Protein AF-0000000076750573 (afdb_homodimer)

Organism: NCBI:txid927661

Nearest PDB structures (foldseek):
  4koa-assembly1_A-2  TM=8.501E-01  e=8.319E-24  Sinorhizobium meliloti 1021
  4hkt-assembly1_D  TM=8.044E-01  e=2.531E-23  Sinorhizobium meliloti 1021
  3ezy-assembly1_B  TM=7.634E-01  e=3.501E-24  Thermotoga maritima
  6o15-assembly1_B  TM=7.723E-01  e=2.071E-22  Escherichia coli K-12
  3ezy-assembly1_C  TM=7.628E-01  e=2.653E-22  Thermotoga maritima

pLDDT: mean 95.55, std 9.17, range [42.84, 98.94]

Foldseek 3Di:
DPAAFEEEEEDCDCCNVLPVVLLQVQFPRHDDAEYADPPQVVCCVVPVNHHYHPDCVVCLVVVVNGQEYEYPDFQQCLLVSLQSCLVSLHAYEYEPPNHLFLVSLVVSLVSSVVSVRHYFYQLLCCQQLQLVVVLVCVVVCLQPAWAEKEAEDEAADQADDPVPPVQAVVSSHAPCRVVVLNLLLSVCVRQNAWFKKAKAWDCDHVPRNYTAWMWIWTQGPNRHIYIYIGHNHCPDDDWNMWIHHPFKIKTFHDGFCQSVCSVVVHHPPPPCRQADDQVRAIWIGDDPPIDGDGGGGRDSSVQVVQVSCCSVPVDHHPHDSVSSSSSSVRSVNRVVCNVVVHMGTD/DPAAFEEEEEDCDCCNVLPVVLLQVQFPRHDDAEYADPPQVVCCVVPVNHHYHPDCVVCLVVVVVGQEYEYPDFQQCLLVSLQSCLVSLHAYEYEPPNHLFLVSLVVSLVSSVVSVRHYFYQLLCCQQLQLVVVLVCVVVCLQPAWAEKEAEDEAADQADDPPPPVQAVVSSHEPCRVVVLNLLLSVCVRQNAWFKKAKAWDCDHVPRNYTAWMWIWTQGPNRHIYIYIGHNHCPDDDWNMWIHHPFKIKTFHDGFCQSVCSVVVHHPPPPCRQADDQVRAIWIGDDPPIDGDGGGGRDSSVQVVQVSCCSVPVDHHPHDSVSSSSSSVRSVNRVVCNVVVHMGTD

InterPro domains:
  IPR000683 Gfo/Idh/MocA-like oxidoreductase, N-terminal [PF01408] (5-121)
  IPR004104 Gfo/Idh/MocA-like oxidoreductase, C-terminal [PF02894] (135-345)
  IPR036291 NAD(P)-binding domain superfamily [SSF51735] (3-158)
  IPR051317 Gfo/Idh/MocA family oxidoreductases [PTHR43708] (3-345)

Secondary structure (DSSP, 8-state):
-PPPEEEEEE--SHIIIIIIHHHHHHSTTEEEEEEESS-HHHHHHH-TTSEEES-HHHHHHTGGG-SEEEE-S-HHHHHHHHHHHHHTT--EEEESPS-SSHHHHHHHHHHHHHHT--EEEE-GGGG-HHHHHHHHHHHHTTT-SEEEEEEEEE-B--SPPTT-GGG-GGGT-SHHHHHHHHHHHHHHHHH--EEEEEEEEE--STT-SS--EEEEEEEETTS-EEEEEEESB-SS---SEEEEESS-EEEE-S--HHHHHHHTTPPTTSTTTTPPPGGG-EEEESGGG-EEEPPPPP-THHHHHHHHHHHHH-PPPSS-HHHHHHHHHHHHHHHHHHHHTS-EE-/-PPPEEEEEE--SHIIIIIIHHHHHHSTTEEEEEEESS-HHHHHHH-TTSEEES-HHHHHHTGGG-SEEEE-S-GGGHHHHHHHHHHTT--EEEESPS-SSHHHHHHHHHHHHHHT--EEEE-GGGG-HHHHHHHHHHHHTTT-SEEEEEEEEE-B--SPPTT-GGG-GGGT-SHHHHHHHHHHHHHHHHH--EEEEEEEEE--STT-SS--EEEEEEEETTS-EEEEEEESB-SS---SEEEEESS-EEEE-S--HHHHHHHTTPPTTSTTTTPPPGGG-EEEESGGG-EEEPPPPP-THHHHHHHHHHHHH-PPPSS-HHHHHHHHHHHHHHHHHHHHTS-EE-

Sequence (692 aa):
MAEPLRVALLGYGTAGASFHAPLIAAVDGLTLSAVVTSRRDQVLRDHPGARVLADAEEVWAARTSYDLVVVATPNHTHLPLARAAIDARLPVVVDKPLAGRAADARELVKRAEKAQVPLTVFQNRRWDGDFRTMRRLLTSGAVGHPLRLESRFDRWRPAVATDAWKESAANAGGILLDLGTHLVDQAITLFGPVRSVYAEIDARRPGAAVEDDVFLALTHASGVHSHLWASALAGQLGPRFRLLGDAGAYVTWGMDPQESALRAGRKPGSPNFGERPADEWGKVGAGDAVRPYRTLTGEWTRFYEGVVTAVTTGAPMPVDPHDAVRVLTVLDAARRSASARTVVDIMAEPLRVALLGYGTAGASFHAPLIAAVDGLTLSAVVTSRRDQVLRDHPGARVLADAEEVWAARTSYDLVVVATPNHTHLPLARAAIDARLPVVVDKPLAGRAADARELVKRAEKAQVPLTVFQNRRWDGDFRTMRRLLTSGAVGHPLRLESRFDRWRPAVATDAWKESAANAGGILLDLGTHLVDQAITLFGPVRSVYAEIDARRPGAAVEDDVFLALTHASGVHSHLWASALAGQLGPRFRLLGDAGAYVTWGMDPQESALRAGRKPGSPNFGERPADEWGKVGAGDAVRPYRTLTGEWTRFYEGVVTAVTTGAPMPVDPHDAVRVLTVLDAARRSASARTVVDI

Solvent-accessible surface area (backbone atoms only — not comparable to full-atom values): 35098 Å² total; per-residue (Å²): 127,84,79,50,39,28,28,35,35,35,29,62,50,66,56,14,56,40,46,48,50,48,41,42,67,55,30,86,52,43,36,63,43,30,35,26,38,90,57,49,69,60,45,43,70,78,39,68,81,32,44,73,34,83,42,69,64,60,51,57,75,43,39,89,73,42,56,33,37,35,42,32,54,61,58,83,50,36,51,64,53,51,50,51,33,40,75,58,63,32,29,36,37,29,41,65,54,62,44,95,45,25,71,60,30,44,52,52,52,50,50,24,57,76,68,68,26,60,56,30,44,55,61,54,68,70,29,26,10,64,51,44,34,50,53,50,36,54,74,72,42,61,21,38,61,70,46,36,36,38,38,45,54,61,32,72,49,64,66,68,66,86,88,42,69,73,50,30,56,89,56,76,39,29,42,58,62,66,52,39,47,56,54,46,41,53,49,34,73,73,56,41,60,58,38,33,26,35,30,47,75,36,57,75,44,74,86,52,70,29,42,39,36,37,38,36,43,35,36,24,72,76,66,31,35,38,40,37,38,35,27,34,52,27,18,59,69,70,55,24,33,39,38,25,11,72,60,4,13,40,40,30,55,70,75,63,52,46,60,62,38,25,69,71,65,49,54,68,84,44,88,70,52,24,47,65,57,79,94,55,34,23,35,37,28,28,68,91,59,51,40,79,37,85,46,38,60,25,43,56,52,52,51,57,46,29,40,46,46,14,75,74,70,68,47,73,47,69,36,58,47,64,54,55,26,52,34,32,43,52,52,53,36,25,54,51,6,36,75,67,59,32,49,31,77,100,128,84,78,51,39,28,27,35,34,34,28,62,50,66,56,14,56,42,46,48,49,48,44,42,66,55,32,86,51,43,37,63,44,30,36,27,38,89,56,49,71,60,44,44,69,77,38,68,82,31,43,71,34,84,43,69,65,61,50,58,76,43,40,88,73,43,58,32,35,36,42,32,56,62,57,82,50,37,50,64,51,51,50,52,33,39,74,59,64,32,28,34,38,30,40,66,54,61,45,94,44,26,69,61,31,45,52,50,52,49,50,23,56,76,67,69,26,60,53,30,45,55,62,53,66,69,29,25,9,62,49,45,35,51,54,50,36,54,74,71,44,63,20,37,61,69,46,37,36,39,38,42,54,60,32,71,50,64,66,69,66,87,87,41,68,72,49,28,55,88,55,76,34,30,42,57,62,65,52,39,46,56,53,45,41,52,49,36,73,74,55,42,62,59,38,33,27,36,29,49,74,36,57,77,43,75,85,54,69,28,43,38,36,38,39,37,42,36,36,25,72,75,66,31,35,38,40,38,40,37,26,34,51,28,17,59,69,69,54,25,35,39,36,27,10,73,60,5,14,39,40,32,56,71,74,61,51,46,60,62,38,25,67,71,66,49,54,66,82,42,88,70,52,24,48,65,57,79,93,57,36,24,34,36,27,30,70,90,59,48,38,79,37,86,46,39,61,26,42,56,54,53,51,58,48,28,40,48,46,14,76,76,70,68,48,74,50,71,36,58,47,65,55,55,25,54,34,33,43,51,52,53,36,25,55,51,6,38,75,67,59,32,47,30,76,101

Radius of gyration: 29.88 Å; Cα contacts (8 Å, |Δi|>4): 1614; chains: 2; bounding box: 47×97×68 Å

Structure (mmCIF, N/CA/C/O backbone):
data_AF-0000000076750573-model_v1
#
loop_
_entity.id
_entity.type
_entity.pdbx_description
1 polymer 'Putative dehydrogenase'
#
loop_
_atom_site.group_PDB
_atom_site.id
_atom_site.type_symbol
_atom_site.label_atom_id
_atom_site.label_alt_id
_atom_site.label_comp_id
_atom_site.label_asym_id
_atom_site.label_entity_id
_atom_site.label_seq_id
_atom_site.pdbx_PDB_ins_code
_atom_site.Cartn_x
_atom_site.Cartn_y
_atom_site.Cartn_z
_atom_site.occupancy
_atom_site.B_iso_or_equiv
_atom_site.auth_seq_id
_atom_site.auth_comp_id
_atom_site.auth_asym_id
_atom_site.auth_atom_id
_atom_site.pdbx_PDB_model_num
ATOM 1 N N . MET A 1 1 ? 5.543 37.781 35.281 1 53.03 1 MET A N 1
ATOM 2 C CA . MET A 1 1 ? 5.387 36.875 34.156 1 53.03 1 MET A CA 1
ATOM 3 C C . MET A 1 1 ? 5.332 37.625 32.844 1 53.03 1 MET A C 1
ATOM 5 O O . MET A 1 1 ? 4.883 38.781 32.812 1 53.03 1 MET A O 1
ATOM 9 N N . ALA A 1 2 ? 6.137 37.219 31.891 1 75.75 2 ALA A N 1
ATOM 10 C CA . ALA A 1 2 ? 6.137 38 30.656 1 75.75 2 ALA A CA 1
ATOM 11 C C . ALA A 1 2 ? 4.727 38.125 30.094 1 75.75 2 ALA A C 1
ATOM 13 O O . ALA A 1 2 ? 3.879 37.25 30.297 1 75.75 2 ALA A O 1
ATOM 14 N N . GLU A 1 3 ? 4.211 39.281 29.641 1 91.56 3 GLU A N 1
ATOM 15 C CA . GLU A 1 3 ? 2.904 39.531 29.047 1 91.56 3 GLU A CA 1
ATOM 16 C C . GLU A 1 3 ? 2.646 38.594 27.875 1 91.56 3 GLU A C 1
ATOM 18 O O . GLU A 1 3 ? 3.551 38.312 27.078 1 91.56 3 GLU A O 1
ATOM 23 N N . PRO A 1 4 ? 1.516 38.031 27.859 1 97 4 PRO A N 1
ATOM 24 C CA . PRO A 1 4 ? 1.194 37.125 26.766 1 97 4 PRO A CA 1
ATOM 25 C C . PRO A 1 4 ? 1.285 37.812 25.391 1 97 4 PRO A C 1
ATOM 27 O O . PRO A 1 4 ? 1.009 39 25.281 1 97 4 PRO A O 1
ATOM 30 N N . LEU A 1 5 ? 1.695 37.062 24.453 1 98.62 5 LEU A N 1
ATOM 31 C CA . LEU A 1 5 ? 1.733 37.562 23.078 1 98.62 5 LEU A CA 1
ATOM 32 C C . LEU A 1 5 ? 0.325 37.812 22.562 1 98.62 5 LEU A C 1
ATOM 34 O O . LEU A 1 5 ? -0.555 36.969 22.688 1 98.62 5 LEU A O 1
ATOM 38 N N . ARG A 1 6 ? 0.054 39 22.016 1 98.69 6 ARG A N 1
ATOM 39 C CA . ARG A 1 6 ? -1.226 39.375 21.422 1 98.69 6 ARG A CA 1
ATOM 40 C C . ARG A 1 6 ? -1.346 38.812 20 1 98.69 6 ARG A C 1
ATOM 42 O O . ARG A 1 6 ? -0.621 39.25 19.094 1 98.69 6 ARG A O 1
ATOM 49 N N . VAL A 1 7 ? -2.309 37.906 19.828 1 98.88 7 VAL A N 1
ATOM 50 C CA . VAL A 1 7 ? -2.434 37.188 18.547 1 98.88 7 VAL A CA 1
ATOM 51 C C . VAL A 1 7 ? -3.574 37.781 17.734 1 98.88 7 VAL A C 1
ATOM 53 O O . VAL A 1 7 ? -4.684 37.969 18.25 1 98.88 7 VAL A O 1
ATOM 56 N N . ALA A 1 8 ? -3.293 38.156 16.531 1 98.94 8 ALA A N 1
ATOM 57 C CA . ALA A 1 8 ? -4.332 38.438 15.539 1 98.94 8 ALA A CA 1
ATOM 58 C C . ALA A 1 8 ? -4.582 37.219 14.648 1 98.94 8 ALA A C 1
ATOM 60 O O . ALA A 1 8 ? -3.688 36.781 13.914 1 98.94 8 ALA A O 1
ATOM 61 N N . LEU A 1 9 ? -5.75 36.625 14.68 1 98.88 9 LEU A N 1
ATOM 62 C CA . LEU A 1 9 ? -6.145 35.469 13.883 1 98.88 9 LEU A CA 1
ATOM 63 C C . LEU A 1 9 ? -6.922 35.906 12.641 1 98.88 9 LEU A C 1
ATOM 65 O O . LEU A 1 9 ? -7.973 36.531 12.75 1 98.88 9 LEU A O 1
ATOM 69 N N . LEU A 1 10 ? -6.344 35.594 11.477 1 98.81 10 LEU A N 1
ATOM 70 C CA . LEU A 1 10 ? -7.027 35.906 10.219 1 98.81 10 LEU A CA 1
ATOM 71 C C . LEU A 1 10 ? -7.852 34.719 9.75 1 98.81 10 LEU A C 1
ATOM 73 O O . LEU A 1 10 ? -7.293 33.656 9.383 1 98.81 10 LEU A O 1
ATOM 77 N N . GLY A 1 11 ? -9.133 34.875 9.711 1 97.81 11 GLY A N 1
ATOM 78 C CA . GLY A 1 11 ? -10.023 33.812 9.312 1 97.81 11 GLY A CA 1
ATOM 79 C C . GLY A 1 11 ? -10.641 33.094 10.492 1 97.81 11 GLY A C 1
ATOM 80 O O . GLY A 1 11 ? -9.938 32.719 11.438 1 97.81 11 GLY A O 1
ATOM 81 N N . TYR A 1 12 ? -11.938 32.812 10.438 1 97.5 12 TYR A N 1
ATOM 82 C CA . TYR A 1 12 ? -12.672 32.125 11.484 1 97.5 12 TYR A CA 1
ATOM 83 C C . TYR A 1 12 ? -13.633 31.094 10.898 1 97.5 12 TYR A C 1
ATOM 85 O O . TYR A 1 12 ? -14.758 30.938 11.383 1 97.5 12 TYR A O 1
ATOM 93 N N . GLY A 1 13 ? -13.148 30.516 9.758 1 93.75 13 GLY A N 1
ATOM 94 C CA . GLY A 1 13 ? -13.781 29.281 9.297 1 93.75 13 GLY A CA 1
ATOM 95 C C . GLY A 1 13 ? -13.43 28.078 10.148 1 93.75 13 GLY A C 1
ATOM 96 O O . GLY A 1 13 ? -13.164 28.219 11.344 1 93.75 13 GLY A O 1
ATOM 97 N N . THR A 1 14 ? -13.453 26.891 9.547 1 91.25 14 THR A N 1
ATOM 98 C CA . THR A 1 14 ? -13.164 25.672 10.289 1 91.25 14 THR A CA 1
ATOM 99 C C . THR A 1 14 ? -11.773 25.75 10.922 1 91.25 14 THR A C 1
ATOM 101 O O . THR A 1 14 ? -11.625 25.547 12.133 1 91.25 14 THR A O 1
ATOM 104 N N . ALA A 1 15 ? -10.781 26.047 10.133 1 94 15 ALA A N 1
ATOM 105 C CA . ALA A 1 15 ? -9.414 26.078 10.648 1 94 15 ALA A CA 1
ATOM 106 C C . ALA A 1 15 ? -9.289 27.078 11.789 1 94 15 ALA A C 1
ATOM 108 O O . ALA A 1 15 ? -8.695 26.781 12.828 1 94 15 ALA A O 1
ATOM 109 N N . GLY A 1 16 ? -9.812 28.297 11.602 1 96.44 16 GLY A N 1
ATOM 110 C CA . GLY A 1 16 ? -9.711 29.328 12.617 1 96.44 16 GLY A CA 1
ATOM 111 C C . GLY A 1 16 ? -10.484 29.016 13.883 1 96.44 16 GLY A C 1
ATOM 112 O O . GLY A 1 16 ? -9.922 29 14.977 1 96.44 16 GLY A O 1
ATOM 113 N N . ALA A 1 17 ? -11.734 28.641 13.688 1 96.06 17 ALA A N 1
ATOM 114 C CA . ALA A 1 17 ? -12.664 28.5 14.812 1 96.06 17 ALA A CA 1
ATOM 115 C C . ALA A 1 17 ? -12.445 27.172 15.539 1 96.06 17 ALA A C 1
ATOM 117 O O . ALA A 1 17 ? -12.539 27.125 16.766 1 96.06 17 ALA A O 1
ATOM 118 N N . SER A 1 18 ? -12.102 26.109 14.797 1 94.88 18 SER A N 1
ATOM 119 C CA . SER A 1 18 ? -12.102 24.781 15.406 1 94.88 18 SER A CA 1
ATOM 120 C C . SER A 1 18 ? -10.703 24.375 15.844 1 94.88 18 SER A C 1
ATOM 122 O O . SER A 1 18 ? -10.539 23.547 16.734 1 94.88 18 SER A O 1
ATOM 124 N N . PHE A 1 19 ? -9.664 24.953 15.219 1 96.19 19 PHE A N 1
ATOM 125 C CA . PHE A 1 19 ? -8.312 24.484 15.508 1 96.19 19 PHE A CA 1
ATOM 126 C C . PHE A 1 19 ? -7.469 25.594 16.125 1 96.19 19 PHE A C 1
ATOM 128 O O . PHE A 1 19 ? -7.145 25.547 17.312 1 96.19 19 PHE A O 1
ATOM 135 N N . HIS A 1 20 ? -7.316 26.688 15.43 1 98.31 20 HIS A N 1
ATOM 136 C CA . HIS A 1 20 ? -6.348 27.688 15.852 1 98.31 20 HIS A CA 1
ATOM 137 C C . HIS A 1 20 ? -6.816 28.422 17.109 1 98.31 20 HIS A C 1
ATOM 139 O O . HIS A 1 20 ? -6.082 28.516 18.094 1 98.31 20 HIS A O 1
ATOM 145 N N . ALA A 1 21 ? -8.062 28.906 17.094 1 98 21 ALA A N 1
ATOM 146 C CA . ALA A 1 21 ? -8.531 29.734 18.203 1 98 21 ALA A CA 1
ATOM 147 C C . ALA A 1 21 ? -8.508 28.938 19.516 1 98 21 ALA A C 1
ATOM 149 O O . ALA A 1 21 ? -7.938 29.391 20.5 1 98 21 ALA A O 1
ATOM 150 N N . PRO A 1 22 ? -9.023 27.703 19.516 1 96.81 22 PRO A N 1
ATOM 151 C CA . PRO A 1 22 ? -8.984 26.938 20.766 1 96.81 22 PRO A CA 1
ATOM 152 C C . PRO A 1 22 ? -7.562 26.609 21.219 1 96.81 22 PRO A C 1
ATOM 154 O O . PRO A 1 22 ? -7.277 26.625 22.422 1 96.81 22 PRO A O 1
ATOM 157 N N . LEU A 1 23 ? -6.672 26.312 20.344 1 98.06 23 LEU A N 1
ATOM 158 C CA . LEU A 1 23 ? -5.293 26.016 20.703 1 98.06 23 LEU A CA 1
ATOM 159 C C . LEU A 1 23 ? -4.59 27.25 21.25 1 98.06 23 LEU A C 1
ATOM 161 O O . LEU A 1 23 ? -3.865 27.156 22.25 1 98.06 23 LEU A O 1
ATOM 165 N N . ILE A 1 24 ? -4.805 28.406 20.594 1 98.19 24 ILE A N 1
ATOM 166 C CA . ILE A 1 24 ? -4.234 29.672 21.062 1 98.19 24 ILE A CA 1
ATOM 167 C C . ILE A 1 24 ? -4.73 29.969 22.484 1 98.19 24 ILE A C 1
ATOM 169 O O . ILE A 1 24 ? -3.943 30.344 23.359 1 98.19 24 ILE A O 1
ATOM 173 N N . ALA A 1 25 ? -6 29.75 22.688 1 96 25 ALA A N 1
ATOM 174 C CA . ALA A 1 25 ? -6.617 30.047 23.984 1 96 25 ALA A CA 1
ATOM 175 C C . ALA A 1 25 ? -6.062 29.125 25.078 1 96 25 ALA A C 1
ATOM 177 O O . ALA A 1 25 ? -6.031 29.5 26.25 1 96 25 ALA A O 1
ATOM 178 N N . ALA A 1 26 ? -5.555 27.984 24.703 1 96.25 26 ALA A N 1
ATOM 179 C CA . ALA A 1 26 ? -5.156 26.969 25.672 1 96.25 26 ALA A CA 1
ATOM 180 C C . ALA A 1 26 ? -3.682 27.109 26.031 1 96.25 26 ALA A C 1
ATOM 182 O O . ALA A 1 26 ? -3.217 26.516 27.016 1 96.25 26 ALA A O 1
ATOM 183 N N . VAL A 1 27 ? -2.922 27.844 25.328 1 97.44 27 VAL A N 1
ATOM 184 C CA . VAL A 1 27 ? -1.479 27.922 25.531 1 97.44 27 VAL A CA 1
ATOM 185 C C . VAL A 1 27 ? -1.13 29.156 26.344 1 97.44 27 VAL A C 1
ATOM 187 O O . VAL A 1 27 ? -1.452 30.281 25.953 1 97.44 27 VAL A O 1
ATOM 190 N N . ASP A 1 28 ? -0.479 28.859 27.453 1 95.56 28 ASP A N 1
ATOM 191 C CA . ASP A 1 28 ? 0.014 29.969 28.25 1 95.56 28 ASP A CA 1
ATOM 192 C C . ASP A 1 28 ? 0.999 30.828 27.469 1 95.56 28 ASP A C 1
ATOM 194 O O . ASP A 1 28 ? 1.865 30.312 26.766 1 95.56 28 ASP A O 1
ATOM 198 N N . GLY A 1 29 ? 0.78 32.062 27.5 1 97.44 29 GLY A N 1
ATOM 199 C CA . GLY A 1 29 ? 1.69 32.969 26.812 1 97.44 29 GLY A CA 1
ATOM 200 C C . GLY A 1 29 ? 1.107 33.562 25.547 1 97.44 29 GLY A C 1
ATOM 201 O O . GLY A 1 29 ? 1.737 34.406 24.906 1 97.44 29 GLY A O 1
ATOM 202 N N . LEU A 1 30 ? -0.119 33.125 25.281 1 98.44 30 LEU A N 1
ATOM 203 C CA . LEU A 1 30 ? -0.816 33.688 24.141 1 98.44 30 LEU A CA 1
ATOM 204 C C . LEU A 1 30 ? -2.15 34.281 24.562 1 98.44 30 LEU A C 1
ATOM 206 O O . LEU A 1 30 ? -2.777 33.812 25.516 1 98.44 30 LEU A O 1
ATOM 210 N N . THR A 1 31 ? -2.535 35.312 23.922 1 98.06 31 THR A N 1
ATOM 211 C CA . THR A 1 31 ? -3.877 35.875 24.047 1 98.06 31 THR A CA 1
ATOM 212 C C . THR A 1 31 ? -4.465 36.188 22.688 1 98.06 31 THR A C 1
ATOM 214 O O . THR A 1 31 ? -3.846 36.875 21.875 1 98.06 31 THR A O 1
ATOM 217 N N . LEU A 1 32 ? -5.633 35.594 22.406 1 98.5 32 LEU A N 1
ATOM 218 C CA . LEU A 1 32 ? -6.336 35.969 21.188 1 98.5 32 LEU A CA 1
ATOM 219 C C . LEU A 1 32 ? -6.883 37.375 21.281 1 98.5 32 LEU A C 1
ATOM 221 O O . LEU A 1 32 ? -7.934 37.594 21.891 1 98.5 32 LEU A O 1
ATOM 225 N N . SER A 1 33 ? -6.254 38.312 20.625 1 98.31 33 SER A N 1
ATOM 226 C CA . SER A 1 33 ? -6.562 39.719 20.812 1 98.31 33 SER A CA 1
ATOM 227 C C . SER A 1 33 ? -7.512 40.219 19.734 1 98.31 33 SER A C 1
ATOM 229 O O . SER A 1 33 ? -8.297 41.156 19.969 1 98.31 33 SER A O 1
ATOM 231 N N . ALA A 1 34 ? -7.359 39.656 18.578 1 98.62 34 ALA A N 1
ATOM 232 C CA . ALA A 1 34 ? -8.211 40.094 17.469 1 98.62 34 ALA A CA 1
ATOM 233 C C . ALA A 1 34 ? -8.484 38.938 16.5 1 98.62 34 ALA A C 1
ATOM 235 O O . ALA A 1 34 ? -7.668 38.031 16.375 1 98.62 34 ALA A O 1
ATOM 236 N N . VAL A 1 35 ? -9.648 38.969 15.891 1 98.81 35 VAL A N 1
ATOM 237 C CA . VAL A 1 35 ? -10.039 38.031 14.844 1 98.81 35 VAL A CA 1
ATOM 238 C C . VAL A 1 35 ? -10.578 38.812 13.641 1 98.81 35 VAL A C 1
ATOM 240 O O . VAL A 1 35 ? -11.438 39.688 13.781 1 98.81 35 VAL A O 1
ATOM 243 N N . VAL A 1 36 ? -10 38.531 12.484 1 98.69 36 VAL A N 1
ATOM 244 C CA . VAL A 1 36 ? -10.516 39.094 11.25 1 98.69 36 VAL A CA 1
ATOM 245 C C . VAL A 1 36 ? -11.531 38.156 10.617 1 98.69 36 VAL A C 1
ATOM 247 O O . VAL A 1 36 ? -11.172 37.062 10.148 1 98.69 36 VAL A O 1
ATOM 250 N N . THR A 1 37 ? -12.727 38.469 10.562 1 98.06 37 THR A N 1
ATOM 251 C CA . THR A 1 37 ? -13.773 37.594 10.047 1 98.06 37 THR A CA 1
ATOM 252 C C . THR A 1 37 ? -15.078 38.375 9.852 1 98.06 37 THR A C 1
ATOM 254 O O . THR A 1 37 ? -15.234 39.469 10.398 1 98.06 37 THR A O 1
ATOM 257 N N . SER A 1 38 ? -15.906 37.844 9.031 1 96.06 38 SER A N 1
ATOM 258 C CA . SER A 1 38 ? -17.266 38.375 8.914 1 96.06 38 SER A CA 1
ATOM 259 C C . SER A 1 38 ? -18.172 37.812 9.992 1 96.06 38 SER A C 1
ATOM 261 O O . SER A 1 38 ? -19.281 38.312 10.219 1 96.06 38 SER A O 1
ATOM 263 N N . ARG A 1 39 ? -17.703 36.812 10.719 1 95.81 39 ARG A N 1
ATOM 264 C CA . ARG A 1 39 ? -18.516 36.125 11.695 1 95.81 39 ARG A CA 1
ATOM 265 C C . ARG A 1 39 ? -18.375 36.75 13.078 1 95.81 39 ARG A C 1
ATOM 267 O O . ARG A 1 39 ? -18.078 36.031 14.055 1 95.81 39 ARG A O 1
ATOM 274 N N . ARG A 1 40 ? -18.766 37.969 13.219 1 95.88 40 ARG A N 1
ATOM 275 C CA . ARG A 1 40 ? -18.547 38.781 14.414 1 95.88 40 ARG A CA 1
ATOM 276 C C . ARG A 1 40 ? -19.234 38.156 15.625 1 95.88 40 ARG A C 1
ATOM 278 O O . ARG A 1 40 ? -18.609 37.938 16.656 1 95.88 40 ARG A O 1
ATOM 285 N N . ASP A 1 41 ? -20.5 37.781 15.492 1 96.69 41 ASP A N 1
ATOM 286 C CA . ASP A 1 41 ? -21.281 37.312 16.625 1 96.69 41 ASP A CA 1
ATOM 287 C C . ASP A 1 41 ? -20.719 36 17.156 1 96.69 41 ASP A C 1
ATOM 289 O O . ASP A 1 41 ? -20.688 35.781 18.375 1 96.69 41 ASP A O 1
ATOM 293 N N . GLN A 1 42 ? -20.312 35.188 16.219 1 96.62 42 GLN A N 1
ATOM 294 C CA . GLN A 1 42 ? -19.734 33.906 16.625 1 96.62 42 GLN A CA 1
ATOM 295 C C . GLN A 1 42 ? -18.453 34.094 17.438 1 96.62 42 GLN A C 1
ATOM 297 O O . GLN A 1 42 ? -18.25 33.469 18.469 1 96.62 42 GLN A O 1
ATOM 302 N N . VAL A 1 43 ? -17.578 35 16.984 1 97.38 43 VAL A N 1
ATOM 303 C CA . VAL A 1 43 ? -16.312 35.25 17.656 1 97.38 43 VAL A CA 1
ATOM 304 C C . VAL A 1 43 ? -16.562 35.812 19.047 1 97.38 43 VAL A C 1
ATOM 306 O O . VAL A 1 43 ? -15.953 35.375 20.031 1 97.38 43 VAL A O 1
ATOM 309 N N . LEU A 1 44 ? -17.484 36.75 19.141 1 96.25 44 LEU A N 1
ATOM 310 C CA . LEU A 1 44 ? -17.75 37.406 20.406 1 96.25 44 LEU A CA 1
ATOM 311 C C . LEU A 1 44 ? -18.328 36.406 21.422 1 96.25 44 LEU A C 1
ATOM 313 O O . LEU A 1 44 ? -18.078 36.531 22.625 1 96.25 44 LEU A O 1
ATOM 317 N N . ARG A 1 45 ? -19.078 35.438 20.906 1 95.81 45 ARG A N 1
ATOM 318 C CA . ARG A 1 45 ? -19.594 34.375 21.766 1 95.81 45 ARG A CA 1
ATOM 319 C C . ARG A 1 45 ? -18.484 33.469 22.234 1 95.81 45 ARG A C 1
ATOM 321 O O . ARG A 1 45 ? -18.391 33.125 23.422 1 95.81 45 ARG A O 1
ATOM 328 N N . ASP A 1 46 ? -17.609 33.062 21.344 1 95.12 46 ASP A N 1
ATOM 329 C CA . ASP A 1 46 ? -16.578 32.094 21.625 1 95.12 46 ASP A CA 1
ATOM 330 C C . ASP A 1 46 ? -15.422 32.719 22.422 1 95.12 46 ASP A C 1
ATOM 332 O O . ASP A 1 46 ? -14.82 32.062 23.266 1 95.12 46 ASP A O 1
ATOM 336 N N . HIS A 1 47 ? -15.117 34 22.047 1 95.94 47 HIS A N 1
ATOM 337 C CA . HIS A 1 47 ? -13.977 34.719 22.594 1 95.94 47 HIS A CA 1
ATOM 338 C C . HIS A 1 47 ? -14.344 36.188 22.875 1 95.94 47 HIS A C 1
ATOM 340 O O . HIS A 1 47 ? -13.867 37.094 22.203 1 95.94 47 HIS A O 1
ATOM 346 N N . PRO A 1 48 ? -15.031 36.438 23.969 1 95.62 48 PRO A N 1
ATOM 347 C CA . PRO A 1 48 ? -15.562 37.781 24.25 1 95.62 48 PRO A CA 1
ATOM 348 C C . PRO A 1 48 ? -14.461 38.812 24.422 1 95.62 48 PRO A C 1
ATOM 350 O O . PRO A 1 48 ? -14.719 40.031 24.25 1 95.62 48 PRO A O 1
ATOM 353 N N . GLY A 1 49 ? -13.312 38.469 24.688 1 95.62 49 GLY A N 1
ATOM 354 C CA . GLY A 1 49 ? -12.227 39.406 24.891 1 95.62 49 GLY A CA 1
ATOM 355 C C . GLY A 1 49 ? -11.523 39.812 23.609 1 95.62 49 GLY A C 1
ATOM 356 O O . GLY A 1 49 ? -10.727 40.75 23.594 1 95.62 49 GLY A O 1
ATOM 357 N N . ALA A 1 50 ? -11.812 39.188 22.516 1 97.69 50 ALA A N 1
ATOM 358 C CA . ALA A 1 50 ? -11.125 39.438 21.25 1 97.69 50 ALA A CA 1
ATOM 359 C C . ALA A 1 50 ? -11.828 40.562 20.469 1 97.69 50 ALA A C 1
ATOM 361 O O . ALA A 1 50 ? -13.055 40.625 20.438 1 97.69 50 ALA A O 1
ATOM 362 N N . ARG A 1 51 ? -11.078 41.406 19.891 1 97.88 51 ARG A N 1
ATOM 363 C CA . ARG A 1 51 ? -11.633 42.375 18.938 1 97.88 51 ARG A CA 1
ATOM 364 C C . ARG A 1 51 ? -11.945 41.719 17.609 1 97.88 51 ARG A C 1
ATOM 366 O O . ARG A 1 51 ? -11.156 40.906 17.109 1 97.88 51 ARG A O 1
ATOM 373 N N . VAL A 1 52 ? -13.078 42.062 17.031 1 98.5 52 VAL A N 1
ATOM 374 C CA . VAL A 1 52 ? -13.406 41.531 15.711 1 98.5 52 VAL A CA 1
ATOM 375 C C . VAL A 1 52 ? -13.133 42.625 14.664 1 98.5 52 VAL A C 1
ATOM 377 O O . VAL A 1 52 ? -13.625 43.75 14.766 1 98.5 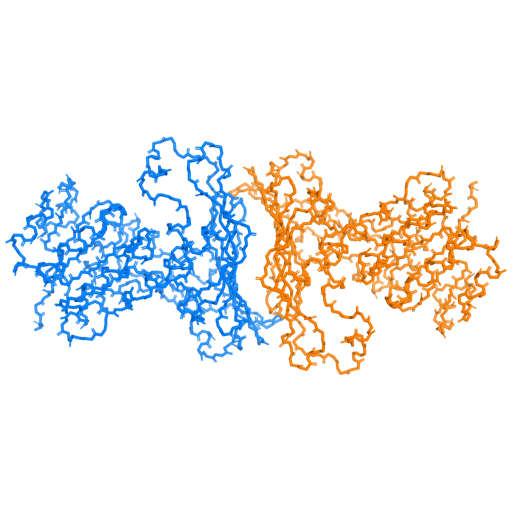52 VAL A O 1
ATOM 380 N N . LEU A 1 53 ? -12.289 42.312 13.734 1 98.44 53 LEU A N 1
ATOM 381 C CA . LEU A 1 53 ? -11.906 43.25 12.672 1 98.44 53 LEU A CA 1
ATOM 382 C C . LEU A 1 53 ? -12.5 42.812 11.336 1 98.44 53 LEU A C 1
ATOM 384 O O . LEU A 1 53 ? -12.719 41.625 11.117 1 98.44 53 LEU A O 1
ATOM 388 N N . ALA A 1 54 ? -12.641 43.688 10.398 1 96.19 54 ALA A N 1
ATOM 389 C CA . ALA A 1 54 ? -13.297 43.406 9.125 1 96.19 54 ALA A CA 1
ATOM 390 C C . ALA A 1 54 ? -12.281 43 8.062 1 96.19 54 ALA A C 1
ATOM 392 O O . ALA A 1 54 ? -12.609 42.219 7.156 1 96.19 54 ALA A O 1
ATOM 393 N N . ASP A 1 55 ? -11.094 43.531 8.312 1 96.75 55 ASP A N 1
ATOM 394 C CA . ASP A 1 55 ? -10.094 43.281 7.277 1 96.75 55 ASP A CA 1
ATOM 395 C C . ASP A 1 55 ? -8.695 43.188 7.875 1 96.75 55 ASP A C 1
ATOM 397 O O . ASP A 1 55 ? -8.398 43.812 8.898 1 96.75 55 ASP A O 1
ATOM 401 N N . ALA A 1 56 ? -7.879 42.438 7.109 1 98.19 56 ALA A N 1
ATOM 402 C CA . ALA A 1 56 ? -6.504 42.25 7.566 1 98.19 56 ALA A CA 1
ATOM 403 C C . ALA A 1 56 ? -5.738 43.562 7.582 1 98.19 56 ALA A C 1
ATOM 405 O O . ALA A 1 56 ? -4.805 43.719 8.367 1 98.19 56 ALA A O 1
ATOM 406 N N . GLU A 1 57 ? -6.152 44.5 6.777 1 97.81 57 GLU A N 1
ATOM 407 C CA . GLU A 1 57 ? -5.508 45.812 6.715 1 97.81 57 GLU A CA 1
ATOM 408 C C . GLU A 1 57 ? -5.523 46.5 8.078 1 97.81 57 GLU A C 1
ATOM 410 O O . GLU A 1 57 ? -4.594 47.25 8.422 1 97.81 57 GLU A O 1
ATOM 415 N N . GLU A 1 58 ? -6.605 46.281 8.805 1 98.12 58 GLU A N 1
ATOM 416 C CA . GLU A 1 58 ? -6.715 46.844 10.133 1 98.12 58 GLU A CA 1
ATOM 417 C C . GLU A 1 58 ? -5.637 46.312 11.07 1 98.12 58 GLU A C 1
ATOM 419 O O . GLU A 1 58 ? -5.176 47 11.969 1 98.12 58 GLU A O 1
ATOM 424 N N . VAL A 1 59 ? -5.254 45.062 10.891 1 98.44 59 VAL A N 1
ATOM 425 C CA . VAL A 1 59 ? -4.184 44.469 11.68 1 98.44 59 VAL A CA 1
ATOM 426 C C . VAL A 1 59 ? -2.854 45.125 11.344 1 98.44 59 VAL A C 1
ATOM 428 O O . VAL A 1 59 ? -2.086 45.5 12.242 1 98.44 59 VAL A O 1
ATOM 431 N N . TRP A 1 60 ? -2.643 45.375 10 1 97.81 60 TRP A N 1
ATOM 432 C CA . TRP A 1 60 ? -1.383 45.969 9.57 1 97.81 60 TRP A CA 1
ATOM 433 C C . TRP A 1 60 ? -1.268 47.406 10.062 1 97.81 60 TRP A C 1
ATOM 435 O O . TRP A 1 60 ? -0.189 47.844 10.469 1 97.81 60 TRP A O 1
ATOM 445 N N . ALA A 1 61 ? -2.389 48.094 10.039 1 96.81 61 ALA A N 1
ATOM 446 C CA . ALA A 1 61 ? -2.422 49.5 10.438 1 96.81 61 ALA A CA 1
ATOM 447 C C . ALA A 1 61 ? -2.119 49.625 11.93 1 96.81 61 ALA A C 1
ATOM 449 O O . ALA A 1 61 ? -1.565 50.656 12.359 1 96.81 61 ALA A O 1
ATOM 450 N N . ALA A 1 62 ? -2.482 48.656 12.648 1 97.5 62 ALA A N 1
ATOM 451 C CA . ALA A 1 62 ? -2.24 48.656 14.094 1 97.5 62 ALA A CA 1
ATOM 452 C C . ALA A 1 62 ? -1.198 47.625 14.477 1 97.5 62 ALA A C 1
ATOM 454 O O . ALA A 1 62 ? -1.351 46.906 15.492 1 97.5 62 ALA A O 1
ATOM 455 N N . ARG A 1 63 ? -0.158 47.469 13.703 1 95.56 63 ARG A N 1
ATOM 456 C CA . ARG A 1 63 ? 0.784 46.375 13.836 1 95.56 63 ARG A CA 1
ATOM 457 C C . ARG A 1 63 ? 1.41 46.344 15.227 1 95.56 63 ARG A C 1
ATOM 459 O O . ARG A 1 63 ? 1.765 45.281 15.742 1 95.56 63 ARG A O 1
ATOM 466 N N . THR A 1 64 ? 1.523 47.531 15.898 1 97.19 64 THR A N 1
ATOM 467 C CA . THR A 1 64 ? 2.17 47.594 17.203 1 97.19 64 THR A CA 1
ATOM 468 C C . THR A 1 64 ? 1.264 47 18.281 1 97.19 64 THR A C 1
ATOM 470 O O . THR A 1 64 ? 1.713 46.75 19.406 1 97.19 64 THR A O 1
ATOM 473 N N . SER A 1 65 ? 0.049 46.75 17.906 1 97.62 65 SER A N 1
ATOM 474 C CA . SER A 1 65 ? -0.921 46.219 18.859 1 97.62 65 SER A CA 1
ATOM 475 C C . SER A 1 65 ? -0.869 44.688 18.891 1 97.62 65 SER A C 1
ATOM 477 O O . SER A 1 65 ? -1.517 44.062 19.734 1 97.62 65 SER A O 1
ATOM 479 N N . TYR A 1 66 ? -0.055 44.094 18.062 1 98.56 66 TYR A N 1
ATOM 480 C CA . TYR A 1 66 ? -0.018 42.625 17.953 1 98.56 66 TYR A CA 1
ATOM 481 C C . TYR A 1 66 ? 1.418 42.125 17.969 1 98.56 66 TYR A C 1
ATOM 483 O O . TYR A 1 66 ? 2.344 42.844 17.578 1 98.56 66 TYR A O 1
ATOM 491 N N . ASP A 1 67 ? 1.581 40.906 18.422 1 98.5 67 ASP A N 1
ATOM 492 C CA . ASP A 1 67 ? 2.9 40.281 18.516 1 98.5 67 ASP A CA 1
ATOM 493 C C . ASP A 1 67 ? 3.021 39.094 17.578 1 98.5 67 ASP A C 1
ATOM 495 O O . ASP A 1 67 ? 4.129 38.625 17.297 1 98.5 67 ASP A O 1
ATOM 499 N N . LEU A 1 68 ? 1.907 38.594 17.078 1 98.81 68 LEU A N 1
ATOM 500 C CA . LEU A 1 68 ? 1.831 37.406 16.234 1 98.81 68 LEU A CA 1
ATOM 501 C C . LEU A 1 68 ? 0.584 37.438 15.359 1 98.81 68 LEU A C 1
ATOM 503 O O . LEU A 1 68 ? -0.494 37.844 15.82 1 98.81 68 LEU A O 1
ATOM 507 N N . VAL A 1 69 ? 0.774 37.031 14.125 1 98.88 69 VAL A N 1
ATOM 508 C CA . VAL A 1 69 ? -0.36 36.875 13.227 1 98.88 69 VAL A CA 1
ATOM 509 C C . VAL A 1 69 ? -0.515 35.406 12.844 1 98.88 69 VAL A C 1
ATOM 511 O O . VAL A 1 69 ? 0.473 34.719 12.578 1 98.88 69 VAL A O 1
ATOM 514 N N . VAL A 1 70 ? -1.721 34.875 12.859 1 98.94 70 VAL A N 1
ATOM 515 C CA . VAL A 1 70 ? -2.043 33.531 12.406 1 98.94 70 VAL A CA 1
ATOM 516 C C . VAL A 1 70 ? -2.975 33.594 11.195 1 98.94 70 VAL A C 1
ATOM 518 O O . VAL A 1 70 ? -4.074 34.156 11.281 1 98.94 70 VAL A O 1
ATOM 521 N N . VAL A 1 71 ? -2.504 33.062 10.102 1 98.81 71 VAL A N 1
ATOM 522 C CA . VAL A 1 71 ? -3.277 33.031 8.859 1 98.81 71 VAL A CA 1
ATOM 523 C C . VAL A 1 71 ? -4.004 31.703 8.719 1 98.81 71 VAL A C 1
ATOM 525 O O . VAL A 1 71 ? -3.396 30.703 8.344 1 98.81 71 VAL A O 1
ATOM 528 N N . ALA A 1 72 ? -5.266 31.688 8.977 1 98.06 72 ALA A N 1
ATOM 529 C CA . ALA A 1 72 ? -6.133 30.516 8.859 1 98.06 72 ALA A CA 1
ATOM 530 C C . ALA A 1 72 ? -7.266 30.781 7.871 1 98.06 72 ALA A C 1
ATOM 532 O O . ALA A 1 72 ? -8.43 30.516 8.172 1 98.06 72 ALA A O 1
ATOM 533 N N . THR A 1 73 ? -6.949 31.375 6.691 1 96.38 73 THR A N 1
ATOM 534 C CA . THR A 1 73 ? -7.855 31.75 5.613 1 96.38 73 THR A CA 1
ATOM 535 C C . THR A 1 73 ? -7.781 30.75 4.469 1 96.38 73 THR A C 1
ATOM 537 O O . THR A 1 73 ? -7.027 29.781 4.535 1 96.38 73 THR A O 1
ATOM 540 N N . PRO A 1 74 ? -8.602 30.891 3.48 1 92.88 74 PRO A N 1
ATOM 541 C CA . PRO A 1 74 ? -8.5 29.984 2.334 1 92.88 74 PRO A CA 1
ATOM 542 C C . PRO A 1 74 ? -7.117 29.984 1.692 1 92.88 74 PRO A C 1
ATOM 544 O O . PRO A 1 74 ? -6.434 31.016 1.706 1 92.88 74 PRO A O 1
ATOM 547 N N . ASN A 1 75 ? -6.77 28.906 1.055 1 92.5 75 ASN A N 1
ATOM 548 C CA . ASN A 1 75 ? -5.422 28.641 0.577 1 92.5 75 ASN A CA 1
ATOM 549 C C . ASN A 1 75 ? -4.895 29.766 -0.304 1 92.5 75 ASN A C 1
ATOM 551 O O . ASN A 1 75 ? -3.744 30.188 -0.16 1 92.5 75 ASN A O 1
ATOM 555 N N . HIS A 1 76 ? -5.746 30.266 -1.156 1 91.75 76 HIS A N 1
ATOM 556 C CA . HIS A 1 76 ? -5.285 31.219 -2.156 1 91.75 76 HIS A CA 1
ATOM 557 C C . HIS A 1 76 ? -4.898 32.531 -1.51 1 91.75 76 HIS A C 1
ATOM 559 O O . HIS A 1 76 ? -4.23 33.375 -2.133 1 91.75 76 HIS A O 1
ATOM 565 N N . THR A 1 77 ? -5.277 32.75 -0.247 1 95.75 77 THR A N 1
ATOM 566 C CA . THR A 1 77 ? -5 34 0.436 1 95.75 77 THR A CA 1
ATOM 567 C C . THR A 1 77 ? -3.758 33.875 1.314 1 95.75 77 THR A C 1
ATOM 569 O O . THR A 1 77 ? -3.262 34.875 1.84 1 95.75 77 THR A O 1
ATOM 572 N N . HIS A 1 78 ? -3.184 32.719 1.475 1 97.56 78 HIS A N 1
ATOM 573 C CA . HIS A 1 78 ? -2.059 32.5 2.375 1 97.56 78 HIS A CA 1
ATOM 574 C C . HIS A 1 78 ? -0.874 33.375 2.01 1 97.56 78 HIS A C 1
ATOM 576 O O . HIS A 1 78 ? -0.382 34.125 2.848 1 97.56 78 HIS A O 1
ATOM 582 N N . LEU A 1 79 ? -0.503 33.344 0.755 1 97.81 79 LEU A N 1
ATOM 583 C CA . LEU A 1 79 ? 0.726 34 0.324 1 97.81 79 LEU A CA 1
ATOM 584 C C . LEU A 1 79 ? 0.616 35.531 0.479 1 97.81 79 LEU A C 1
ATOM 586 O O . LEU A 1 79 ? 1.458 36.156 1.128 1 97.81 79 LEU A O 1
ATOM 590 N N . PRO A 1 80 ? -0.471 36.125 -0.052 1 98.12 80 PRO A N 1
ATOM 591 C CA . PRO A 1 80 ? -0.534 37.594 0.093 1 98.12 80 PRO A CA 1
ATOM 592 C C . PRO A 1 80 ? -0.635 38.031 1.55 1 98.12 80 PRO A C 1
ATOM 594 O O . PRO A 1 80 ? -0.028 39.031 1.938 1 98.12 80 PRO A O 1
ATOM 597 N N . LEU A 1 81 ? -1.317 37.312 2.359 1 98.69 81 LEU A N 1
ATOM 598 C CA . LEU A 1 81 ? -1.483 37.719 3.758 1 98.69 81 LEU A CA 1
ATOM 599 C C . LEU A 1 81 ? -0.185 37.5 4.531 1 98.69 81 LEU A C 1
ATOM 601 O O . LEU A 1 81 ? 0.178 38.344 5.367 1 98.69 81 LEU A O 1
ATOM 605 N N . ALA A 1 82 ? 0.482 36.406 4.27 1 98.81 82 ALA A N 1
ATOM 606 C CA . ALA A 1 82 ? 1.768 36.188 4.918 1 98.81 82 ALA A CA 1
ATOM 607 C C . ALA A 1 82 ? 2.789 37.25 4.52 1 98.81 82 ALA A C 1
ATOM 609 O O . ALA A 1 82 ? 3.562 37.719 5.359 1 98.81 82 ALA A O 1
ATOM 610 N N . ARG A 1 83 ? 2.809 37.562 3.254 1 98.62 83 ARG A N 1
ATOM 611 C CA . ARG A 1 83 ? 3.701 38.625 2.771 1 98.62 83 ARG A CA 1
ATOM 612 C C . ARG A 1 83 ? 3.441 39.938 3.496 1 98.62 83 ARG A C 1
ATOM 614 O O . ARG A 1 83 ? 4.379 40.625 3.902 1 98.62 83 ARG A O 1
ATOM 621 N N . ALA A 1 84 ? 2.178 40.281 3.588 1 98.69 84 ALA A N 1
ATOM 622 C CA . ALA A 1 84 ? 1.8 41.5 4.27 1 98.69 84 ALA A CA 1
ATOM 623 C C . ALA A 1 84 ? 2.242 41.5 5.73 1 98.69 84 ALA A C 1
ATOM 625 O O . ALA A 1 84 ? 2.686 42.5 6.266 1 98.69 84 ALA A O 1
ATOM 626 N N . ALA A 1 85 ? 2.105 40.344 6.383 1 98.75 85 ALA A N 1
ATOM 627 C CA . ALA A 1 85 ? 2.562 40.219 7.762 1 98.75 85 ALA A CA 1
ATOM 628 C C . ALA A 1 85 ? 4.066 40.438 7.867 1 98.75 85 ALA A C 1
ATOM 630 O O . ALA A 1 85 ? 4.531 41.125 8.773 1 98.75 85 ALA A O 1
ATOM 631 N N . ILE A 1 86 ? 4.82 39.875 6.965 1 98.62 86 ILE A N 1
ATOM 632 C CA . ILE A 1 86 ? 6.273 40 6.938 1 98.62 86 ILE A CA 1
ATOM 633 C C . ILE A 1 86 ? 6.645 41.469 6.727 1 98.62 86 ILE A C 1
ATOM 635 O O . ILE A 1 86 ? 7.52 42 7.414 1 98.62 86 ILE A O 1
ATOM 639 N N . ASP A 1 87 ? 5.926 42.156 5.836 1 98.12 87 ASP A N 1
ATOM 640 C CA . ASP A 1 87 ? 6.164 43.562 5.578 1 98.12 87 ASP A CA 1
ATOM 641 C C . ASP A 1 87 ? 5.895 44.406 6.828 1 98.12 87 ASP A C 1
ATOM 643 O O . ASP A 1 87 ? 6.559 45.406 7.059 1 98.12 87 ASP A O 1
ATOM 647 N N . ALA A 1 88 ? 4.961 44 7.57 1 98.19 88 ALA A N 1
ATOM 648 C CA . ALA A 1 88 ? 4.586 44.688 8.797 1 98.19 88 ALA A CA 1
ATOM 649 C C . ALA A 1 88 ? 5.504 44.281 9.953 1 98.19 88 ALA A C 1
ATOM 651 O O . ALA A 1 88 ? 5.344 44.781 11.078 1 98.19 88 ALA A O 1
ATOM 652 N N . ARG A 1 89 ? 6.445 43.375 9.688 1 97.94 89 ARG A N 1
ATOM 653 C CA . ARG A 1 89 ? 7.422 42.875 10.648 1 97.94 89 ARG A CA 1
ATOM 654 C C . ARG A 1 89 ? 6.738 42.125 11.789 1 97.94 89 ARG A C 1
ATOM 656 O O . ARG A 1 89 ? 7.152 42.25 12.945 1 97.94 89 ARG A O 1
ATOM 663 N N . LEU A 1 90 ? 5.684 41.5 11.492 1 98.56 90 LEU A N 1
ATOM 664 C CA . LEU A 1 90 ? 4.965 40.688 12.469 1 98.56 90 LEU A CA 1
ATOM 665 C C . LEU A 1 90 ? 5.266 39.188 12.266 1 98.56 90 LEU A C 1
ATOM 667 O O . LEU A 1 90 ? 5.09 38.656 11.164 1 98.56 90 LEU A O 1
ATOM 671 N N . PRO A 1 91 ? 5.75 38.5 13.328 1 98.75 91 PRO A N 1
ATOM 672 C CA . PRO A 1 91 ? 5.832 37.031 13.234 1 98.75 91 PRO A CA 1
ATOM 673 C C . PRO A 1 91 ? 4.531 36.406 12.75 1 98.75 91 PRO A C 1
ATOM 675 O O . PRO A 1 91 ? 3.443 36.875 13.094 1 98.75 91 PRO A O 1
ATOM 678 N N . VAL A 1 92 ? 4.688 35.312 11.938 1 98.88 92 VAL A N 1
ATOM 679 C CA . VAL A 1 92 ? 3.467 34.844 11.289 1 98.88 92 VAL A CA 1
ATOM 680 C C . VAL A 1 92 ? 3.438 33.312 11.273 1 98.88 92 VAL A C 1
ATOM 682 O O . VAL A 1 92 ? 4.453 32.688 11.008 1 98.88 92 VAL A O 1
ATOM 685 N N . VAL A 1 93 ? 2.318 32.719 11.656 1 98.94 93 VAL A N 1
ATOM 686 C CA . VAL A 1 93 ? 1.941 31.312 11.477 1 98.94 93 VAL A CA 1
ATOM 687 C C . VAL A 1 93 ? 0.965 31.188 10.305 1 98.94 93 VAL A C 1
ATOM 689 O O . VAL A 1 93 ? -0.06 31.875 10.273 1 98.94 93 VAL A O 1
ATOM 692 N N . VAL A 1 94 ? 1.274 30.375 9.367 1 98.81 94 VAL A N 1
ATOM 693 C CA . VAL A 1 94 ? 0.362 30.125 8.258 1 98.81 94 VAL A CA 1
ATOM 694 C C . VAL A 1 94 ? -0.186 28.703 8.359 1 98.81 94 VAL A C 1
ATOM 696 O O . VAL A 1 94 ? 0.574 27.75 8.531 1 98.81 94 VAL A O 1
ATOM 699 N N . ASP A 1 95 ? -1.489 28.562 8.312 1 98 95 ASP A N 1
ATOM 700 C CA . ASP A 1 95 ? -2.076 27.234 8.203 1 98 95 ASP A CA 1
ATOM 701 C C . ASP A 1 95 ? -1.623 26.531 6.93 1 98 95 ASP A C 1
ATOM 703 O O . ASP A 1 95 ? -1.473 27.172 5.883 1 98 95 ASP A O 1
ATOM 707 N N . LYS A 1 96 ? -1.407 25.281 7.023 1 96.75 96 LYS A N 1
ATOM 708 C CA . LYS A 1 96 ? -0.973 24.547 5.836 1 96.75 96 LYS A CA 1
ATOM 709 C C . LYS A 1 96 ? -2.07 24.516 4.777 1 96.75 96 LYS A C 1
ATOM 711 O O . LYS A 1 96 ? -3.258 24.516 5.105 1 96.75 96 LYS A O 1
ATOM 716 N N . PRO A 1 97 ? -1.759 24.469 3.504 1 96.38 97 PRO A N 1
ATOM 717 C CA . PRO A 1 97 ? -0.392 24.562 2.986 1 96.38 97 PRO A CA 1
ATOM 718 C C . PRO A 1 97 ? 0.113 26 2.928 1 96.38 97 PRO A C 1
ATOM 720 O O . PRO A 1 97 ? -0.687 26.938 2.857 1 96.38 97 PRO A O 1
ATOM 723 N N . LEU A 1 98 ? 1.487 26.141 2.947 1 97.56 98 LEU A N 1
ATOM 724 C CA . LEU A 1 98 ? 2.088 27.469 2.922 1 97.56 98 LEU A CA 1
ATOM 725 C C . LEU A 1 98 ? 1.756 28.188 1.62 1 97.56 98 LEU A C 1
ATOM 727 O O . LEU A 1 98 ? 1.559 29.406 1.612 1 97.56 98 LEU A O 1
ATOM 731 N N . ALA A 1 99 ? 1.743 27.453 0.546 1 96.44 99 ALA A N 1
ATOM 732 C CA . ALA A 1 99 ? 1.464 27.938 -0.807 1 96.44 99 ALA A CA 1
ATOM 733 C C . ALA A 1 99 ? 0.97 26.797 -1.697 1 96.44 99 ALA A C 1
ATOM 735 O O . ALA A 1 99 ? 0.932 25.641 -1.273 1 96.44 99 ALA A O 1
ATOM 736 N N . GLY A 1 100 ? 0.568 27.188 -2.863 1 94.25 100 GLY A N 1
ATOM 737 C CA . GLY A 1 100 ? 0.156 26.172 -3.824 1 94.25 100 GLY A CA 1
ATOM 738 C C . GLY A 1 100 ? 1.322 25.547 -4.559 1 94.25 100 GLY A C 1
ATOM 739 O O . GLY A 1 100 ? 1.193 24.438 -5.109 1 94.25 100 GLY A O 1
ATOM 740 N N . ARG A 1 101 ? 2.387 26.281 -4.672 1 96.38 101 ARG A N 1
ATOM 741 C CA . ARG A 1 101 ? 3.566 25.797 -5.387 1 96.38 101 ARG A CA 1
ATOM 742 C C . ARG A 1 101 ? 4.828 26.016 -4.559 1 96.38 101 ARG A C 1
ATOM 744 O O . ARG A 1 101 ? 4.926 26.969 -3.793 1 96.38 101 ARG A O 1
ATOM 751 N N . ALA A 1 102 ? 5.77 25.141 -4.789 1 98.56 102 ALA A N 1
ATOM 752 C CA . ALA A 1 102 ? 7.023 25.172 -4.047 1 98.56 102 ALA A CA 1
ATOM 753 C C . ALA A 1 102 ? 7.766 26.484 -4.293 1 98.56 102 ALA A C 1
ATOM 755 O O . ALA A 1 102 ? 8.336 27.062 -3.363 1 98.56 102 ALA A O 1
ATOM 756 N N . ALA A 1 103 ? 7.777 26.906 -5.516 1 98.5 103 ALA A N 1
ATOM 757 C CA . ALA A 1 103 ? 8.523 28.109 -5.875 1 98.5 103 ALA A CA 1
ATOM 758 C C . ALA A 1 103 ? 8.008 29.328 -5.105 1 98.5 103 ALA A C 1
ATOM 760 O O . ALA A 1 103 ? 8.789 30.141 -4.609 1 98.5 103 ALA A O 1
ATOM 761 N N . ASP A 1 104 ? 6.699 29.453 -4.977 1 98.38 104 ASP A N 1
ATOM 762 C CA . ASP A 1 104 ? 6.094 30.562 -4.25 1 98.38 104 ASP A CA 1
ATOM 763 C C . ASP A 1 104 ? 6.438 30.5 -2.764 1 98.38 104 ASP A C 1
ATOM 765 O O . ASP A 1 104 ? 6.734 31.531 -2.146 1 98.38 104 ASP A O 1
ATOM 769 N N . ALA A 1 105 ? 6.367 29.328 -2.221 1 98.62 105 ALA A N 1
ATOM 770 C CA . ALA A 1 105 ? 6.723 29.141 -0.818 1 98.62 105 ALA A CA 1
ATOM 771 C C . ALA A 1 105 ? 8.18 29.516 -0.564 1 98.62 105 ALA A C 1
ATOM 773 O O . ALA A 1 105 ? 8.492 30.172 0.434 1 98.62 105 ALA A O 1
ATOM 774 N N . ARG A 1 106 ? 9.047 29.094 -1.444 1 98.75 106 ARG A N 1
ATOM 775 C CA . ARG A 1 106 ? 10.477 29.391 -1.314 1 98.75 106 ARG A CA 1
ATOM 776 C C . ARG A 1 106 ? 10.727 30.891 -1.29 1 98.75 106 ARG A C 1
ATOM 778 O O . ARG A 1 106 ? 11.516 31.375 -0.479 1 98.75 106 ARG A O 1
ATOM 785 N N . GLU A 1 107 ? 10.07 31.547 -2.18 1 98.69 107 GLU A N 1
ATOM 786 C CA . GLU A 1 107 ? 10.211 33 -2.234 1 98.69 107 GLU A CA 1
ATOM 787 C C . GLU A 1 107 ? 9.742 33.656 -0.933 1 98.69 107 GLU A C 1
ATOM 789 O O . GLU A 1 107 ? 10.398 34.562 -0.417 1 98.69 107 GLU A O 1
ATOM 794 N N . LEU A 1 108 ? 8.633 33.188 -0.45 1 98.81 108 LEU A N 1
ATOM 795 C CA . LEU A 1 108 ? 8.094 33.75 0.789 1 98.81 108 LEU A CA 1
ATOM 796 C C . LEU A 1 108 ? 9.055 33.5 1.951 1 98.81 108 LEU A C 1
ATOM 798 O O . LEU A 1 108 ? 9.289 34.406 2.766 1 98.81 108 LEU A O 1
ATOM 802 N N . VAL A 1 109 ? 9.594 32.312 2.061 1 98.88 109 VAL A N 1
ATOM 803 C CA . VAL A 1 109 ? 10.5 31.953 3.143 1 98.88 109 VAL A CA 1
ATOM 804 C C . VAL A 1 109 ? 11.75 32.812 3.076 1 98.88 109 VAL A C 1
ATOM 806 O O . VAL A 1 109 ? 12.211 33.344 4.098 1 98.88 109 VAL A O 1
ATOM 809 N N . LYS A 1 110 ? 12.266 33.031 1.912 1 98.69 110 LYS A N 1
ATOM 810 C CA . LYS A 1 110 ? 13.438 33.875 1.729 1 98.69 110 LYS A CA 1
ATOM 811 C C . LYS A 1 110 ? 13.133 35.312 2.16 1 98.69 110 LYS A C 1
ATOM 813 O O . LYS A 1 110 ? 13.977 35.969 2.773 1 98.69 110 LYS A O 1
ATOM 818 N N . ARG A 1 111 ? 11.969 35.781 1.758 1 98.5 111 ARG A N 1
ATOM 819 C CA . ARG A 1 111 ? 11.555 37.125 2.143 1 98.5 111 ARG A CA 1
ATOM 820 C C . ARG A 1 111 ? 11.508 37.281 3.66 1 98.5 111 ARG A C 1
ATOM 822 O O . ARG A 1 111 ? 11.969 38.281 4.203 1 98.5 111 ARG A O 1
ATOM 829 N N . ALA A 1 112 ? 10.93 36.312 4.332 1 98.81 112 ALA A N 1
ATOM 830 C CA . ALA A 1 112 ? 10.844 36.344 5.789 1 98.81 112 ALA A CA 1
ATOM 831 C C . ALA A 1 112 ? 12.234 36.344 6.418 1 98.81 112 ALA A C 1
ATOM 833 O O . ALA A 1 112 ? 12.492 37.094 7.371 1 98.81 112 ALA A O 1
ATOM 834 N N . GLU A 1 113 ? 13.109 35.531 5.891 1 98.44 113 GLU A N 1
ATOM 835 C CA . GLU A 1 113 ? 14.477 35.469 6.391 1 98.44 113 GLU A CA 1
ATOM 836 C C . GLU A 1 113 ? 15.203 36.781 6.211 1 98.44 113 GLU A C 1
ATOM 838 O O . GLU A 1 113 ? 15.859 37.281 7.137 1 98.44 113 GLU A O 1
ATOM 843 N N . LYS A 1 114 ? 15.109 37.344 5.047 1 98.19 114 LYS A N 1
ATOM 844 C CA . LYS A 1 114 ? 15.75 38.625 4.766 1 98.19 114 LYS A CA 1
ATOM 845 C C . LYS A 1 114 ? 15.234 39.719 5.707 1 98.19 114 LYS A C 1
ATOM 847 O O . LYS A 1 114 ? 16.016 40.562 6.168 1 98.19 114 LYS A O 1
ATOM 852 N N . ALA A 1 115 ? 13.992 39.688 5.977 1 98.25 115 ALA A N 1
ATOM 853 C CA . ALA A 1 115 ? 13.367 40.656 6.844 1 98.25 115 ALA A CA 1
ATOM 854 C C . ALA A 1 115 ? 13.578 40.312 8.312 1 98.25 115 ALA A C 1
ATOM 856 O O . ALA A 1 115 ? 13.242 41.125 9.195 1 98.25 115 ALA A O 1
ATOM 857 N N . GLN A 1 116 ? 14.102 39.094 8.547 1 97.81 116 GLN A N 1
ATOM 858 C CA . GLN A 1 116 ? 14.289 38.594 9.891 1 97.81 116 GLN A CA 1
ATOM 859 C C . GLN A 1 116 ? 12.969 38.531 10.648 1 97.81 116 GLN A C 1
ATOM 861 O O . GLN A 1 116 ? 12.883 38.938 11.805 1 97.81 116 GLN A O 1
ATOM 866 N N . VAL A 1 117 ? 11.938 38.188 10.016 1 98.44 117 VAL A N 1
ATOM 867 C CA . VAL A 1 117 ? 10.617 38 10.609 1 98.44 117 VAL A CA 1
ATOM 868 C C . VAL A 1 117 ? 10.344 36.5 10.758 1 98.44 117 VAL A C 1
ATOM 870 O O . VAL A 1 117 ? 10.391 35.75 9.781 1 98.44 117 VAL A O 1
ATOM 873 N N . PRO A 1 118 ? 10.031 35.969 12 1 98.56 118 PRO A N 1
ATOM 874 C CA . PRO A 1 118 ? 9.742 34.531 12.188 1 98.56 118 PRO A CA 1
ATOM 875 C C . PRO A 1 118 ? 8.508 34.094 11.414 1 98.56 118 PRO A C 1
ATOM 877 O O . PRO A 1 118 ? 7.461 34.719 11.477 1 98.56 118 PRO A O 1
ATOM 880 N N . LEU A 1 119 ? 8.672 33.094 10.617 1 98.81 119 LEU A N 1
ATOM 881 C CA . LEU A 1 119 ? 7.625 32.438 9.828 1 98.81 119 LEU A CA 1
ATOM 882 C C . LEU A 1 119 ? 7.574 30.938 10.117 1 98.81 119 LEU A C 1
ATOM 884 O O . LEU A 1 119 ? 8.617 30.281 10.211 1 98.81 119 LEU A O 1
ATOM 888 N N . THR A 1 120 ? 6.398 30.406 10.328 1 98.88 120 THR A N 1
ATOM 889 C CA . THR A 1 120 ? 6.234 28.969 10.469 1 98.88 120 THR A CA 1
ATOM 890 C C . THR A 1 120 ? 4.898 28.516 9.883 1 98.88 120 THR A C 1
ATOM 892 O O . THR A 1 120 ? 4.082 29.344 9.477 1 98.88 120 THR A O 1
ATOM 895 N N . VAL A 1 121 ? 4.781 27.234 9.68 1 98.88 121 VAL A N 1
ATOM 896 C CA . VAL A 1 121 ? 3.596 26.625 9.078 1 98.88 121 VAL A CA 1
ATOM 897 C C . VAL A 1 121 ? 2.957 25.656 10.062 1 98.88 121 VAL A C 1
ATOM 899 O O . VAL A 1 121 ? 3.654 24.875 10.719 1 98.88 121 VAL A O 1
ATOM 902 N N . PHE A 1 122 ? 1.632 25.719 10.172 1 98.62 122 PHE A N 1
ATOM 903 C CA . PHE A 1 122 ? 0.896 24.891 11.125 1 98.62 122 PHE A CA 1
ATOM 904 C C . PHE A 1 122 ? 0.787 23.453 10.641 1 98.62 122 PHE A C 1
ATOM 906 O O . PHE A 1 122 ? -0.242 23.062 10.086 1 98.62 122 PHE A O 1
ATOM 913 N N . GLN A 1 123 ? 1.799 22.688 10.938 1 98.31 123 GLN A N 1
ATOM 914 C CA . GLN A 1 123 ? 1.821 21.234 10.703 1 98.31 123 GLN A CA 1
ATOM 915 C C . GLN A 1 123 ? 1.508 20.469 11.984 1 98.31 123 GLN A C 1
ATOM 917 O O . GLN A 1 123 ? 2.348 19.734 12.492 1 98.31 123 GLN A O 1
ATOM 922 N N . ASN A 1 124 ? 0.28 20.594 12.367 1 97.88 124 ASN A N 1
ATOM 923 C CA . ASN A 1 124 ? -0.16 20.094 13.664 1 97.88 124 ASN A CA 1
ATOM 924 C C . ASN A 1 124 ? -0.004 18.578 13.766 1 97.88 124 ASN A C 1
ATOM 926 O O . ASN A 1 124 ? 0.208 18.047 14.852 1 97.88 124 ASN A O 1
ATOM 930 N N . ARG A 1 125 ? 0.008 17.891 12.664 1 98.5 125 ARG A N 1
ATOM 931 C CA . ARG A 1 125 ? -0.041 16.422 12.703 1 98.5 125 ARG A CA 1
ATOM 932 C C . ARG A 1 125 ? 1.332 15.844 13.016 1 98.5 125 ARG A C 1
ATOM 934 O O . ARG A 1 125 ? 1.473 14.625 13.188 1 98.5 125 ARG A O 1
ATOM 941 N N . ARG A 1 126 ? 2.369 16.719 13.133 1 98.75 126 ARG A N 1
ATOM 942 C CA . ARG A 1 126 ? 3.639 16.281 13.711 1 98.75 126 ARG A CA 1
ATOM 943 C C . ARG A 1 126 ? 3.475 15.914 15.18 1 98.75 126 ARG A C 1
ATOM 945 O O . ARG A 1 126 ? 4.324 15.227 15.75 1 98.75 126 ARG A O 1
ATOM 952 N N . TRP A 1 127 ? 2.334 16.391 15.766 1 98.75 127 TRP A N 1
ATOM 953 C CA . TRP A 1 127 ? 2.123 16.141 17.188 1 98.75 127 TRP A CA 1
ATOM 954 C C . TRP A 1 127 ? 0.92 15.234 17.406 1 98.75 127 TRP A C 1
ATOM 956 O O . TRP A 1 127 ? 0.344 15.203 18.5 1 98.75 127 TRP A O 1
ATOM 966 N N . ASP A 1 128 ? 0.448 14.5 16.344 1 98.75 128 ASP A N 1
ATOM 967 C CA . ASP A 1 128 ? -0.461 13.375 16.547 1 98.75 128 ASP A CA 1
ATOM 968 C C . ASP A 1 128 ? 0.139 12.359 17.516 1 98.75 128 ASP A C 1
ATOM 970 O O . ASP A 1 128 ? 1.34 12.078 17.469 1 98.75 128 ASP A O 1
ATOM 974 N N . GLY A 1 129 ? -0.724 11.781 18.328 1 98.81 129 GLY A N 1
ATOM 975 C CA . GLY A 1 129 ? -0.242 10.781 19.281 1 98.81 129 GLY A CA 1
ATOM 976 C C . GLY A 1 129 ? 0.432 9.602 18.594 1 98.81 129 GLY A C 1
ATOM 977 O O . GLY A 1 129 ? 1.501 9.164 19.031 1 98.81 129 GLY A O 1
ATOM 978 N N . ASP A 1 130 ? -0.168 9.055 17.609 1 98.75 130 ASP A N 1
ATOM 979 C CA . ASP A 1 130 ? 0.379 7.891 16.906 1 98.75 130 ASP A CA 1
ATOM 980 C C . ASP A 1 130 ? 1.683 8.242 16.203 1 98.75 130 ASP A C 1
ATOM 982 O O . ASP A 1 130 ? 2.607 7.426 16.156 1 98.75 130 ASP A O 1
ATOM 986 N N . PHE A 1 131 ? 1.854 9.469 15.688 1 98.88 131 PHE A N 1
ATOM 987 C CA . PHE A 1 131 ? 3.086 9.898 15.039 1 98.88 131 PHE A CA 1
ATOM 988 C C . PHE A 1 131 ? 4.203 10.086 16.062 1 98.88 131 PHE A C 1
ATOM 990 O O . PHE A 1 131 ? 5.336 9.648 15.828 1 98.88 131 PHE A O 1
ATOM 997 N N . ARG A 1 132 ? 3.85 10.719 17.172 1 98.81 132 ARG A N 1
ATOM 998 C CA . ARG A 1 132 ? 4.809 10.828 18.266 1 98.81 132 ARG A CA 1
ATOM 999 C C . ARG A 1 132 ? 5.285 9.453 18.734 1 98.81 132 ARG A C 1
ATOM 1001 O O . ARG A 1 132 ? 6.469 9.266 19.016 1 98.81 132 ARG A O 1
ATOM 1008 N N . THR A 1 133 ? 4.383 8.547 18.812 1 98.88 133 THR A N 1
ATOM 1009 C CA . THR A 1 133 ? 4.727 7.184 19.203 1 98.88 133 THR A CA 1
ATOM 1010 C C . THR A 1 133 ? 5.684 6.559 18.203 1 98.88 133 THR A C 1
ATOM 1012 O O . THR A 1 133 ? 6.676 5.938 18.578 1 98.88 133 THR A O 1
ATOM 1015 N N . MET A 1 134 ? 5.359 6.711 16.938 1 98.69 134 MET A N 1
ATOM 1016 C CA . MET A 1 134 ? 6.219 6.18 15.883 1 98.69 134 MET A CA 1
ATOM 1017 C C . MET A 1 134 ? 7.625 6.762 15.984 1 98.69 134 MET A C 1
ATOM 1019 O O . MET A 1 134 ? 8.617 6.035 15.867 1 98.69 134 MET A O 1
ATOM 1023 N N . ARG A 1 135 ? 7.762 8.07 16.219 1 98.62 135 ARG A N 1
ATOM 1024 C CA . ARG A 1 135 ? 9.062 8.703 16.375 1 98.62 135 ARG A CA 1
ATOM 1025 C C . ARG A 1 135 ? 9.82 8.109 17.562 1 98.62 135 ARG A C 1
ATOM 1027 O O . ARG A 1 135 ? 11.023 7.859 17.469 1 98.62 135 ARG A O 1
ATOM 1034 N N . ARG A 1 136 ? 9.109 7.922 18.656 1 98.62 136 ARG A N 1
ATOM 1035 C CA . ARG A 1 136 ? 9.711 7.312 19.828 1 98.62 136 ARG A CA 1
ATOM 1036 C C . ARG A 1 136 ? 10.219 5.91 19.516 1 98.62 136 ARG A C 1
ATOM 1038 O O . ARG A 1 136 ? 11.328 5.539 19.922 1 98.62 136 ARG A O 1
ATOM 1045 N N . LEU A 1 137 ? 9.43 5.109 18.828 1 98.62 137 LEU A N 1
ATOM 1046 C CA . LEU A 1 137 ? 9.781 3.732 18.5 1 98.62 137 LEU A CA 1
ATOM 1047 C C . LEU A 1 137 ? 10.984 3.684 17.578 1 98.62 137 LEU A C 1
ATOM 1049 O O . LEU A 1 137 ? 11.812 2.773 17.672 1 98.62 137 LEU A O 1
ATOM 1053 N N . LEU A 1 138 ? 11.094 4.645 16.641 1 98.62 138 LEU A N 1
ATOM 1054 C CA . LEU A 1 138 ? 12.25 4.734 15.758 1 98.62 138 LEU A CA 1
ATOM 1055 C C . LEU A 1 138 ? 13.508 5.105 16.531 1 98.62 138 LEU A C 1
ATOM 1057 O O . LEU A 1 138 ? 14.562 4.5 16.344 1 98.62 138 LEU A O 1
ATOM 1061 N N . THR A 1 139 ? 13.367 6.062 17.469 1 97.88 139 THR A N 1
ATOM 1062 C CA . THR A 1 139 ? 14.5 6.551 18.25 1 97.88 139 THR A CA 1
ATOM 1063 C C . THR A 1 139 ? 14.992 5.48 19.219 1 97.88 139 THR A C 1
ATOM 1065 O O . THR A 1 139 ? 16.188 5.34 19.438 1 97.88 139 THR A O 1
ATOM 1068 N N . SER A 1 140 ? 14.055 4.691 19.766 1 97.81 140 SER A N 1
ATOM 1069 C CA . SER A 1 140 ? 14.406 3.67 20.75 1 97.81 140 SER A CA 1
ATOM 1070 C C . SER A 1 140 ? 14.953 2.42 20.062 1 97.81 140 SER A C 1
ATOM 1072 O O . SER A 1 140 ? 15.484 1.527 20.734 1 97.81 140 SER A O 1
ATOM 1074 N N . GLY A 1 141 ? 14.75 2.326 18.766 1 97.5 141 GLY A N 1
ATOM 1075 C CA . GLY A 1 141 ? 15.211 1.165 18.031 1 97.5 141 GLY A CA 1
ATOM 1076 C C . GLY A 1 141 ? 14.266 -0.016 18.109 1 97.5 141 GLY A C 1
ATOM 1077 O O . GLY A 1 141 ? 14.633 -1.139 17.75 1 97.5 141 GLY A O 1
ATOM 1078 N N . ALA A 1 142 ? 13.055 0.228 18.531 1 97.56 142 ALA A N 1
ATOM 1079 C CA . ALA A 1 142 ? 12.102 -0.846 18.781 1 97.56 142 ALA A CA 1
ATOM 1080 C C . ALA A 1 142 ? 11.75 -1.586 17.5 1 97.56 142 ALA A C 1
ATOM 1082 O O . ALA A 1 142 ? 11.414 -2.773 17.531 1 97.56 142 ALA A O 1
ATOM 1083 N N . VAL A 1 143 ? 11.867 -0.944 16.344 1 98.25 143 VAL A N 1
ATOM 1084 C CA . VAL A 1 143 ? 11.523 -1.6 15.094 1 98.25 143 VAL A CA 1
ATOM 1085 C C . VAL A 1 143 ? 12.789 -1.803 14.258 1 98.25 143 VAL A C 1
ATOM 1087 O O . VAL A 1 143 ? 12.711 -2.197 13.094 1 98.25 143 VAL A O 1
ATOM 1090 N N . GLY A 1 144 ? 13.961 -1.469 14.812 1 97.88 144 GLY A N 1
ATOM 1091 C CA . GLY A 1 144 ? 15.211 -1.53 14.062 1 97.88 144 GLY A CA 1
ATOM 1092 C C . GLY A 1 144 ? 15.32 -0.453 13 1 97.88 144 GLY A C 1
ATOM 1093 O O . GLY A 1 144 ? 14.781 0.646 13.164 1 97.88 144 GLY A O 1
ATOM 1094 N N . HIS A 1 145 ? 16.141 -0.742 11.945 1 97.56 145 HIS A N 1
ATOM 1095 C CA . HIS A 1 145 ? 16.266 0.17 10.82 1 97.56 145 HIS A CA 1
ATOM 1096 C C . HIS A 1 145 ? 14.984 0.217 10 1 97.56 145 HIS A C 1
ATOM 1098 O O . HIS A 1 145 ? 14.469 -0.824 9.57 1 97.56 145 HIS A O 1
ATOM 1104 N N . PRO A 1 146 ? 14.438 1.413 9.82 1 98.62 146 PRO A N 1
ATOM 1105 C CA . PRO A 1 146 ? 13.203 1.505 9.039 1 98.62 146 PRO A CA 1
ATOM 1106 C C . PRO A 1 146 ? 13.406 1.119 7.574 1 98.62 146 PRO A C 1
ATOM 1108 O O . PRO A 1 146 ? 14.422 1.478 6.969 1 98.62 146 PRO A O 1
ATOM 1111 N N . LEU A 1 147 ? 12.461 0.374 7.035 1 98.56 147 LEU A N 1
ATOM 1112 C CA . LEU A 1 147 ? 12.523 -0.09 5.652 1 98.56 147 LEU A CA 1
ATOM 1113 C C . LEU A 1 147 ? 11.414 0.549 4.816 1 98.56 147 LEU A C 1
ATOM 1115 O O . LEU A 1 147 ? 11.672 1.026 3.707 1 98.56 147 LEU A O 1
ATOM 1119 N N . ARG A 1 148 ? 10.188 0.582 5.324 1 98.88 148 ARG A N 1
ATOM 1120 C CA . ARG A 1 148 ? 9.023 1.038 4.574 1 98.88 148 ARG A CA 1
ATOM 1121 C C . ARG A 1 148 ? 7.98 1.65 5.5 1 98.88 148 ARG A C 1
ATOM 1123 O O . ARG A 1 148 ? 7.727 1.127 6.586 1 98.88 148 ARG A O 1
ATOM 1130 N N . LEU A 1 149 ? 7.406 2.738 5.074 1 98.94 149 LEU A N 1
ATOM 1131 C CA . LEU A 1 149 ? 6.258 3.342 5.734 1 98.94 149 LEU A CA 1
ATOM 1132 C C . LEU A 1 149 ? 5.039 3.34 4.816 1 98.94 149 LEU A C 1
ATOM 1134 O O . LEU A 1 149 ? 5.117 3.789 3.672 1 98.94 149 LEU A O 1
ATOM 1138 N N . GLU A 1 150 ? 3.98 2.779 5.227 1 98.94 150 GLU A N 1
ATOM 1139 C CA . GLU A 1 150 ? 2.656 3.006 4.656 1 98.94 150 GLU A CA 1
ATOM 1140 C C . GLU A 1 150 ? 1.848 3.98 5.504 1 98.94 150 GLU A C 1
ATOM 1142 O O . GLU A 1 150 ? 1.704 3.787 6.715 1 98.94 150 GLU A O 1
ATOM 1147 N N . SER A 1 151 ? 1.437 5.027 4.938 1 98.88 151 SER A N 1
ATOM 1148 C CA . SER A 1 151 ? 0.706 6.086 5.629 1 98.88 151 SER A CA 1
ATOM 1149 C C . SER A 1 151 ? -0.549 6.484 4.859 1 98.88 151 SER A C 1
ATOM 1151 O O . SER A 1 151 ? -0.501 6.684 3.643 1 98.88 151 SER A O 1
ATOM 1153 N N . ARG A 1 152 ? -1.696 6.57 5.613 1 98.62 152 ARG A N 1
ATOM 1154 C CA . ARG A 1 152 ? -2.949 6.738 4.883 1 98.62 152 ARG A CA 1
ATOM 1155 C C . ARG A 1 152 ? -3.848 7.766 5.562 1 98.62 152 ARG A C 1
ATOM 1157 O O . ARG A 1 152 ? -3.918 7.82 6.793 1 98.62 152 ARG A O 1
ATOM 1164 N N . PHE A 1 153 ? -4.484 8.594 4.77 1 98.06 153 PHE A N 1
ATOM 1165 C CA . PHE A 1 153 ? -5.727 9.281 5.094 1 98.06 153 PHE A CA 1
ATOM 1166 C C . PHE A 1 153 ? -6.871 8.781 4.223 1 98.06 153 PHE A C 1
ATOM 1168 O O . PHE A 1 153 ? -7.223 9.414 3.223 1 98.06 153 PHE A O 1
ATOM 1175 N N . ASP A 1 154 ? -7.469 7.676 4.629 1 96.06 154 ASP A N 1
ATOM 1176 C CA . ASP A 1 154 ? -8.555 7.027 3.9 1 96.06 154 ASP A CA 1
ATOM 1177 C C . ASP A 1 154 ? -9.914 7.438 4.461 1 96.06 154 ASP A C 1
ATOM 1179 O O . ASP A 1 154 ? -10.078 7.574 5.676 1 96.06 154 ASP A O 1
ATOM 1183 N N . ARG A 1 155 ? -10.789 7.664 3.59 1 96.06 155 ARG A N 1
ATOM 1184 C CA . ARG A 1 155 ? -12.172 7.957 3.947 1 96.06 155 ARG A CA 1
ATOM 1185 C C . ARG A 1 155 ? -13.141 7.254 3.002 1 96.06 155 ARG A C 1
ATOM 1187 O O . ARG A 1 155 ? -12.734 6.727 1.965 1 96.06 155 ARG A O 1
ATOM 1194 N N . TRP A 1 156 ? -14.391 7.164 3.398 1 96.69 156 TRP A N 1
ATOM 1195 C CA . TRP A 1 156 ? -15.477 6.727 2.527 1 96.69 156 TRP A CA 1
ATOM 1196 C C . TRP A 1 156 ? -16.531 7.82 2.373 1 96.69 156 TRP A C 1
ATOM 1198 O O . TRP A 1 156 ? -17.406 7.965 3.223 1 96.69 156 TRP A O 1
ATOM 1208 N N . ARG A 1 157 ? -16.297 8.578 1.328 1 94.31 157 ARG A N 1
ATOM 1209 C CA . ARG A 1 157 ? -17.203 9.656 0.928 1 94.31 157 ARG A CA 1
ATOM 1210 C C . ARG A 1 157 ? -17.531 9.57 -0.557 1 94.31 157 ARG A C 1
ATOM 1212 O O . ARG A 1 157 ? -17.109 10.414 -1.345 1 94.31 157 ARG A O 1
ATOM 1219 N N . PRO A 1 158 ? -18.375 8.656 -0.945 1 92.31 158 PRO A N 1
ATOM 1220 C CA . PRO A 1 158 ? -18.547 8.344 -2.365 1 92.31 158 PRO A CA 1
ATOM 1221 C C . PRO A 1 158 ? -19.297 9.438 -3.127 1 92.31 158 PRO A C 1
ATOM 1223 O O . PRO A 1 158 ? -19.156 9.539 -4.352 1 92.31 158 PRO A O 1
ATOM 1226 N N . ALA A 1 159 ? -20.078 10.234 -2.453 1 89.62 159 ALA A N 1
ATOM 1227 C CA . ALA A 1 159 ? -20.797 11.312 -3.117 1 89.62 159 ALA A CA 1
ATOM 1228 C C . ALA A 1 159 ? -20.078 12.648 -2.943 1 89.62 159 ALA A C 1
ATOM 1230 O O . ALA A 1 159 ? -19.547 12.93 -1.874 1 89.62 159 ALA A O 1
ATOM 1231 N N . VAL A 1 160 ? -20 13.391 -4.094 1 85.06 160 VAL A N 1
ATOM 1232 C CA . VAL A 1 160 ? -19.453 14.742 -4 1 85.06 160 VAL A CA 1
ATOM 1233 C C . VAL A 1 160 ? -20.5 15.672 -3.379 1 85.06 160 VAL A C 1
ATOM 1235 O O . VAL A 1 160 ? -21.672 15.648 -3.766 1 85.06 160 VAL A O 1
ATOM 1238 N N . ALA A 1 161 ? -20.219 16.266 -2.295 1 67.81 161 ALA A N 1
ATOM 1239 C CA . ALA A 1 161 ? -21.172 17.141 -1.65 1 67.81 161 ALA A CA 1
ATOM 1240 C C . ALA A 1 161 ? -21.594 18.281 -2.588 1 67.81 161 ALA A C 1
ATOM 1242 O O . ALA A 1 161 ? -20.781 18.797 -3.346 1 67.81 161 ALA A O 1
ATOM 1243 N N . THR A 1 162 ? -22.922 18.438 -2.953 1 56.31 162 THR A N 1
ATOM 1244 C CA . THR A 1 162 ? -23.547 19.453 -3.807 1 56.31 162 THR A CA 1
ATOM 1245 C C . THR A 1 162 ? -22.969 20.828 -3.52 1 56.31 162 THR A C 1
ATOM 1247 O O . THR A 1 162 ? -22.766 21.625 -4.441 1 56.31 162 THR A O 1
ATOM 1250 N N . ASP A 1 163 ? -23.109 21.453 -2.338 1 47.91 163 ASP A N 1
ATOM 1251 C CA . ASP A 1 163 ? -22.703 22.797 -1.953 1 47.91 163 ASP A CA 1
ATOM 1252 C C . ASP A 1 163 ? -21.188 22.891 -1.812 1 47.91 163 ASP A C 1
ATOM 1254 O O . ASP A 1 163 ? -20.672 23.812 -1.175 1 47.91 163 ASP A O 1
ATOM 1258 N N . ALA A 1 164 ? -20.469 21.984 -2.25 1 49.12 164 ALA A N 1
ATOM 1259 C CA . ALA A 1 164 ? -19.031 21.828 -2.02 1 49.12 164 ALA A CA 1
ATOM 1260 C C . ALA A 1 164 ? -18.234 22.812 -2.873 1 49.12 164 ALA A C 1
ATOM 1262 O O . ALA A 1 164 ? -17.75 22.453 -3.949 1 49.12 164 ALA A O 1
ATOM 1263 N N . TRP A 1 165 ? -18.547 23.859 -3.025 1 42.84 165 TRP A N 1
ATOM 1264 C CA . TRP A 1 165 ? -17.656 24.938 -3.451 1 42.84 165 TRP A CA 1
ATOM 1265 C C . TRP A 1 165 ? -16.234 24.703 -2.943 1 42.84 165 TRP A C 1
ATOM 1267 O O . TRP A 1 165 ? -15.273 25.266 -3.479 1 42.84 165 TRP A O 1
ATOM 1277 N N . LYS A 1 166 ? -16.094 24 -1.925 1 47.38 166 LYS A N 1
ATOM 1278 C CA . LYS A 1 166 ? -14.812 23.688 -1.296 1 47.38 166 LYS A CA 1
ATOM 1279 C C . LYS A 1 166 ? -13.984 22.75 -2.168 1 47.38 166 LYS A C 1
ATOM 1281 O O . LYS A 1 166 ? -12.758 22.703 -2.037 1 47.38 166 LYS A O 1
ATOM 1286 N N . GLU A 1 167 ? -14.797 21.984 -3.045 1 52.19 167 GLU A N 1
ATOM 1287 C CA . GLU A 1 167 ? -14.039 21.078 -3.902 1 52.19 167 GLU A CA 1
ATOM 1288 C C . GLU A 1 167 ? -13.789 21.703 -5.273 1 52.19 167 GLU A C 1
ATOM 1290 O O . GLU A 1 167 ? -13.68 20.984 -6.273 1 52.19 167 GLU A O 1
ATOM 1295 N N . SER A 1 168 ? -13.906 22.969 -5.309 1 50.91 168 SER A N 1
ATOM 1296 C CA . SER A 1 168 ? -13.688 23.594 -6.609 1 50.91 168 SER A CA 1
ATOM 1297 C C . SER A 1 168 ? -12.195 23.703 -6.922 1 50.91 168 SER A C 1
ATOM 1299 O O . SER A 1 168 ? -11.375 23.906 -6.023 1 50.91 168 SER A O 1
ATOM 1301 N N . ALA A 1 169 ? -11.883 23.438 -8.086 1 51.72 169 ALA A N 1
ATOM 1302 C CA . ALA A 1 169 ? -10.555 23.609 -8.68 1 51.72 169 ALA A CA 1
ATOM 1303 C C . ALA A 1 169 ? -10.023 25.016 -8.43 1 51.72 169 ALA A C 1
ATOM 1305 O O . ALA A 1 169 ? -8.82 25.203 -8.258 1 51.72 169 ALA A O 1
ATOM 1306 N N . ALA A 1 170 ? -10.812 26.062 -8.469 1 44.53 170 ALA A N 1
ATOM 1307 C CA . ALA A 1 170 ? -10.438 27.469 -8.344 1 44.53 170 ALA A CA 1
ATOM 1308 C C . ALA A 1 170 ? -9.828 27.75 -6.969 1 44.53 170 ALA A C 1
ATOM 1310 O O . ALA A 1 170 ? -9.023 28.672 -6.82 1 44.53 170 ALA A O 1
ATOM 1311 N N . ASN A 1 171 ? -10.18 26.969 -5.992 1 52.59 171 ASN A N 1
ATOM 1312 C CA . ASN A 1 171 ? -9.688 27.234 -4.645 1 52.59 171 ASN A CA 1
ATOM 1313 C C . ASN A 1 171 ? -8.484 26.359 -4.305 1 52.59 171 ASN A C 1
ATOM 1315 O O . ASN A 1 171 ? -8.172 26.156 -3.129 1 52.59 171 ASN A O 1
ATOM 1319 N N . ALA A 1 172 ? -7.723 26.109 -5.453 1 53.88 172 ALA A N 1
ATOM 1320 C CA . ALA A 1 172 ? -6.504 25.344 -5.262 1 53.88 172 ALA A CA 1
ATOM 1321 C C . ALA A 1 172 ? -6.773 24.078 -4.43 1 53.88 172 ALA A C 1
ATOM 1323 O O . ALA A 1 172 ? -6.016 23.766 -3.512 1 53.88 172 ALA A O 1
ATOM 1324 N N . GLY A 1 173 ? -7.871 23.391 -4.793 1 71.94 173 GLY A N 1
ATOM 1325 C CA . GLY A 1 173 ? -8.539 22.328 -4.07 1 71.94 173 GLY A CA 1
ATOM 1326 C C . GLY A 1 173 ? -8.102 20.938 -4.516 1 71.94 173 GLY A C 1
ATOM 1327 O O . GLY A 1 173 ? -7.105 20.797 -5.23 1 71.94 173 GLY A O 1
ATOM 1328 N N . GLY A 1 174 ? -8.172 19.844 -3.838 1 89.81 174 GLY A N 1
ATOM 1329 C CA . GLY A 1 174 ? -7.902 18.422 -4.051 1 89.81 174 GLY A CA 1
ATOM 1330 C C . GLY A 1 174 ? -7.262 17.75 -2.852 1 89.81 174 GLY A C 1
ATOM 1331 O O . GLY A 1 174 ? -6.562 18.391 -2.068 1 89.81 174 GLY A O 1
ATOM 1332 N N . ILE A 1 175 ? -7.363 16.594 -2.949 1 95.31 175 ILE A N 1
ATOM 1333 C CA . ILE A 1 175 ? -6.965 15.828 -1.77 1 95.31 175 ILE A CA 1
ATOM 1334 C C . ILE A 1 175 ? -5.441 15.75 -1.696 1 95.31 175 ILE A C 1
ATOM 1336 O O . ILE A 1 175 ? -4.871 15.57 -0.617 1 95.31 175 ILE A O 1
ATOM 1340 N N . LEU A 1 176 ? -4.73 15.938 -2.83 1 96.81 176 LEU A N 1
ATOM 1341 C CA . LEU A 1 176 ? -3.273 15.914 -2.84 1 96.81 176 LEU A CA 1
ATOM 1342 C C . LEU A 1 176 ? -2.705 17.047 -2.002 1 96.81 176 LEU A C 1
ATOM 1344 O O . LEU A 1 176 ? -1.899 16.828 -1.096 1 96.81 176 LEU A O 1
ATOM 1348 N N . LEU A 1 177 ? -3.129 18.234 -2.295 1 95.44 177 LEU A N 1
ATOM 1349 C CA . LEU A 1 177 ? -2.627 19.375 -1.536 1 95.44 177 LEU A CA 1
ATOM 1350 C C . LEU A 1 177 ? -3.164 19.359 -0.109 1 95.44 177 LEU A C 1
ATOM 1352 O O . LEU A 1 177 ? -2.428 19.641 0.839 1 95.44 177 LEU A O 1
ATOM 1356 N N . ASP A 1 178 ? -4.371 19 0.076 1 93.44 178 ASP A N 1
ATOM 1357 C CA . ASP A 1 178 ? -5.035 19.031 1.374 1 93.44 178 ASP A CA 1
ATOM 1358 C C . ASP A 1 178 ? -4.434 18.016 2.334 1 93.44 178 ASP A C 1
ATOM 1360 O O . ASP A 1 178 ? -3.898 18.375 3.383 1 93.44 178 ASP A O 1
ATOM 1364 N N . LEU A 1 179 ? -4.492 16.734 1.929 1 96.56 179 LEU A N 1
ATOM 1365 C CA . LEU A 1 179 ? -4.066 15.664 2.826 1 96.56 179 LEU A CA 1
ATOM 1366 C C . LEU A 1 179 ? -2.65 15.211 2.496 1 96.56 179 LEU A C 1
ATOM 1368 O O . LEU A 1 179 ? -1.917 14.758 3.379 1 96.56 179 LEU A O 1
ATOM 1372 N N . GLY A 1 180 ? -2.27 15.344 1.244 1 97.56 180 GLY A N 1
ATOM 1373 C CA . GLY A 1 180 ? -0.915 14.984 0.855 1 97.56 180 GLY A CA 1
ATOM 1374 C C . GLY A 1 180 ? 0.144 15.805 1.566 1 97.56 180 GLY A C 1
ATOM 1375 O O . GLY A 1 180 ? 1.237 15.312 1.847 1 97.56 180 GLY A O 1
ATOM 1376 N N . THR A 1 181 ? -0.2 17.031 1.875 1 97.88 181 THR A N 1
ATOM 1377 C CA . THR A 1 181 ? 0.72 17.906 2.594 1 97.88 181 THR A CA 1
ATOM 1378 C C . THR A 1 181 ? 1.101 17.297 3.941 1 97.88 181 THR A C 1
ATOM 1380 O O . THR A 1 181 ? 2.279 17.266 4.305 1 97.88 181 THR A O 1
ATOM 1383 N N . HIS A 1 182 ? 0.113 16.75 4.668 1 98.25 182 HIS A N 1
ATOM 1384 C CA . HIS A 1 182 ? 0.383 16.094 5.945 1 98.25 182 HIS A CA 1
ATOM 1385 C C . HIS A 1 182 ? 1.188 14.812 5.754 1 98.25 182 HIS A C 1
ATOM 1387 O O . HIS A 1 182 ? 2.135 14.555 6.5 1 98.25 182 HIS A O 1
ATOM 1393 N N . LEU A 1 183 ? 0.833 14.039 4.754 1 98.81 183 LEU A N 1
ATOM 1394 C CA . LEU A 1 183 ? 1.472 12.75 4.504 1 98.81 183 LEU A CA 1
ATOM 1395 C C . LEU A 1 183 ? 2.953 12.93 4.188 1 98.81 183 LEU A C 1
ATOM 1397 O O . LEU A 1 183 ? 3.805 12.273 4.789 1 98.81 183 LEU A O 1
ATOM 1401 N N . VAL A 1 184 ? 3.213 13.844 3.287 1 98.88 184 VAL A N 1
ATOM 1402 C CA . VAL A 1 184 ? 4.586 14.07 2.855 1 98.88 184 VAL A CA 1
ATOM 1403 C C . VAL A 1 184 ? 5.387 14.711 3.992 1 98.88 184 VAL A C 1
ATOM 1405 O O . VAL A 1 184 ? 6.543 14.352 4.219 1 98.88 184 VAL A O 1
ATOM 1408 N N . ASP A 1 185 ? 4.77 15.625 4.738 1 98.88 185 ASP A N 1
ATOM 1409 C CA . ASP A 1 185 ? 5.441 16.281 5.863 1 98.88 185 ASP A CA 1
ATOM 1410 C C . ASP A 1 185 ? 5.895 15.242 6.898 1 98.88 185 ASP A C 1
ATOM 1412 O O . ASP A 1 185 ? 7.047 15.266 7.34 1 98.88 185 ASP A O 1
ATOM 1416 N N . GLN A 1 186 ? 5 14.336 7.27 1 98.88 186 GLN A N 1
ATOM 1417 C CA . GLN A 1 186 ? 5.328 13.312 8.25 1 98.88 186 GLN A CA 1
ATOM 1418 C C . GLN A 1 186 ? 6.418 12.383 7.734 1 98.88 186 GLN A C 1
ATOM 1420 O O . GLN A 1 186 ? 7.332 12.008 8.477 1 98.88 186 GLN A O 1
ATOM 1425 N N . ALA A 1 187 ? 6.367 12.039 6.477 1 98.94 187 ALA A N 1
ATOM 1426 C CA . ALA A 1 187 ? 7.375 11.156 5.887 1 98.94 187 ALA A CA 1
ATOM 1427 C C . ALA A 1 187 ? 8.758 11.805 5.91 1 98.94 187 ALA A C 1
ATOM 1429 O O . ALA A 1 187 ? 9.742 11.172 6.297 1 98.94 187 ALA A O 1
ATOM 1430 N N . ILE A 1 188 ? 8.82 13.102 5.523 1 98.75 188 ILE A N 1
ATOM 1431 C CA 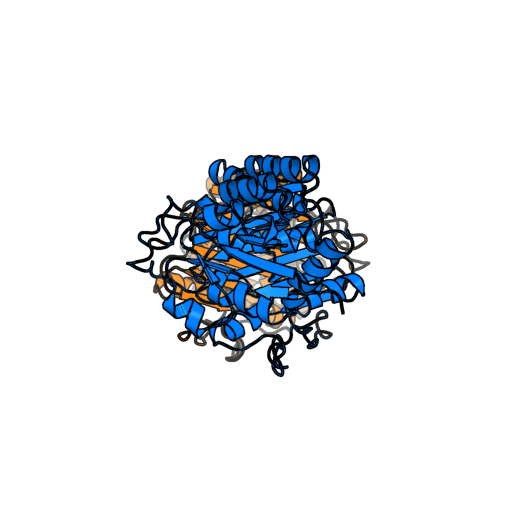. ILE A 1 188 ? 10.094 13.82 5.48 1 98.75 188 ILE A CA 1
ATOM 1432 C C . ILE A 1 188 ? 10.625 14.008 6.898 1 98.75 188 ILE A C 1
ATOM 1434 O O . ILE A 1 188 ? 11.828 13.906 7.137 1 98.75 188 ILE A O 1
ATOM 1438 N N . THR A 1 189 ? 9.711 14.305 7.816 1 98.56 189 THR A N 1
ATOM 1439 C CA . THR A 1 189 ? 10.102 14.492 9.211 1 98.56 189 THR A CA 1
ATOM 1440 C C . THR A 1 189 ? 10.766 13.234 9.758 1 98.56 189 THR A C 1
ATOM 1442 O O . THR A 1 189 ? 11.742 13.32 10.516 1 98.56 189 THR A O 1
ATOM 1445 N N . LEU A 1 190 ? 10.281 12.07 9.375 1 98.56 190 LEU A N 1
ATOM 1446 C CA . LEU A 1 190 ? 10.773 10.805 9.914 1 98.56 190 LEU A CA 1
ATOM 1447 C C . LEU A 1 190 ? 12.039 10.359 9.188 1 98.56 190 LEU A C 1
ATOM 1449 O O . LEU A 1 190 ? 12.977 9.867 9.82 1 98.56 190 LEU A O 1
ATOM 1453 N N . PHE A 1 191 ? 12.062 10.523 7.852 1 98.62 191 PHE A N 1
ATOM 1454 C CA . PHE A 1 191 ? 13.062 9.75 7.129 1 98.62 191 PHE A CA 1
ATOM 1455 C C . PHE A 1 191 ? 13.969 10.664 6.316 1 98.62 191 PHE A C 1
ATOM 1457 O O . PHE A 1 191 ? 14.891 10.195 5.648 1 98.62 191 PHE A O 1
ATOM 1464 N N . GLY A 1 192 ? 13.695 11.992 6.34 1 98.25 192 GLY A N 1
ATOM 1465 C CA . GLY A 1 192 ? 14.594 12.953 5.715 1 98.25 192 GLY A CA 1
ATOM 1466 C C . GLY A 1 192 ? 14.266 13.211 4.254 1 98.25 192 GLY A C 1
ATOM 1467 O O . GLY A 1 192 ? 13.125 13 3.82 1 98.25 192 GLY A O 1
ATOM 1468 N N . PRO A 1 193 ? 15.227 13.688 3.502 1 98.44 193 PRO A N 1
ATOM 1469 C CA . PRO A 1 193 ? 14.992 14.164 2.139 1 98.44 193 PRO A CA 1
ATOM 1470 C C . PRO A 1 193 ? 14.492 13.062 1.208 1 98.44 193 PRO A C 1
ATOM 1472 O O . PRO A 1 193 ? 14.906 11.906 1.335 1 98.44 193 PRO A O 1
ATOM 1475 N N . VAL A 1 194 ? 13.648 13.414 0.311 1 98.81 194 VAL A N 1
ATOM 1476 C CA . VAL A 1 194 ? 13.117 12.531 -0.725 1 98.81 194 VAL A CA 1
ATOM 1477 C C . VAL A 1 194 ? 13.961 12.648 -1.989 1 98.81 194 VAL A C 1
ATOM 1479 O O . VAL A 1 194 ? 14.25 13.758 -2.451 1 98.81 194 VAL A O 1
ATOM 1482 N N . ARG A 1 195 ? 14.328 11.508 -2.479 1 98.56 195 ARG A N 1
ATOM 1483 C CA . ARG A 1 195 ? 15.141 11.469 -3.688 1 98.56 195 ARG A CA 1
ATOM 1484 C C . ARG A 1 195 ? 14.266 11.414 -4.934 1 98.56 195 ARG A C 1
ATOM 1486 O O . ARG A 1 195 ? 14.586 12.039 -5.949 1 98.56 195 ARG A O 1
ATOM 1493 N N . SER A 1 196 ? 13.188 10.672 -4.883 1 98.75 196 SER A N 1
ATOM 1494 C CA . SER A 1 196 ? 12.344 10.531 -6.062 1 98.75 196 SER A CA 1
ATOM 1495 C C . SER A 1 196 ? 10.898 10.234 -5.676 1 98.75 196 SER A C 1
ATOM 1497 O O . SER A 1 196 ? 10.625 9.805 -4.555 1 98.75 196 SER A O 1
ATOM 1499 N N . VAL A 1 197 ? 10.008 10.57 -6.664 1 98.81 197 VAL A N 1
ATOM 1500 C CA . VAL A 1 197 ? 8.57 10.445 -6.449 1 98.81 197 VAL A CA 1
ATOM 1501 C C . VAL A 1 197 ? 7.93 9.734 -7.637 1 98.81 197 VAL A C 1
ATOM 1503 O O . VAL A 1 197 ? 8.203 10.078 -8.789 1 98.81 197 VAL A O 1
ATOM 1506 N N . TYR A 1 198 ? 7.172 8.688 -7.371 1 98.94 198 TYR A N 1
ATOM 1507 C CA . TYR A 1 198 ? 6.145 8.164 -8.266 1 98.94 198 TYR A CA 1
ATOM 1508 C C . TYR A 1 198 ? 4.75 8.477 -7.734 1 98.94 198 TYR A C 1
ATOM 1510 O O . TYR A 1 198 ? 4.496 8.359 -6.531 1 98.94 198 TYR A O 1
ATOM 1518 N N . ALA A 1 199 ? 3.803 8.883 -8.664 1 98.94 199 ALA A N 1
ATOM 1519 C CA . ALA A 1 199 ? 2.5 9.273 -8.133 1 98.94 199 ALA A CA 1
ATOM 1520 C C . ALA A 1 199 ? 1.374 8.828 -9.062 1 98.94 199 ALA A C 1
ATOM 1522 O O . ALA A 1 199 ? 1.555 8.766 -10.281 1 98.94 199 ALA A O 1
ATOM 1523 N N . GLU A 1 200 ? 0.288 8.422 -8.461 1 98.88 200 GLU A N 1
ATOM 1524 C CA . GLU A 1 200 ? -1.018 8.203 -9.078 1 98.88 200 GLU A CA 1
ATOM 1525 C C . GLU A 1 200 ? -2.051 9.195 -8.539 1 98.88 200 GLU A C 1
ATOM 1527 O O . GLU A 1 200 ? -2.301 9.242 -7.336 1 98.88 200 GLU A O 1
ATOM 1532 N N . ILE A 1 201 ? -2.617 10.016 -9.391 1 98.44 201 ILE A N 1
ATOM 1533 C CA . ILE A 1 201 ? -3.566 11.055 -9 1 98.44 201 ILE A CA 1
ATOM 1534 C C . ILE A 1 201 ? -4.828 10.953 -9.852 1 98.44 201 ILE A C 1
ATOM 1536 O O . ILE A 1 201 ? -4.77 11.117 -11.078 1 98.44 201 ILE A O 1
ATOM 1540 N N . ASP A 1 202 ? -5.992 10.664 -9.211 1 97.56 202 ASP A N 1
ATOM 1541 C CA . ASP A 1 202 ? -7.215 10.391 -9.961 1 97.56 202 ASP A CA 1
ATOM 1542 C C . ASP A 1 202 ? -8.398 11.164 -9.375 1 97.56 202 ASP A C 1
ATOM 1544 O O . ASP A 1 202 ? -8.391 11.523 -8.195 1 97.56 202 ASP A O 1
ATOM 1548 N N . ALA A 1 203 ? -9.297 11.516 -10.188 1 96.12 203 ALA A N 1
ATOM 1549 C CA . ALA A 1 203 ? -10.641 11.945 -9.812 1 96.12 203 ALA A CA 1
ATOM 1550 C C . ALA A 1 203 ? -11.672 10.859 -10.109 1 96.12 203 ALA A C 1
ATOM 1552 O O . ALA A 1 203 ? -12.07 10.672 -11.258 1 96.12 203 ALA A O 1
ATOM 1553 N N . ARG A 1 204 ? -12.094 10.164 -9.031 1 95.31 204 ARG A N 1
ATOM 1554 C CA . ARG A 1 204 ? -12.82 8.914 -9.219 1 95.31 204 ARG A CA 1
ATOM 1555 C C . ARG A 1 204 ? -14.312 9.109 -9 1 95.31 204 ARG A C 1
ATOM 1557 O O . ARG A 1 204 ? -15.133 8.406 -9.594 1 95.31 204 ARG A O 1
ATOM 1564 N N . ARG A 1 205 ? -14.695 9.977 -8.109 1 94.44 205 ARG A N 1
ATOM 1565 C CA . ARG A 1 205 ? -16.109 10.172 -7.801 1 94.44 205 ARG A CA 1
ATOM 1566 C C . ARG A 1 205 ? -16.844 10.82 -8.969 1 94.44 205 ARG A C 1
ATOM 1568 O O . ARG A 1 205 ? -16.312 11.719 -9.617 1 94.44 205 ARG A O 1
ATOM 1575 N N . PRO A 1 206 ? -18.047 10.375 -9.227 1 91.06 206 PRO A N 1
ATOM 1576 C CA . PRO A 1 206 ? -18.812 11.047 -10.281 1 91.06 206 PRO A CA 1
ATOM 1577 C C . PRO A 1 206 ? -18.969 12.547 -10.031 1 91.06 206 PRO A C 1
ATOM 1579 O O . PRO A 1 206 ? -19.406 12.953 -8.953 1 91.06 206 PRO A O 1
ATOM 1582 N N . GLY A 1 207 ? -18.531 13.281 -11.023 1 89.69 207 GLY A N 1
ATOM 1583 C CA . GLY A 1 207 ? -18.703 14.727 -10.93 1 89.69 207 GLY A CA 1
ATOM 1584 C C . GLY A 1 207 ? -17.562 15.422 -10.211 1 89.69 207 GLY A C 1
ATOM 1585 O O . GLY A 1 207 ? -17.609 16.625 -9.984 1 89.69 207 GLY A O 1
ATOM 1586 N N . ALA A 1 208 ? -16.562 14.664 -9.906 1 90.25 208 ALA A N 1
ATOM 1587 C CA . ALA A 1 208 ? -15.453 15.273 -9.188 1 90.25 208 ALA A CA 1
ATOM 1588 C C . ALA A 1 208 ? -14.711 16.266 -10.07 1 90.25 208 ALA A C 1
ATOM 1590 O O . ALA A 1 208 ? -14.352 15.953 -11.203 1 90.25 208 ALA A O 1
ATOM 1591 N N . ALA A 1 209 ? -14.469 17.469 -9.516 1 89.06 209 ALA A N 1
ATOM 1592 C CA . ALA A 1 209 ? -13.758 18.5 -10.25 1 89.06 209 ALA A CA 1
ATOM 1593 C C . ALA A 1 209 ? -12.273 18.5 -9.898 1 89.06 209 ALA A C 1
ATOM 1595 O O . ALA A 1 209 ? -11.461 19.094 -10.609 1 89.06 209 ALA A O 1
ATOM 1596 N N . VAL A 1 210 ? -11.961 17.875 -8.789 1 92.19 210 VAL A N 1
ATOM 1597 C CA . VAL A 1 210 ? -10.578 17.781 -8.328 1 92.19 210 VAL A CA 1
ATOM 1598 C C . VAL A 1 210 ? -10.258 16.344 -7.953 1 92.19 210 VAL A C 1
ATOM 1600 O O . VAL A 1 210 ? -11.164 15.523 -7.777 1 92.19 210 VAL A O 1
ATOM 1603 N N . GLU A 1 211 ? -8.945 16.062 -7.898 1 95.62 211 GLU A N 1
ATOM 1604 C CA . GLU A 1 211 ? -8.531 14.703 -7.57 1 95.62 211 GLU A CA 1
ATOM 1605 C C . GLU A 1 211 ? -8.992 14.305 -6.172 1 95.62 211 GLU A C 1
ATOM 1607 O O . GLU A 1 211 ? -9.008 15.133 -5.258 1 95.62 211 GLU A O 1
ATOM 1612 N N . ASP A 1 212 ? -9.445 13.047 -6.02 1 97.12 212 ASP A N 1
ATOM 1613 C CA . ASP A 1 212 ? -9.984 12.57 -4.75 1 97.12 212 ASP A CA 1
ATOM 1614 C C . ASP A 1 212 ? -9.438 11.18 -4.41 1 97.12 212 ASP A C 1
ATOM 1616 O O . ASP A 1 212 ? -9.953 10.508 -3.512 1 97.12 212 ASP A O 1
ATOM 1620 N N . ASP A 1 213 ? -8.461 10.727 -5.109 1 97.94 213 ASP A N 1
ATOM 1621 C CA . ASP A 1 213 ? -7.762 9.461 -4.891 1 97.94 213 ASP A CA 1
ATOM 1622 C C . ASP A 1 213 ? -6.301 9.57 -5.324 1 97.94 213 ASP A C 1
ATOM 1624 O O . ASP A 1 213 ? -6.008 9.656 -6.52 1 97.94 213 ASP A O 1
ATOM 1628 N N . VAL A 1 214 ? -5.367 9.516 -4.348 1 98.56 214 VAL A N 1
ATOM 1629 C CA . VAL A 1 214 ? -3.963 9.742 -4.672 1 98.56 214 VAL A CA 1
ATOM 1630 C C . VAL A 1 214 ? -3.1 8.672 -4.008 1 98.56 214 VAL A C 1
ATOM 1632 O O . VAL A 1 214 ? -3.42 8.195 -2.918 1 98.56 214 VAL A O 1
ATOM 1635 N N . PHE A 1 215 ? -2.129 8.258 -4.688 1 98.88 215 PHE A N 1
ATOM 1636 C CA . PHE A 1 215 ? -1.058 7.402 -4.184 1 98.88 215 PHE A CA 1
ATOM 1637 C C . PHE A 1 215 ? 0.306 7.984 -4.539 1 98.88 215 PHE A C 1
ATOM 1639 O O . PHE A 1 215 ? 0.545 8.367 -5.688 1 98.88 215 PHE A O 1
ATOM 1646 N N . LEU A 1 216 ? 1.181 8.102 -3.561 1 98.94 216 LEU A N 1
ATOM 1647 C CA . LEU A 1 216 ? 2.568 8.516 -3.756 1 98.94 216 LEU A CA 1
ATOM 1648 C C . LEU A 1 216 ? 3.525 7.434 -3.26 1 98.94 216 LEU A C 1
ATOM 1650 O O . LEU A 1 216 ? 3.363 6.914 -2.154 1 98.94 216 LEU A O 1
ATOM 1654 N N . ALA A 1 217 ? 4.5 7.094 -4.023 1 98.94 217 ALA A N 1
ATOM 1655 C CA . ALA A 1 217 ? 5.656 6.316 -3.592 1 98.94 217 ALA A CA 1
ATOM 1656 C C . ALA A 1 217 ? 6.914 7.18 -3.547 1 98.94 217 ALA A C 1
ATOM 1658 O O . ALA A 1 217 ? 7.363 7.684 -4.578 1 98.94 217 ALA A O 1
ATOM 1659 N N . LEU A 1 218 ? 7.391 7.383 -2.383 1 98.94 218 LEU A N 1
ATOM 1660 C CA . LEU A 1 218 ? 8.602 8.172 -2.186 1 98.94 218 LEU A CA 1
ATOM 1661 C C . LEU A 1 218 ? 9.797 7.277 -1.89 1 98.94 218 LEU A C 1
ATOM 1663 O O . LEU A 1 218 ? 9.688 6.324 -1.115 1 98.94 218 LEU A O 1
ATOM 1667 N N . THR A 1 219 ? 10.906 7.566 -2.506 1 98.81 219 THR A N 1
ATOM 1668 C CA . THR A 1 219 ? 12.188 7.016 -2.082 1 98.81 219 THR A CA 1
ATOM 1669 C C . THR A 1 219 ? 13.023 8.078 -1.375 1 98.81 219 THR A C 1
ATOM 1671 O O . THR A 1 219 ? 13.375 9.102 -1.969 1 98.81 219 THR A O 1
ATOM 1674 N N . HIS A 1 220 ? 13.289 7.844 -0.12 1 98.81 220 HIS A N 1
ATOM 1675 C CA . HIS A 1 220 ? 14.109 8.773 0.646 1 98.81 220 HIS A CA 1
ATOM 1676 C C . HIS A 1 220 ? 15.594 8.555 0.377 1 98.81 220 HIS A C 1
ATOM 1678 O O . HIS A 1 220 ? 16 7.465 -0.032 1 98.81 220 HIS A O 1
ATOM 1684 N N . ALA A 1 221 ? 16.406 9.578 0.619 1 98.38 221 ALA A N 1
ATOM 1685 C CA . ALA A 1 221 ? 17.859 9.453 0.486 1 98.38 221 ALA A CA 1
ATOM 1686 C C . ALA A 1 221 ? 18.406 8.352 1.394 1 98.38 221 ALA A C 1
ATOM 1688 O O . ALA A 1 221 ? 19.406 7.719 1.074 1 98.38 221 ALA A O 1
ATOM 1689 N N . SER A 1 222 ? 17.734 8.07 2.506 1 97.19 222 SER A N 1
ATOM 1690 C CA . SER A 1 222 ? 18.125 7.059 3.477 1 97.19 222 SER A CA 1
ATOM 1691 C C . SER A 1 222 ? 17.891 5.652 2.934 1 97.19 222 SER A C 1
ATOM 1693 O O . SER A 1 222 ? 18.375 4.672 3.5 1 97.19 222 SER A O 1
ATOM 1695 N N . GLY A 1 223 ? 17.125 5.527 1.872 1 97.19 223 GLY A N 1
ATOM 1696 C CA . GLY A 1 223 ? 16.781 4.227 1.315 1 97.19 223 GLY A CA 1
ATOM 1697 C C . GLY A 1 223 ? 15.414 3.734 1.738 1 97.19 223 GLY A C 1
ATOM 1698 O O . GLY A 1 223 ? 14.914 2.74 1.207 1 97.19 223 GLY A O 1
ATOM 1699 N N . VAL A 1 224 ? 14.75 4.426 2.66 1 98.69 224 VAL A N 1
ATOM 1700 C CA . VAL A 1 224 ? 13.414 4.074 3.117 1 98.69 224 VAL A CA 1
ATOM 1701 C C . VAL A 1 224 ? 12.398 4.375 2.018 1 98.69 224 VAL A C 1
ATOM 1703 O O . VAL A 1 224 ? 12.508 5.387 1.323 1 98.69 224 VAL A O 1
ATOM 1706 N N . HIS A 1 225 ? 11.414 3.477 1.806 1 98.88 225 HIS A N 1
ATOM 1707 C CA . HIS A 1 225 ? 10.281 3.725 0.921 1 98.88 225 HIS A CA 1
ATOM 1708 C C . HIS A 1 225 ? 9.055 4.18 1.708 1 98.88 225 HIS A C 1
ATOM 1710 O O . HIS A 1 225 ? 8.664 3.533 2.682 1 98.88 225 HIS A O 1
ATOM 1716 N N . SER A 1 226 ? 8.477 5.301 1.325 1 98.94 226 SER A N 1
ATOM 1717 C CA . SER A 1 226 ? 7.191 5.715 1.877 1 98.94 226 SER A CA 1
ATOM 1718 C C . SER A 1 226 ? 6.078 5.59 0.84 1 98.94 226 SER A C 1
ATOM 1720 O O . SER A 1 226 ? 6.18 6.145 -0.256 1 98.94 226 SER A O 1
ATOM 1722 N N . HIS A 1 227 ? 5.094 4.816 1.151 1 98.94 227 HIS A N 1
ATOM 1723 C CA . HIS A 1 227 ? 3.873 4.723 0.357 1 98.94 227 HIS A CA 1
ATOM 1724 C C . HIS A 1 227 ? 2.723 5.469 1.024 1 98.94 227 HIS A C 1
ATOM 1726 O O . HIS A 1 227 ? 2.305 5.117 2.129 1 98.94 227 HIS A O 1
ATOM 1732 N N . LEU A 1 228 ? 2.188 6.461 0.35 1 98.94 228 LEU A N 1
ATOM 1733 C CA . LEU A 1 228 ? 1.24 7.402 0.936 1 98.94 228 LEU A CA 1
ATOM 1734 C C . LEU A 1 228 ? -0.075 7.398 0.164 1 98.94 228 LEU A C 1
ATOM 1736 O O . LEU A 1 228 ? -0.079 7.5 -1.065 1 98.94 228 LEU A O 1
ATOM 1740 N N . TRP A 1 229 ? -1.201 7.273 0.914 1 98.69 229 TRP A N 1
ATOM 1741 C CA . TRP A 1 229 ? -2.521 7.281 0.292 1 98.69 229 TRP A CA 1
ATOM 1742 C C . TRP A 1 229 ? -3.4 8.375 0.892 1 98.69 229 TRP A C 1
ATOM 1744 O O . TRP A 1 229 ? -3.369 8.609 2.104 1 98.69 229 TRP A O 1
ATOM 1754 N N . ALA A 1 230 ? -4.125 8.992 0.058 1 98.12 230 ALA A N 1
ATOM 1755 C CA . ALA A 1 230 ? -5.328 9.727 0.448 1 98.12 230 ALA A CA 1
ATOM 1756 C C . ALA A 1 230 ? -6.48 9.438 -0.509 1 98.12 230 ALA A C 1
ATOM 1758 O O . ALA A 1 230 ? -6.355 9.633 -1.72 1 98.12 230 ALA A O 1
ATOM 1759 N N . SER A 1 231 ? -7.559 8.938 0.037 1 97.88 231 SER A N 1
ATOM 1760 C CA . SER A 1 231 ? -8.664 8.57 -0.842 1 97.88 231 SER A CA 1
ATOM 1761 C C . SER A 1 231 ? -10.008 8.875 -0.196 1 97.88 231 SER A C 1
ATOM 1763 O O . SER A 1 231 ? -10.195 8.656 1.003 1 97.88 231 SER A O 1
ATOM 1765 N N . ALA A 1 232 ? -10.922 9.383 -0.997 1 96.75 232 ALA A N 1
ATOM 1766 C CA . ALA A 1 232 ? -12.297 9.57 -0.564 1 96.75 232 ALA A CA 1
ATOM 1767 C C . ALA A 1 232 ? -13.117 8.297 -0.756 1 96.75 232 ALA A C 1
ATOM 1769 O O . ALA A 1 232 ? -14.266 8.219 -0.328 1 96.75 232 ALA A O 1
ATOM 1770 N N . LEU A 1 233 ? -12.5 7.238 -1.369 1 97.25 233 LEU A N 1
ATOM 1771 C CA . LEU A 1 233 ? -13.266 6.066 -1.789 1 97.25 233 LEU A CA 1
ATOM 1772 C C . LEU A 1 233 ? -12.672 4.793 -1.197 1 97.25 233 LEU A C 1
ATOM 1774 O O . LEU A 1 233 ? -12.562 3.775 -1.886 1 97.25 233 LEU A O 1
ATOM 1778 N N . ALA A 1 234 ? -12.25 4.887 -0.004 1 98.06 234 ALA A N 1
ATOM 1779 C CA . ALA A 1 234 ? -11.82 3.693 0.718 1 98.06 234 ALA A CA 1
ATOM 1780 C C . ALA A 1 234 ? -12.969 3.07 1.497 1 98.06 234 ALA A C 1
ATOM 1782 O O . ALA A 1 234 ? -13.188 3.395 2.668 1 98.06 234 ALA A O 1
ATOM 1783 N N . GLY A 1 235 ? -13.695 2.176 0.85 1 98.19 235 GLY A N 1
ATOM 1784 C CA . GLY A 1 235 ? -14.836 1.554 1.493 1 98.19 235 GLY A CA 1
ATOM 1785 C C . GLY A 1 235 ? -14.492 0.865 2.799 1 98.19 235 GLY A C 1
ATOM 1786 O O . GLY A 1 235 ? -15.297 0.836 3.729 1 98.19 235 GLY A O 1
ATOM 1787 N N . GLN A 1 236 ? -13.391 0.217 2.865 1 98.5 236 GLN A N 1
ATOM 1788 C CA . GLN A 1 236 ? -12.766 -0.305 4.078 1 98.5 236 GLN A CA 1
ATOM 1789 C C . GLN A 1 236 ? -11.383 0.299 4.285 1 98.5 236 GLN A C 1
ATOM 1791 O O . GLN A 1 236 ? -10.492 0.133 3.445 1 98.5 236 GLN A O 1
ATOM 1796 N N . LEU A 1 237 ? -11.195 0.963 5.371 1 98.06 237 LEU A N 1
ATOM 1797 C CA . LEU A 1 237 ? -9.984 1.734 5.633 1 98.06 237 LEU A CA 1
ATOM 1798 C C . LEU A 1 237 ? -8.781 0.812 5.836 1 98.06 237 LEU A C 1
ATOM 1800 O O . LEU A 1 237 ? -8.938 -0.307 6.332 1 98.06 237 LEU A O 1
ATOM 1804 N N . GLY A 1 238 ? -7.57 1.223 5.406 1 97.5 238 GLY A N 1
ATOM 1805 C CA . GLY A 1 238 ? -6.32 0.586 5.801 1 97.5 238 GLY A CA 1
ATOM 1806 C C . GLY A 1 238 ? -5.746 1.146 7.086 1 97.5 238 GLY A C 1
ATOM 1807 O O . GLY A 1 238 ? -6.293 2.09 7.66 1 97.5 238 GLY A O 1
ATOM 1808 N N . PRO A 1 239 ? -4.617 0.538 7.531 1 98.25 239 PRO A N 1
ATOM 1809 C CA . PRO A 1 239 ? -3.973 1.115 8.711 1 98.25 239 PRO A CA 1
ATOM 1810 C C . PRO A 1 239 ? -3.572 2.574 8.508 1 98.25 239 PRO A C 1
ATOM 1812 O O . PRO A 1 239 ? -3.154 2.959 7.414 1 98.25 239 PRO A O 1
ATOM 1815 N N . ARG A 1 240 ? -3.762 3.311 9.594 1 98.69 240 ARG A N 1
ATOM 1816 C CA . ARG A 1 240 ? -3.287 4.691 9.555 1 98.69 240 ARG A CA 1
ATOM 1817 C C . ARG A 1 240 ? -1.79 4.746 9.266 1 98.69 240 ARG A C 1
ATOM 1819 O O . ARG A 1 240 ? -1.343 5.516 8.414 1 98.69 240 ARG A O 1
ATOM 1826 N N . PHE A 1 241 ? -1.056 3.982 10.008 1 98.81 241 PHE A N 1
ATOM 1827 C CA . PHE A 1 241 ? 0.376 3.793 9.805 1 98.81 241 PHE A CA 1
ATOM 1828 C C . PHE A 1 241 ? 0.735 2.312 9.836 1 98.81 241 PHE A C 1
ATOM 1830 O O . PHE A 1 241 ? 0.195 1.554 10.648 1 98.81 241 PHE A O 1
ATOM 1837 N N . ARG A 1 242 ? 1.582 1.874 8.992 1 98.88 242 ARG A N 1
ATOM 1838 C CA . ARG A 1 242 ? 2.336 0.626 9.055 1 98.88 242 ARG A CA 1
ATOM 1839 C C . ARG A 1 242 ? 3.812 0.862 8.758 1 98.88 242 ARG A C 1
ATOM 1841 O O . ARG A 1 242 ? 4.191 1.113 7.613 1 98.88 242 ARG A O 1
ATOM 1848 N N . LEU A 1 243 ? 4.535 0.875 9.797 1 98.94 243 LEU A N 1
ATOM 1849 C CA . LEU A 1 243 ? 5.98 1.065 9.711 1 98.94 243 LEU A CA 1
ATOM 1850 C C . LEU A 1 243 ? 6.715 -0.266 9.836 1 98.94 243 LEU A C 1
ATOM 1852 O O . LEU A 1 243 ? 6.605 -0.944 10.859 1 98.94 243 LEU A O 1
ATOM 1856 N N . LEU A 1 244 ? 7.406 -0.635 8.812 1 98.81 244 LEU A N 1
ATOM 1857 C CA . LEU A 1 244 ? 8.18 -1.872 8.805 1 98.81 244 LEU A CA 1
ATOM 1858 C C . LEU A 1 244 ? 9.664 -1.586 8.984 1 98.81 244 LEU A C 1
ATOM 1860 O O . LEU A 1 244 ? 10.242 -0.783 8.25 1 98.81 244 LEU A O 1
ATOM 1864 N N . GLY A 1 245 ? 10.242 -2.162 9.953 1 98.44 245 GLY A N 1
ATOM 1865 C CA . GLY A 1 245 ? 11.68 -2.172 10.156 1 98.44 245 GLY A CA 1
ATOM 1866 C C . GLY A 1 245 ? 12.273 -3.566 10.117 1 98.44 245 GLY A C 1
ATOM 1867 O O . GLY A 1 245 ? 11.547 -4.559 10.023 1 98.44 245 GLY A O 1
ATOM 1868 N N . ASP A 1 246 ? 13.586 -3.643 10.141 1 97.5 246 ASP A N 1
ATOM 1869 C CA . ASP A 1 246 ? 14.258 -4.93 9.992 1 97.5 246 ASP A CA 1
ATOM 1870 C C . ASP A 1 246 ? 14.227 -5.719 11.297 1 97.5 246 ASP A C 1
ATOM 1872 O O . ASP A 1 246 ? 14.648 -6.875 11.344 1 97.5 246 ASP A O 1
ATOM 1876 N N . ALA A 1 247 ? 13.672 -5.125 12.391 1 97 247 ALA A N 1
ATOM 1877 C CA . ALA A 1 247 ? 13.578 -5.844 13.656 1 97 247 ALA A CA 1
ATOM 1878 C C . ALA A 1 247 ? 12.133 -5.926 14.133 1 97 247 ALA A C 1
ATOM 1880 O O . ALA A 1 247 ? 11.844 -6.5 15.188 1 97 247 ALA A O 1
ATOM 1881 N N . GLY A 1 248 ? 11.258 -5.387 13.422 1 97.88 248 GLY A N 1
ATOM 1882 C CA . GLY A 1 248 ? 9.852 -5.383 13.789 1 97.88 248 GLY A CA 1
ATOM 1883 C C . GLY A 1 248 ? 9.047 -4.32 13.055 1 97.88 248 GLY A C 1
ATOM 1884 O O . GLY A 1 248 ? 9.523 -3.736 12.086 1 97.88 248 GLY A O 1
ATOM 1885 N N . ALA A 1 249 ? 7.797 -4.094 13.547 1 98.88 249 ALA A N 1
ATOM 1886 C CA . ALA A 1 249 ? 6.887 -3.152 12.898 1 98.88 249 ALA A CA 1
ATOM 1887 C C . ALA A 1 249 ? 6.023 -2.426 13.93 1 98.88 249 ALA A C 1
ATOM 1889 O O . ALA A 1 249 ? 5.973 -2.822 15.094 1 98.88 249 ALA A O 1
ATOM 1890 N N . TYR A 1 250 ? 5.527 -1.363 13.531 1 98.94 250 TYR A N 1
ATOM 1891 C CA . TYR A 1 250 ? 4.496 -0.633 14.258 1 98.94 250 TYR A CA 1
ATOM 1892 C C . TYR A 1 250 ? 3.277 -0.382 13.375 1 98.94 250 TYR A C 1
ATOM 1894 O O . TYR A 1 250 ? 3.406 0.128 12.266 1 98.94 250 TYR A O 1
ATOM 1902 N N . VAL A 1 251 ? 2.086 -0.798 13.82 1 98.94 251 VAL A N 1
ATOM 1903 C CA . VAL A 1 251 ? 0.856 -0.613 13.062 1 98.94 251 VAL A CA 1
ATOM 1904 C C . VAL A 1 251 ? -0.2 0.057 13.938 1 98.94 251 VAL A C 1
ATOM 1906 O O . VAL A 1 251 ? -0.408 -0.343 15.086 1 98.94 251 VAL A O 1
ATOM 1909 N N . THR A 1 252 ? -0.816 1.079 13.445 1 98.75 252 THR A N 1
ATOM 1910 C CA . THR A 1 252 ? -1.899 1.755 14.148 1 98.75 252 THR A CA 1
ATOM 1911 C C . THR A 1 252 ? -3.039 2.096 13.195 1 98.75 252 THR A C 1
ATOM 1913 O O . THR A 1 252 ? -2.84 2.154 11.977 1 98.75 252 THR A O 1
ATOM 1916 N N . TRP A 1 253 ? -4.223 2.271 13.727 1 98.06 253 TRP A N 1
ATOM 1917 C CA . TRP A 1 253 ? -5.445 2.537 12.977 1 98.06 253 TRP A CA 1
ATOM 1918 C C . TRP A 1 253 ? -6.145 3.785 13.5 1 98.06 253 TRP A C 1
ATOM 1920 O O . TRP A 1 253 ? -5.93 4.191 14.648 1 98.06 253 TRP A O 1
ATOM 1930 N N . GLY A 1 254 ? -6.949 4.344 12.609 1 96.81 254 GLY A N 1
ATOM 1931 C CA . GLY A 1 254 ? -7.766 5.473 13.031 1 96.81 254 GLY A CA 1
ATOM 1932 C C . GLY A 1 254 ? -7.008 6.785 13.039 1 96.81 254 GLY A C 1
ATOM 1933 O O . GLY A 1 254 ? -5.797 6.812 12.82 1 96.81 254 GLY A O 1
ATOM 1934 N N . MET A 1 255 ? -7.715 7.84 13.297 1 96.56 255 MET A N 1
ATOM 1935 C CA . MET A 1 255 ? -7.145 9.18 13.281 1 96.56 255 MET A CA 1
ATOM 1936 C C . MET A 1 255 ? -6.918 9.695 14.695 1 96.56 255 MET A C 1
ATOM 1938 O O . MET A 1 255 ? -7.539 9.211 15.641 1 96.56 255 MET A O 1
ATOM 1942 N N . ASP A 1 256 ? -5.977 10.594 14.852 1 97.62 256 ASP A N 1
ATOM 1943 C CA . ASP A 1 256 ? -5.742 11.242 16.141 1 97.62 256 ASP A CA 1
ATOM 1944 C C . ASP A 1 256 ? -7.027 11.867 16.688 1 97.62 256 ASP A C 1
ATOM 1946 O O . ASP A 1 256 ? -7.777 12.5 15.938 1 97.62 256 ASP A O 1
ATOM 1950 N N . PRO A 1 257 ? -7.281 11.719 17.984 1 97.31 257 PRO A N 1
ATOM 1951 C CA . PRO A 1 257 ? -8.586 12.102 18.531 1 97.31 257 PRO A CA 1
ATOM 1952 C C . PRO A 1 257 ? -8.719 13.617 18.719 1 97.31 257 PRO A C 1
ATOM 1954 O O . PRO A 1 257 ? -9.82 14.109 18.969 1 97.31 257 PRO A O 1
ATOM 1957 N N . GLN A 1 258 ? -7.676 14.383 18.625 1 97.62 258 GLN A N 1
ATOM 1958 C CA . GLN A 1 258 ? -7.707 15.805 18.953 1 97.62 258 GLN A CA 1
ATOM 1959 C C . GLN A 1 258 ? -8.625 16.562 18 1 97.62 258 GLN A C 1
ATOM 1961 O O . GLN A 1 258 ? -9.328 17.484 18.406 1 97.62 258 GLN A O 1
ATOM 1966 N N . GLU A 1 259 ? -8.578 16.188 16.75 1 95.06 259 GLU A N 1
ATOM 1967 C CA . GLU A 1 259 ? -9.422 16.891 15.789 1 95.06 259 GLU A CA 1
ATOM 1968 C C . GLU A 1 259 ? -10.898 16.75 16.141 1 95.06 259 GLU A C 1
ATOM 1970 O O . GLU A 1 259 ? -11.625 17.734 16.203 1 95.06 259 GLU A O 1
ATOM 1975 N N . SER A 1 260 ? -11.289 15.492 16.297 1 94.88 260 SER A N 1
ATOM 1976 C CA . SER A 1 260 ? -12.688 15.25 16.641 1 94.88 260 SER A CA 1
ATOM 1977 C C . SER A 1 260 ? -13.062 15.906 17.969 1 94.88 260 SER A C 1
ATOM 1979 O O . SER A 1 260 ? -14.18 16.391 18.141 1 94.88 260 SER A O 1
ATOM 1981 N N . ALA A 1 261 ? -12.148 15.922 18.922 1 96.5 261 ALA A N 1
ATOM 1982 C CA . ALA A 1 261 ? -12.383 16.547 20.219 1 96.5 261 ALA A CA 1
ATOM 1983 C C . ALA A 1 261 ? -12.594 18.062 20.062 1 96.5 261 ALA A C 1
ATOM 1985 O O . ALA A 1 261 ? -13.523 18.625 20.641 1 96.5 261 ALA A O 1
ATOM 1986 N N . LEU A 1 262 ? -11.758 18.703 19.25 1 95.88 262 LEU A N 1
ATOM 1987 C CA . LEU A 1 262 ? -11.852 20.141 19.031 1 95.88 262 LEU A CA 1
ATOM 1988 C C . LEU A 1 262 ? -13.148 20.5 18.312 1 95.88 262 LEU A C 1
ATOM 1990 O O . LEU A 1 262 ? -13.828 21.453 18.688 1 95.88 262 LEU A O 1
ATOM 1994 N N . ARG A 1 263 ? -13.477 19.703 17.328 1 92.88 263 ARG A N 1
ATOM 1995 C CA . ARG A 1 263 ? -14.703 19.938 16.578 1 92.88 263 ARG A CA 1
ATOM 1996 C C . ARG A 1 263 ? -15.93 19.766 17.469 1 92.88 263 ARG A C 1
ATOM 1998 O O . ARG A 1 263 ? -16.953 20.438 17.25 1 92.88 263 ARG A O 1
ATOM 2005 N N . ALA A 1 264 ? -15.789 18.922 18.484 1 93.5 264 ALA A N 1
ATOM 2006 C CA . ALA A 1 264 ? -16.875 18.688 19.422 1 93.5 264 ALA A CA 1
ATOM 2007 C C . ALA A 1 264 ? -16.906 19.75 20.516 1 93.5 264 ALA A C 1
ATOM 2009 O O . ALA A 1 264 ? -17.734 19.719 21.422 1 93.5 264 ALA A O 1
ATOM 2010 N N . GLY A 1 265 ? -15.961 20.641 20.469 1 92.31 265 GLY A N 1
ATOM 2011 C CA . GLY A 1 265 ? -15.969 21.781 21.375 1 92.31 265 GLY A CA 1
ATOM 2012 C C . GLY A 1 265 ? -15.156 21.531 22.641 1 92.31 265 GLY A C 1
ATOM 2013 O O . GLY A 1 265 ? -15.188 22.344 23.562 1 92.31 265 GLY A O 1
ATOM 2014 N N . ARG A 1 266 ? -14.453 20.406 22.609 1 94.62 266 ARG A N 1
ATOM 2015 C CA . ARG A 1 266 ? -13.602 20.156 23.766 1 94.62 266 ARG A CA 1
ATOM 2016 C C . ARG A 1 266 ? -12.367 21.062 23.75 1 94.62 266 ARG A C 1
ATOM 2018 O O . ARG A 1 266 ? -11.859 21.406 22.672 1 94.62 266 ARG A O 1
ATOM 2025 N N . LYS A 1 267 ? -11.891 21.422 24.906 1 92 267 LYS A N 1
ATOM 2026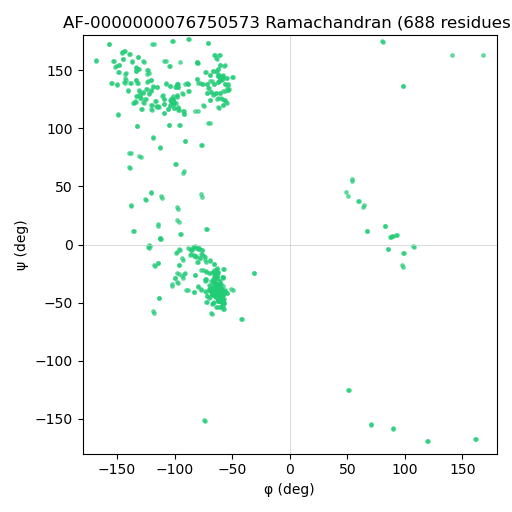 C CA . LYS A 1 267 ? -10.758 22.328 25.047 1 92 267 LYS A CA 1
ATOM 2027 C C . LYS A 1 267 ? -9.461 21.562 25.281 1 92 267 LYS A C 1
ATOM 2029 O O . LYS A 1 267 ? -9.43 20.609 26.047 1 92 267 LYS A O 1
ATOM 2034 N N . PRO A 1 268 ? -8.453 22.062 24.578 1 94.62 268 PRO A N 1
ATOM 2035 C CA . PRO A 1 268 ? -7.156 21.469 24.906 1 94.62 268 PRO A CA 1
ATOM 2036 C C . PRO A 1 268 ? -6.805 21.578 26.391 1 94.62 268 PRO A C 1
ATOM 2038 O O . PRO A 1 268 ? -7.094 22.609 27.016 1 94.62 268 PRO A O 1
ATOM 2041 N N . GLY A 1 269 ? -6.27 20.594 27 1 88.25 269 GLY A N 1
ATOM 2042 C CA . GLY A 1 269 ? -5.949 20.594 28.406 1 88.25 269 GLY A CA 1
ATOM 2043 C C . GLY A 1 269 ? -7 19.906 29.266 1 88.25 269 GLY A C 1
ATOM 2044 O O . GLY A 1 269 ? -6.758 19.609 30.438 1 88.25 269 GLY A O 1
ATOM 2045 N N . SER A 1 270 ? -8.18 19.781 28.688 1 92.81 270 SER A N 1
ATOM 2046 C CA . SER A 1 270 ? -9.203 19.031 29.406 1 92.81 270 SER A CA 1
ATOM 2047 C C . SER A 1 270 ? -8.758 17.594 29.656 1 92.81 270 SER A C 1
ATOM 2049 O O . SER A 1 270 ? -7.801 17.109 29.031 1 92.81 270 SER A O 1
ATOM 2051 N N . PRO A 1 271 ? -9.414 16.938 30.562 1 92.44 271 PRO A N 1
ATOM 2052 C CA . PRO A 1 271 ? -9.008 15.57 30.875 1 92.44 271 PRO A CA 1
ATOM 2053 C C . PRO A 1 271 ? -9.031 14.648 29.672 1 92.44 271 PRO A C 1
ATOM 2055 O O . PRO A 1 271 ? -9.984 14.664 28.891 1 92.44 271 PRO A O 1
ATOM 2058 N N . ASN A 1 272 ? -7.98 13.875 29.438 1 93.69 272 ASN A N 1
ATOM 2059 C CA . ASN A 1 272 ? -7.82 12.836 28.438 1 93.69 272 ASN A CA 1
ATOM 2060 C C . ASN A 1 272 ? -7.809 13.414 27.016 1 93.69 272 ASN A C 1
ATOM 2062 O O . ASN A 1 272 ? -8.047 12.695 26.047 1 93.69 272 ASN A O 1
ATOM 2066 N N . PHE A 1 273 ? -7.707 14.75 26.969 1 96.25 273 PHE A N 1
ATOM 2067 C CA . PHE A 1 273 ? -7.594 15.359 25.656 1 96.25 273 PHE A CA 1
ATOM 2068 C C . PHE A 1 273 ? -6.367 14.836 24.922 1 96.25 273 PHE A C 1
ATOM 2070 O O . PHE A 1 273 ? -5.262 14.836 25.453 1 96.25 273 PHE A O 1
ATOM 2077 N N . GLY A 1 274 ? -6.543 14.32 23.734 1 97.06 274 GLY A N 1
ATOM 2078 C CA . GLY A 1 274 ? -5.457 13.812 22.906 1 97.06 274 GLY A CA 1
ATOM 2079 C C . GLY A 1 274 ? -5.09 12.375 23.203 1 97.06 274 GLY A C 1
ATOM 2080 O O . GLY A 1 274 ? -4.223 11.797 22.547 1 97.06 274 GLY A O 1
ATOM 2081 N N . GLU A 1 275 ? -5.734 11.805 24.203 1 97.44 275 GLU A N 1
ATOM 2082 C CA . GLU A 1 275 ? -5.438 10.43 24.609 1 97.44 275 GLU A CA 1
ATOM 2083 C C . GLU A 1 275 ? -6.285 9.43 23.812 1 97.44 275 GLU A C 1
ATOM 2085 O O . GLU A 1 275 ? -7.469 9.672 23.578 1 97.44 275 GLU A O 1
ATOM 2090 N N . ARG A 1 276 ? -5.633 8.391 23.422 1 96.94 276 ARG A N 1
ATOM 2091 C CA . ARG A 1 276 ? -6.348 7.285 22.797 1 96.94 276 ARG A CA 1
ATOM 2092 C C . ARG A 1 276 ? -6.66 6.184 23.797 1 96.94 276 ARG A C 1
ATOM 2094 O O . ARG A 1 276 ? -5.82 5.844 24.641 1 96.94 276 ARG A O 1
ATOM 2101 N N . PRO A 1 277 ? -7.859 5.672 23.766 1 96.25 277 PRO A N 1
ATOM 2102 C CA . PRO A 1 277 ? -8.148 4.543 24.656 1 96.25 277 PRO A CA 1
ATOM 2103 C C . PRO A 1 277 ? -7.32 3.305 24.328 1 96.25 277 PRO A C 1
ATOM 2105 O O . PRO A 1 277 ? -6.816 3.172 23.219 1 96.25 277 PRO A O 1
ATOM 2108 N N . ALA A 1 278 ? -7.215 2.436 25.25 1 96.94 278 ALA A N 1
ATOM 2109 C CA . ALA A 1 278 ? -6.305 1.297 25.188 1 96.94 278 ALA A CA 1
ATOM 2110 C C . ALA A 1 278 ? -6.641 0.401 23.984 1 96.94 278 ALA A C 1
ATOM 2112 O O . ALA A 1 278 ? -5.742 -0.153 23.344 1 96.94 278 ALA A O 1
ATOM 2113 N N . ASP A 1 279 ? -7.844 0.271 23.656 1 96.56 279 ASP A N 1
ATOM 2114 C CA . ASP A 1 279 ? -8.266 -0.626 22.594 1 96.56 279 ASP A CA 1
ATOM 2115 C C . ASP A 1 279 ? -7.961 -0.028 21.219 1 96.56 279 ASP A C 1
ATOM 2117 O O . ASP A 1 279 ? -8.133 -0.69 20.188 1 96.56 279 ASP A O 1
ATOM 2121 N N . GLU A 1 280 ? -7.465 1.201 21.188 1 97.31 280 GLU A N 1
ATOM 2122 C CA . GLU A 1 280 ? -7.109 1.862 19.938 1 97.31 280 GLU A CA 1
ATOM 2123 C C . GLU A 1 280 ? -5.602 2.082 19.828 1 97.31 280 GLU A C 1
ATOM 2125 O O . GLU A 1 280 ? -5.121 2.711 18.891 1 97.31 280 GLU A O 1
ATOM 2130 N N . TRP A 1 281 ? -4.883 1.541 20.812 1 98.62 281 TRP A N 1
ATOM 2131 C CA . TRP A 1 281 ? -3.428 1.647 20.766 1 98.62 281 TRP A CA 1
ATOM 2132 C C . TRP A 1 281 ? -2.873 0.904 19.547 1 98.62 281 TRP A C 1
ATOM 2134 O O . TRP A 1 281 ? -3.471 -0.069 19.078 1 98.62 281 TRP A O 1
ATOM 2144 N N . GLY A 1 282 ? -1.792 1.375 19.016 1 98.62 282 GLY A N 1
ATOM 2145 C CA . GLY A 1 282 ? -1.086 0.61 18 1 98.62 282 GLY A CA 1
ATOM 2146 C C . GLY A 1 282 ? -0.381 -0.612 18.547 1 98.62 282 GLY A C 1
ATOM 2147 O O . GLY A 1 282 ? -0.435 -0.872 19.75 1 98.62 282 GLY A O 1
ATOM 2148 N N . LYS A 1 283 ? 0.14 -1.377 17.672 1 98.88 283 LYS A N 1
ATOM 2149 C CA . LYS A 1 283 ? 0.875 -2.58 18.047 1 98.88 283 LYS A CA 1
ATOM 2150 C C . LYS A 1 283 ? 2.314 -2.529 17.547 1 98.88 283 LYS A C 1
ATOM 2152 O O . LYS A 1 283 ? 2.574 -2.045 16.438 1 98.88 283 LYS A O 1
ATOM 2157 N N . VAL A 1 284 ? 3.244 -3.021 18.359 1 98.81 284 VAL A N 1
ATOM 2158 C CA . VAL A 1 284 ? 4.66 -3.051 18.016 1 98.81 284 VAL A CA 1
ATOM 2159 C C . VAL A 1 284 ? 5.184 -4.48 18.094 1 98.81 284 VAL A C 1
ATOM 2161 O O . VAL A 1 284 ? 4.664 -5.297 18.875 1 98.81 284 VAL A O 1
ATOM 2164 N N . GLY A 1 285 ? 6.156 -4.781 17.297 1 98.56 285 GLY A N 1
ATOM 2165 C CA . GLY A 1 285 ? 6.785 -6.094 17.312 1 98.56 285 GLY A CA 1
ATOM 2166 C C . GLY A 1 285 ? 6.66 -6.84 16 1 98.56 285 GLY A C 1
ATOM 2167 O O . GLY A 1 285 ? 6.273 -6.262 14.984 1 98.56 285 GLY A O 1
ATOM 2168 N N . ALA A 1 286 ? 6.996 -8.094 16.016 1 98.31 286 ALA A N 1
ATOM 2169 C CA . ALA A 1 286 ? 6.941 -8.922 14.82 1 98.31 286 ALA A CA 1
ATOM 2170 C C . ALA A 1 286 ? 6.473 -10.336 15.156 1 98.31 286 ALA A C 1
ATOM 2172 O O . ALA A 1 286 ? 6.793 -10.867 16.219 1 98.31 286 ALA A O 1
ATOM 2173 N N . GLY A 1 287 ? 5.773 -10.898 14.203 1 95.06 287 GLY A N 1
ATOM 2174 C CA . GLY A 1 287 ? 5.297 -12.258 14.414 1 95.06 287 GLY A CA 1
ATOM 2175 C C . GLY A 1 287 ? 4.574 -12.438 15.734 1 95.06 287 GLY A C 1
ATOM 2176 O O . GLY A 1 287 ? 3.66 -11.672 16.062 1 95.06 287 GLY A O 1
ATOM 2177 N N . ASP A 1 288 ? 5.023 -13.367 16.484 1 93.94 288 ASP A N 1
ATOM 2178 C CA . ASP A 1 288 ? 4.375 -13.734 17.75 1 93.94 288 ASP A CA 1
ATOM 2179 C C . ASP A 1 288 ? 4.688 -12.719 18.844 1 93.94 288 ASP A C 1
ATOM 2181 O O . ASP A 1 288 ? 4.051 -12.719 19.891 1 93.94 288 ASP A O 1
ATOM 2185 N N . ALA A 1 289 ? 5.578 -11.797 18.562 1 97.06 289 ALA A N 1
ATOM 2186 C CA . ALA A 1 289 ? 6.008 -10.836 19.562 1 97.06 289 ALA A CA 1
ATOM 2187 C C . ALA A 1 289 ? 5.219 -9.531 19.469 1 97.06 289 ALA A C 1
ATOM 2189 O O . ALA A 1 289 ? 5.5 -8.57 20.172 1 97.06 289 ALA A O 1
ATOM 2190 N N . VAL A 1 290 ? 4.227 -9.547 18.688 1 98.5 290 VAL A N 1
ATOM 2191 C CA . VAL A 1 290 ? 3.41 -8.352 18.5 1 98.5 290 VAL A CA 1
ATOM 2192 C C . VAL A 1 290 ? 2.586 -8.094 19.766 1 98.5 290 VAL A C 1
ATOM 2194 O O . VAL A 1 290 ? 1.953 -9.008 20.297 1 98.5 290 VAL A O 1
ATOM 2197 N N . ARG A 1 291 ? 2.564 -6.863 20.203 1 98.5 291 ARG A N 1
ATOM 2198 C CA . ARG A 1 291 ? 1.822 -6.48 21.406 1 98.5 291 ARG A CA 1
ATOM 2199 C C . ARG A 1 291 ? 1.355 -5.031 21.312 1 98.5 291 ARG A C 1
ATOM 2201 O O . ARG A 1 291 ? 1.959 -4.219 20.609 1 98.5 291 ARG A O 1
ATOM 2208 N N . PRO A 1 292 ? 0.264 -4.758 22.016 1 98.56 292 PRO A N 1
ATOM 2209 C CA . PRO A 1 292 ? -0.135 -3.35 22.062 1 98.56 292 PRO A CA 1
ATOM 2210 C C . PRO A 1 292 ? 0.955 -2.449 22.641 1 98.56 292 PRO A C 1
ATOM 2212 O O . PRO A 1 292 ? 1.723 -2.879 23.5 1 98.56 292 PRO A O 1
ATOM 2215 N N . TYR A 1 293 ? 1.05 -1.335 22.141 1 98.75 293 TYR A N 1
ATOM 2216 C CA . TYR A 1 293 ? 1.936 -0.294 22.641 1 98.75 293 TYR A CA 1
ATOM 2217 C C . TYR A 1 293 ? 1.167 0.997 22.906 1 98.75 293 TYR A C 1
ATOM 2219 O O . TYR A 1 293 ? 0.526 1.538 22 1 98.75 293 TYR A O 1
ATOM 2227 N N . ARG A 1 294 ? 1.23 1.457 24.125 1 98.62 294 ARG A N 1
ATOM 2228 C CA . ARG A 1 294 ? 0.477 2.652 24.484 1 98.62 294 ARG A CA 1
ATOM 2229 C C . ARG A 1 294 ? 0.808 3.816 23.562 1 98.62 294 ARG A C 1
ATOM 2231 O O . ARG A 1 294 ? 1.971 4.203 23.438 1 98.62 294 ARG A O 1
ATOM 2238 N N . THR A 1 295 ? -0.243 4.336 22.906 1 98.75 295 THR A N 1
ATOM 2239 C CA . THR A 1 295 ? -0.061 5.512 22.062 1 98.75 295 THR A CA 1
ATOM 2240 C C . THR A 1 295 ? 0.181 6.754 22.922 1 98.75 295 THR A C 1
ATOM 2242 O O . THR A 1 295 ? -0.551 7.008 23.875 1 98.75 295 THR A O 1
ATOM 2245 N N . LEU A 1 296 ? 1.183 7.473 22.609 1 98.69 296 LEU A N 1
ATOM 2246 C CA . LEU A 1 296 ? 1.438 8.719 23.328 1 98.69 296 LEU A CA 1
ATOM 2247 C C . LEU A 1 296 ? 0.287 9.703 23.141 1 98.69 296 LEU A C 1
ATOM 2249 O O . LEU A 1 296 ? -0.418 9.648 22.125 1 98.69 296 LEU A O 1
ATOM 2253 N N . THR A 1 297 ? 0.113 10.523 24.125 1 98.25 297 THR A N 1
ATOM 2254 C CA . THR A 1 297 ? -0.921 11.547 24.031 1 98.25 297 THR A CA 1
ATOM 2255 C C . THR A 1 297 ? -0.611 12.523 22.906 1 98.25 297 THR A C 1
ATOM 2257 O O . THR A 1 297 ? 0.531 12.961 22.75 1 98.25 297 THR A O 1
ATOM 2260 N N . GLY A 1 298 ? -1.651 12.789 22.016 1 98.5 298 GLY A N 1
ATOM 2261 C CA . GLY A 1 298 ? -1.499 13.891 21.078 1 98.5 298 GLY A CA 1
ATOM 2262 C C . GLY A 1 298 ? -1.336 15.234 21.75 1 98.5 298 GLY A C 1
ATOM 2263 O O . GLY A 1 298 ? -1.968 15.5 22.781 1 98.5 298 GLY A O 1
ATOM 2264 N N . GLU A 1 299 ? -0.469 16.078 21.219 1 97.94 299 GLU A N 1
ATOM 2265 C CA . GLU A 1 299 ? -0.14 17.328 21.891 1 97.94 299 GLU A CA 1
ATOM 2266 C C . GLU A 1 299 ? -0.042 18.484 20.891 1 97.94 299 GLU A C 1
ATOM 2268 O O . GLU A 1 299 ? 0.994 19.141 20.781 1 97.94 299 GLU A O 1
ATOM 2273 N N . TRP A 1 300 ? -1.18 18.812 20.281 1 98.38 300 TRP A N 1
ATOM 2274 C CA . TRP A 1 300 ? -1.177 19.859 19.281 1 98.38 300 TRP A CA 1
ATOM 2275 C C . TRP A 1 300 ? -0.801 21.219 19.891 1 98.38 300 TRP A C 1
ATOM 2277 O O . TRP A 1 300 ? -0.301 22.094 19.203 1 98.38 300 TRP A O 1
ATOM 2287 N N . THR A 1 301 ? -0.973 21.406 21.25 1 98.06 301 THR A N 1
ATOM 2288 C CA . THR A 1 301 ? -0.633 22.656 21.922 1 98.06 301 THR A CA 1
ATOM 2289 C C . THR A 1 301 ? 0.869 22.922 21.844 1 98.06 301 THR A C 1
ATOM 2291 O O . THR A 1 301 ? 1.308 24.062 21.906 1 98.06 301 THR A O 1
ATOM 2294 N N . ARG A 1 302 ? 1.592 21.844 21.672 1 98.12 302 ARG A N 1
ATOM 2295 C CA . ARG A 1 302 ? 3.045 21.969 21.641 1 98.12 302 ARG A CA 1
ATOM 2296 C C . ARG A 1 302 ? 3.492 22.828 20.469 1 98.12 302 ARG A C 1
ATOM 2298 O O . ARG A 1 302 ? 4.516 23.516 20.547 1 98.12 302 ARG A O 1
ATOM 2305 N N . PHE A 1 303 ? 2.744 22.844 19.422 1 98.56 303 PHE A N 1
ATOM 2306 C CA . PHE A 1 303 ? 3.055 23.734 18.312 1 98.56 303 PHE A CA 1
ATOM 2307 C C . PHE A 1 303 ? 3.107 25.188 18.766 1 98.56 303 PHE A C 1
ATOM 2309 O O . PHE A 1 303 ? 4.121 25.859 18.578 1 98.56 303 PHE A O 1
ATOM 2316 N N . TYR A 1 304 ? 2.035 25.672 19.391 1 98.69 304 TYR A N 1
ATOM 2317 C CA . TYR A 1 304 ? 1.946 27.062 19.766 1 98.69 304 TYR A CA 1
ATOM 2318 C C . TYR A 1 304 ? 2.854 27.375 20.953 1 98.69 304 TYR A C 1
ATOM 2320 O O . TYR A 1 304 ? 3.369 28.484 21.078 1 98.69 304 TYR A O 1
ATOM 2328 N N . GLU A 1 305 ? 3.092 26.344 21.844 1 98.62 305 GLU A N 1
ATOM 2329 C CA . GLU A 1 305 ? 4.113 26.531 22.859 1 98.62 305 GLU A CA 1
ATOM 2330 C C . GLU A 1 305 ? 5.477 26.812 22.25 1 98.62 305 GLU A C 1
ATOM 2332 O O . GLU A 1 305 ? 6.227 27.656 22.734 1 98.62 305 GLU A O 1
ATOM 2337 N N . GLY A 1 306 ? 5.73 26.062 21.203 1 98.62 306 GLY A N 1
ATOM 2338 C CA . GLY A 1 306 ? 6.953 26.328 20.453 1 98.62 306 GLY A CA 1
ATOM 2339 C C . GLY A 1 306 ? 6.992 27.703 19.812 1 98.62 306 GLY A C 1
ATOM 2340 O O . GLY A 1 306 ? 8.039 28.344 19.781 1 98.62 306 GLY A O 1
ATOM 2341 N N . VAL A 1 307 ? 5.863 28.172 19.344 1 98.81 307 VAL A N 1
ATOM 2342 C CA . VAL A 1 307 ? 5.77 29.5 18.734 1 98.81 307 VAL A CA 1
ATOM 2343 C C . VAL A 1 307 ? 6.062 30.562 19.797 1 98.81 307 VAL A C 1
ATOM 2345 O O . VAL A 1 307 ? 6.824 31.5 19.547 1 98.81 307 VAL A O 1
ATOM 2348 N N . VAL A 1 308 ? 5.5 30.391 21 1 98.69 308 VAL A N 1
ATOM 2349 C CA . VAL A 1 308 ? 5.742 31.328 22.094 1 98.69 308 VAL A CA 1
ATOM 2350 C C . VAL A 1 308 ? 7.242 31.406 22.391 1 98.69 308 VAL A C 1
ATOM 2352 O O . VAL A 1 308 ? 7.812 32.5 22.453 1 98.69 308 VAL A O 1
ATOM 2355 N N . THR A 1 309 ? 7.812 30.266 22.5 1 98.38 309 THR A N 1
ATOM 2356 C CA . THR A 1 309 ? 9.242 30.203 22.797 1 98.38 309 THR A CA 1
ATOM 2357 C C . THR A 1 309 ? 10.047 30.891 21.703 1 98.38 309 THR A C 1
ATOM 2359 O O . THR A 1 309 ? 10.938 31.688 22 1 98.38 309 THR A O 1
ATOM 2362 N N . ALA A 1 310 ? 9.734 30.641 20.484 1 98.31 310 ALA A N 1
ATOM 2363 C CA . ALA A 1 310 ? 10.469 31.203 19.344 1 98.31 310 ALA A CA 1
ATOM 2364 C C . ALA A 1 310 ? 10.352 32.719 19.328 1 98.31 310 ALA A C 1
ATOM 2366 O O . ALA A 1 310 ? 11.359 33.406 19.172 1 98.31 310 ALA A O 1
ATOM 2367 N N . VAL A 1 311 ? 9.148 33.25 19.531 1 97.94 311 VAL A N 1
ATOM 2368 C CA . VAL A 1 311 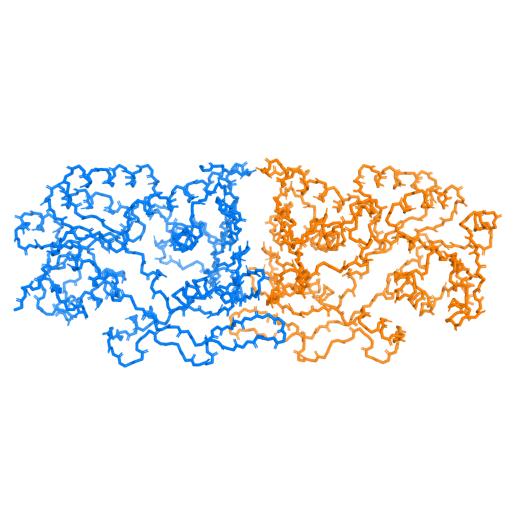? 8.891 34.688 19.406 1 97.94 311 VAL A CA 1
ATOM 2369 C C . VAL A 1 311 ? 9.516 35.438 20.594 1 97.94 311 VAL A C 1
ATOM 2371 O O . VAL A 1 311 ? 10.008 36.562 20.438 1 97.94 311 VAL A O 1
ATOM 2374 N N . THR A 1 312 ? 9.602 34.812 21.75 1 97.31 312 THR A N 1
ATOM 2375 C CA . THR A 1 312 ? 10.055 35.5 22.953 1 97.31 312 THR A CA 1
ATOM 2376 C C . THR A 1 312 ? 11.562 35.344 23.125 1 97.31 312 THR A C 1
ATOM 2378 O O . THR A 1 312 ? 12.203 36.219 23.734 1 97.31 312 THR A O 1
ATOM 2381 N N . THR A 1 313 ? 12.156 34.281 22.562 1 97.12 313 THR A N 1
ATOM 2382 C CA . THR A 1 313 ? 13.562 34.031 22.875 1 97.12 313 THR A CA 1
ATOM 2383 C C . THR A 1 313 ? 14.414 34.125 21.609 1 97.12 313 THR A C 1
ATOM 2385 O O . THR A 1 313 ? 15.641 34.188 21.688 1 97.12 313 THR A O 1
ATOM 2388 N N . GLY A 1 314 ? 13.797 34.031 20.578 1 96.56 314 GLY A N 1
ATOM 2389 C CA . GLY A 1 314 ? 14.547 34 19.328 1 96.56 314 GLY A CA 1
ATOM 2390 C C . GLY A 1 314 ? 14.945 32.625 18.891 1 96.56 314 GLY A C 1
ATOM 2391 O O . GLY A 1 314 ? 15.664 32.438 17.906 1 96.56 314 GLY A O 1
ATOM 2392 N N . ALA A 1 315 ? 14.453 31.609 19.594 1 97.38 315 ALA A N 1
ATOM 2393 C CA . ALA A 1 315 ? 14.664 30.203 19.219 1 97.38 315 ALA A CA 1
ATOM 2394 C C . ALA A 1 315 ? 13.992 29.875 17.891 1 97.38 315 ALA A C 1
ATOM 2396 O O . ALA A 1 315 ? 13.164 30.656 17.406 1 97.38 315 ALA A O 1
ATOM 2397 N N . PRO A 1 316 ? 14.398 28.766 17.281 1 97.44 316 PRO A N 1
ATOM 2398 C CA . PRO A 1 316 ? 13.75 28.375 16.031 1 97.44 316 PRO A CA 1
ATOM 2399 C C . PRO A 1 316 ? 12.266 28.078 16.203 1 97.44 316 PRO A C 1
ATOM 2401 O O . PRO A 1 316 ? 11.836 27.594 17.25 1 97.44 316 PRO A O 1
ATOM 2404 N N . MET A 1 317 ? 11.531 28.406 15.188 1 98.5 317 MET A N 1
ATOM 2405 C CA . MET A 1 317 ? 10.117 28.062 15.156 1 98.5 317 MET A CA 1
ATOM 2406 C C . MET A 1 317 ? 9.922 26.562 15.227 1 98.5 317 MET A C 1
ATOM 2408 O O . MET A 1 317 ? 10.805 25.797 14.852 1 98.5 317 MET A O 1
ATOM 2412 N N . PRO A 1 318 ? 8.758 26.078 15.719 1 98.38 318 PRO A N 1
ATOM 2413 C CA . PRO A 1 318 ? 8.539 24.641 15.914 1 98.38 318 PRO A CA 1
ATOM 2414 C C . PRO A 1 318 ? 8.539 23.859 14.609 1 98.38 318 PRO A C 1
ATOM 2416 O O . PRO A 1 318 ? 8.844 22.656 14.602 1 98.38 318 PRO A O 1
ATOM 2419 N N . VAL A 1 319 ? 8.148 24.453 13.5 1 98.75 319 VAL A N 1
ATOM 2420 C CA . VAL A 1 319 ? 8.25 23.906 12.156 1 98.75 319 VAL A CA 1
ATOM 2421 C C . VAL A 1 319 ? 9.109 24.812 11.281 1 98.75 319 VAL A C 1
ATOM 2423 O O . VAL A 1 319 ? 8.789 25.984 11.102 1 98.75 319 VAL A O 1
ATOM 2426 N N . ASP A 1 320 ? 10.219 24.297 10.836 1 98.5 320 ASP A N 1
ATOM 2427 C CA . ASP A 1 320 ? 11.039 25.047 9.883 1 98.5 320 ASP A CA 1
ATOM 2428 C C . ASP A 1 320 ? 10.281 25.312 8.586 1 98.5 320 ASP A C 1
ATOM 2430 O O . ASP A 1 320 ? 9.859 24.375 7.906 1 98.5 320 ASP A O 1
ATOM 2434 N N . PRO A 1 321 ? 10.062 26.578 8.281 1 98.44 321 PRO A N 1
ATOM 2435 C CA . PRO A 1 321 ? 9.281 26.844 7.074 1 98.44 321 PRO A CA 1
ATOM 2436 C C . PRO A 1 321 ? 9.898 26.234 5.816 1 98.44 321 PRO A C 1
ATOM 2438 O O . PRO A 1 321 ? 9.195 26.016 4.824 1 98.44 321 PRO A O 1
ATOM 2441 N N . HIS A 1 322 ? 11.203 25.938 5.848 1 98.5 322 HIS A N 1
ATOM 2442 C CA . HIS A 1 322 ? 11.836 25.25 4.727 1 98.5 322 HIS A CA 1
ATOM 2443 C C . HIS A 1 322 ? 11.281 23.844 4.555 1 98.5 322 HIS A C 1
ATOM 2445 O O . HIS A 1 322 ? 11.32 23.281 3.457 1 98.5 322 HIS A O 1
ATOM 2451 N N . ASP A 1 323 ? 10.805 23.25 5.633 1 98.44 323 ASP A N 1
ATOM 2452 C CA . ASP A 1 323 ? 10.156 21.953 5.523 1 98.44 323 ASP A CA 1
ATOM 2453 C C . ASP A 1 323 ? 8.922 22.031 4.629 1 98.44 323 ASP A C 1
ATOM 2455 O O . ASP A 1 323 ? 8.648 21.109 3.859 1 98.44 323 ASP A O 1
ATOM 2459 N N . ALA A 1 324 ? 8.18 23.156 4.805 1 98.31 324 ALA A N 1
ATOM 2460 C CA . ALA A 1 324 ? 6.996 23.328 3.965 1 98.31 324 ALA A CA 1
ATOM 2461 C C . ALA A 1 324 ? 7.383 23.438 2.492 1 98.31 324 ALA A C 1
ATOM 2463 O O . ALA A 1 324 ? 6.664 22.953 1.618 1 98.31 324 ALA A O 1
ATOM 2464 N N . VAL A 1 325 ? 8.516 24.094 2.221 1 98.69 325 VAL A N 1
ATOM 2465 C CA . VAL A 1 325 ? 9.008 24.188 0.851 1 98.69 325 VAL A CA 1
ATOM 2466 C C . VAL A 1 325 ? 9.336 22.781 0.324 1 98.69 325 VAL A C 1
ATOM 2468 O O . VAL A 1 325 ? 8.969 22.438 -0.8 1 98.69 325 VAL A O 1
ATOM 2471 N N . ARG A 1 326 ? 10.016 21.984 1.136 1 98.75 326 ARG A N 1
ATOM 2472 C CA . ARG A 1 326 ? 10.367 20.625 0.743 1 98.75 326 ARG A CA 1
ATOM 2473 C C . ARG A 1 326 ? 9.117 19.797 0.475 1 98.75 326 ARG A C 1
ATOM 2475 O O . ARG A 1 326 ? 9.07 19.031 -0.491 1 98.75 326 ARG A O 1
ATOM 2482 N N . VAL A 1 327 ? 8.117 19.938 1.307 1 98.81 327 VAL A N 1
ATOM 2483 C CA . VAL A 1 327 ? 6.859 19.203 1.155 1 98.81 327 VAL A CA 1
ATOM 2484 C C . VAL A 1 327 ? 6.211 19.578 -0.179 1 98.81 327 VAL A C 1
ATOM 2486 O O . VAL A 1 327 ? 5.832 18.703 -0.955 1 98.81 327 VAL A O 1
ATOM 2489 N N . LEU A 1 328 ? 6.137 20.875 -0.463 1 98.62 328 LEU A N 1
ATOM 2490 C CA . LEU A 1 328 ? 5.496 21.328 -1.691 1 98.62 328 LEU A CA 1
ATOM 2491 C C . LEU A 1 328 ? 6.305 20.922 -2.914 1 98.62 328 LEU A C 1
ATOM 2493 O O . LEU A 1 328 ? 5.738 20.641 -3.975 1 98.62 328 LEU A O 1
ATOM 2497 N N . THR A 1 329 ? 7.664 20.859 -2.738 1 98.88 329 THR A N 1
ATOM 2498 C CA . THR A 1 329 ? 8.508 20.375 -3.822 1 98.88 329 THR A CA 1
ATOM 2499 C C . THR A 1 329 ? 8.148 18.938 -4.188 1 98.88 329 THR A C 1
ATOM 2501 O O . THR A 1 329 ? 8.047 18.594 -5.367 1 98.88 329 THR A O 1
ATOM 2504 N N . VAL A 1 330 ? 7.918 18.125 -3.223 1 98.88 330 VAL A N 1
ATOM 2505 C CA . VAL A 1 330 ? 7.523 16.734 -3.436 1 98.88 330 VAL A CA 1
ATOM 2506 C C . VAL A 1 330 ? 6.145 16.688 -4.082 1 98.88 330 VAL A C 1
ATOM 2508 O O . VAL A 1 330 ? 5.91 15.898 -5.004 1 98.88 330 VAL A O 1
ATOM 2511 N N . LEU A 1 331 ? 5.207 17.516 -3.631 1 98.69 331 LEU A N 1
ATOM 2512 C CA . LEU A 1 331 ? 3.859 17.531 -4.188 1 98.69 331 LEU A CA 1
ATOM 2513 C C . LEU A 1 331 ? 3.873 17.984 -5.641 1 98.69 331 LEU A C 1
ATOM 2515 O O . LEU A 1 331 ? 3.146 17.453 -6.477 1 98.69 331 LEU A O 1
ATOM 2519 N N . ASP A 1 332 ? 4.699 19.016 -5.938 1 98.69 332 ASP A N 1
ATOM 2520 C CA . ASP A 1 332 ? 4.863 19.453 -7.324 1 98.69 332 ASP A CA 1
ATOM 2521 C C . ASP A 1 332 ? 5.406 18.312 -8.188 1 98.69 332 ASP A C 1
ATOM 2523 O O . ASP A 1 332 ? 4.918 18.078 -9.297 1 98.69 332 ASP A O 1
ATOM 2527 N N . ALA A 1 333 ? 6.391 17.641 -7.652 1 98.81 333 ALA A N 1
ATOM 2528 C CA . ALA A 1 333 ? 6.965 16.5 -8.359 1 98.81 333 ALA A CA 1
ATOM 2529 C C . ALA A 1 333 ? 5.926 15.406 -8.562 1 98.81 333 ALA A C 1
ATOM 2531 O O . ALA A 1 333 ? 5.906 14.75 -9.609 1 98.81 333 ALA A O 1
ATOM 2532 N N . ALA A 1 334 ? 5.082 15.195 -7.613 1 98.81 334 ALA A N 1
ATOM 2533 C CA . ALA A 1 334 ? 4.027 14.18 -7.707 1 98.81 334 ALA A CA 1
ATOM 2534 C C . ALA A 1 334 ? 3.07 14.492 -8.852 1 98.81 334 ALA A C 1
ATOM 2536 O O . ALA A 1 334 ? 2.688 13.594 -9.609 1 98.81 334 ALA A O 1
ATOM 2537 N N . ARG A 1 335 ? 2.66 15.75 -8.961 1 98.38 335 ARG A N 1
ATOM 2538 C CA . ARG A 1 335 ? 1.778 16.156 -10.055 1 98.38 335 ARG A CA 1
ATOM 2539 C C . ARG A 1 335 ? 2.43 15.891 -11.406 1 98.38 335 ARG A C 1
ATOM 2541 O O . ARG A 1 335 ? 1.779 15.383 -12.328 1 98.38 335 ARG A O 1
ATOM 2548 N N . ARG A 1 336 ? 3.723 16.234 -11.469 1 98.56 336 ARG A N 1
ATOM 2549 C CA . ARG A 1 336 ? 4.453 15.977 -12.703 1 98.56 336 ARG A CA 1
ATOM 2550 C C . ARG A 1 336 ? 4.555 14.477 -12.984 1 98.56 336 ARG A C 1
ATOM 2552 O O . ARG A 1 336 ? 4.387 14.039 -14.125 1 98.56 336 ARG A O 1
ATOM 2559 N N . SER A 1 337 ? 4.84 13.703 -11.953 1 98.81 337 SER A N 1
ATOM 2560 C CA . SER A 1 337 ? 4.961 12.258 -12.07 1 98.81 337 SER A CA 1
ATOM 2561 C C . SER A 1 337 ? 3.682 11.641 -12.633 1 98.81 337 SER A C 1
ATOM 2563 O O . SER A 1 337 ? 3.73 10.867 -13.594 1 98.81 337 SER A O 1
ATOM 2565 N N . ALA A 1 338 ? 2.574 11.992 -12.062 1 98.25 338 ALA A N 1
ATOM 2566 C CA . ALA A 1 338 ? 1.285 11.438 -12.477 1 98.25 338 ALA A CA 1
ATOM 2567 C C . ALA A 1 338 ? 0.943 11.859 -13.906 1 98.25 338 ALA A C 1
ATOM 2569 O O . ALA A 1 338 ? 0.483 11.039 -14.703 1 98.25 338 ALA A O 1
ATOM 2570 N N . SER A 1 339 ? 1.139 13.102 -14.227 1 97.38 339 SER A N 1
ATOM 2571 C CA . SER A 1 339 ? 0.761 13.633 -15.539 1 97.38 339 SER A CA 1
ATOM 2572 C C . SER A 1 339 ? 1.632 13.047 -16.641 1 97.38 339 SER A C 1
ATOM 2574 O O . SER A 1 339 ? 1.133 12.703 -17.719 1 97.38 339 SER A O 1
ATOM 2576 N N . ALA A 1 340 ? 2.953 12.898 -16.359 1 97.19 340 ALA A N 1
ATOM 2577 C CA . ALA A 1 340 ? 3.893 12.445 -17.375 1 97.19 340 ALA A CA 1
ATOM 2578 C C . ALA A 1 340 ? 4.121 10.945 -17.297 1 97.19 340 ALA A C 1
ATOM 2580 O O . ALA A 1 340 ? 4.84 10.367 -18.109 1 97.19 340 ALA A O 1
ATOM 2581 N N . ARG A 1 341 ? 3.535 10.297 -16.281 1 95.75 341 ARG A N 1
ATOM 2582 C CA . ARG A 1 341 ? 3.713 8.867 -16.062 1 95.75 341 ARG A CA 1
ATOM 2583 C C . ARG A 1 341 ? 5.195 8.508 -15.977 1 95.75 341 ARG A C 1
ATOM 2585 O O . ARG A 1 341 ? 5.66 7.621 -16.703 1 95.75 341 ARG A O 1
ATOM 2592 N N . THR A 1 342 ? 5.852 9.164 -15.102 1 98.06 342 THR A N 1
ATOM 2593 C CA . THR A 1 342 ? 7.285 8.977 -14.906 1 98.06 342 THR A CA 1
ATOM 2594 C C . THR A 1 342 ? 7.648 9.07 -13.43 1 98.06 342 THR A C 1
ATOM 2596 O O . THR A 1 342 ? 6.816 9.445 -12.602 1 98.06 342 THR A O 1
ATOM 2599 N N . VAL A 1 343 ? 8.859 8.641 -13.133 1 98.81 343 VAL A N 1
ATOM 2600 C CA . VAL A 1 343 ? 9.453 8.922 -11.836 1 98.81 343 VAL A CA 1
ATOM 2601 C C . VAL A 1 343 ? 10.172 10.266 -11.875 1 98.81 343 VAL A C 1
ATOM 2603 O O . VAL A 1 343 ? 10.922 10.555 -12.805 1 98.81 343 VAL A O 1
ATOM 2606 N N . VAL A 1 344 ? 9.914 11.109 -10.875 1 98.81 344 VAL A N 1
ATOM 2607 C CA . VAL A 1 344 ? 10.531 12.43 -10.867 1 98.81 344 VAL A CA 1
ATOM 2608 C C . VAL A 1 344 ? 11.594 12.5 -9.766 1 98.81 344 VAL A C 1
ATOM 2610 O O . VAL A 1 344 ? 11.312 12.219 -8.602 1 98.81 344 VAL A O 1
ATOM 2613 N N . ASP A 1 345 ? 12.797 12.852 -10.133 1 98.25 345 ASP A N 1
ATOM 2614 C CA . ASP A 1 345 ? 13.867 13.078 -9.172 1 98.25 345 ASP A CA 1
ATOM 2615 C C . ASP A 1 345 ? 13.742 14.469 -8.539 1 98.25 345 ASP A C 1
ATOM 2617 O O . ASP A 1 345 ? 13.375 15.43 -9.211 1 98.25 345 ASP A O 1
ATOM 2621 N N . ILE A 1 346 ? 14.062 14.484 -7.262 1 97.31 346 ILE A N 1
ATOM 2622 C CA . ILE A 1 346 ? 14 15.734 -6.52 1 97.31 346 ILE A CA 1
ATOM 2623 C C . ILE A 1 346 ? 15.406 16.312 -6.352 1 97.31 346 ILE A C 1
ATOM 2625 O O . ILE A 1 346 ? 16.344 15.586 -6.012 1 97.31 346 ILE A O 1
ATOM 2629 N N . MET B 1 1 ? -15.75 -45.969 -18.953 1 52.84 1 MET B N 1
ATOM 2630 C CA . MET B 1 1 ? -15.125 -44.688 -18.547 1 52.84 1 MET B CA 1
ATOM 2631 C C . MET B 1 1 ? -13.789 -44.5 -19.25 1 52.84 1 MET B C 1
ATOM 2633 O O . MET B 1 1 ? -13.109 -45.469 -19.594 1 52.84 1 MET B O 1
ATOM 2637 N N . ALA B 1 2 ? -13.625 -43.344 -19.844 1 75.75 2 ALA B N 1
ATOM 2638 C CA . ALA B 1 2 ? -12.367 -43.156 -20.578 1 75.75 2 ALA B CA 1
ATOM 2639 C C . ALA B 1 2 ? -11.164 -43.469 -19.672 1 75.75 2 ALA B C 1
ATOM 2641 O O . ALA B 1 2 ? -11.227 -43.281 -18.469 1 75.75 2 ALA B O 1
ATOM 2642 N N . GLU B 1 3 ? -10.125 -44.219 -20.062 1 91.5 3 GLU B N 1
ATOM 2643 C CA . GLU B 1 3 ? -8.906 -44.562 -19.328 1 91.5 3 GLU B CA 1
ATOM 2644 C C . GLU B 1 3 ? -8.219 -43.281 -18.828 1 91.5 3 GLU B C 1
ATOM 2646 O O . GLU B 1 3 ? -8.164 -42.281 -19.531 1 91.5 3 GLU B O 1
ATOM 2651 N N . PRO B 1 4 ? -7.848 -43.312 -17.609 1 97 4 PRO B N 1
ATOM 2652 C CA . PRO B 1 4 ? -7.172 -42.125 -17.062 1 97 4 PRO B CA 1
ATOM 2653 C C . PRO B 1 4 ? -5.898 -41.781 -17.828 1 97 4 PRO B C 1
ATOM 2655 O O . PRO B 1 4 ? -5.215 -42.656 -18.359 1 97 4 PRO B O 1
ATOM 2658 N N . LEU B 1 5 ? -5.656 -40.531 -17.922 1 98.62 5 LEU B N 1
ATOM 2659 C CA . LEU B 1 5 ? -4.426 -40.062 -18.531 1 98.62 5 LEU B CA 1
ATOM 2660 C C . LEU B 1 5 ? -3.209 -40.469 -17.703 1 98.62 5 LEU B C 1
ATOM 2662 O O . LEU B 1 5 ? -3.186 -40.25 -16.5 1 98.62 5 LEU B O 1
ATOM 2666 N N . ARG B 1 6 ? -2.211 -41.062 -18.297 1 98.69 6 ARG B N 1
ATOM 2667 C CA . ARG B 1 6 ? -0.964 -41.469 -17.656 1 98.69 6 ARG B CA 1
ATOM 2668 C C . ARG B 1 6 ? -0.002 -40.281 -17.562 1 98.69 6 ARG B C 1
ATOM 2670 O O . ARG B 1 6 ? 0.493 -39.781 -18.562 1 98.69 6 ARG B O 1
ATOM 2677 N N . VAL B 1 7 ? 0.273 -39.875 -16.297 1 98.88 7 VAL B N 1
ATOM 2678 C CA . VAL B 1 7 ? 1.054 -38.656 -16.062 1 98.88 7 VAL B CA 1
ATOM 2679 C C . VAL B 1 7 ? 2.492 -39.031 -15.703 1 98.88 7 VAL B C 1
ATOM 2681 O O . VAL B 1 7 ? 2.725 -39.875 -14.836 1 98.88 7 VAL B O 1
ATOM 2684 N N . ALA B 1 8 ? 3.428 -38.469 -16.391 1 98.94 8 ALA B N 1
ATOM 2685 C CA . ALA B 1 8 ? 4.824 -38.469 -15.961 1 98.94 8 ALA B CA 1
ATOM 2686 C C . ALA B 1 8 ? 5.184 -37.188 -15.25 1 98.94 8 ALA B C 1
ATOM 2688 O O . ALA B 1 8 ? 5.141 -36.094 -15.844 1 98.94 8 ALA B O 1
ATOM 2689 N N . LEU B 1 9 ? 5.52 -37.219 -13.984 1 98.88 9 LEU B N 1
ATOM 2690 C CA . LEU B 1 9 ? 5.898 -36.062 -13.172 1 98.88 9 LEU B CA 1
ATOM 2691 C C . LEU B 1 9 ? 7.414 -35.938 -13.094 1 98.88 9 LEU B C 1
ATOM 2693 O O . LEU B 1 9 ? 8.102 -36.844 -12.625 1 98.88 9 LEU B O 1
ATOM 2697 N N . LEU B 1 10 ? 7.922 -34.812 -13.609 1 98.81 10 LEU B N 1
ATOM 2698 C CA . LEU B 1 10 ? 9.352 -34.531 -13.531 1 98.81 10 LEU B CA 1
ATOM 2699 C C . LEU B 1 10 ? 9.68 -33.719 -12.281 1 98.81 10 LEU B C 1
ATOM 2701 O O . LEU B 1 10 ? 9.297 -32.562 -12.188 1 98.81 10 LEU B O 1
ATOM 2705 N N . GLY B 1 11 ? 10.422 -34.312 -11.398 1 97.81 11 GLY B N 1
ATOM 2706 C CA . GLY B 1 11 ? 10.773 -33.656 -10.156 1 97.81 11 GLY B CA 1
ATOM 2707 C C . GLY B 1 11 ? 9.898 -34.062 -8.992 1 97.81 11 GLY B C 1
ATOM 2708 O O . GLY B 1 11 ? 8.672 -34.094 -9.117 1 97.81 11 GLY B O 1
ATOM 2709 N N . TYR B 1 12 ? 10.5 -34.312 -7.836 1 97.44 12 TYR B N 1
ATOM 2710 C CA . TYR B 1 12 ? 9.789 -34.719 -6.629 1 97.44 12 TYR B CA 1
ATOM 2711 C C . TYR B 1 12 ? 10.344 -34 -5.402 1 97.44 12 TYR B C 1
ATOM 2713 O O . TYR B 1 12 ? 10.477 -34.594 -4.332 1 97.44 12 TYR B O 1
ATOM 2721 N N . GLY B 1 13 ? 10.758 -32.719 -5.68 1 93.62 13 GLY B N 1
ATOM 2722 C CA . GLY B 1 13 ? 10.969 -31.828 -4.562 1 93.62 13 GLY B CA 1
ATOM 2723 C C . GLY B 1 13 ? 9.672 -31.328 -3.941 1 93.62 13 GLY B C 1
ATOM 2724 O O . GLY B 1 13 ? 8.664 -32.031 -3.957 1 93.62 13 GLY B O 1
ATOM 2725 N N . THR B 1 14 ? 9.695 -30.141 -3.373 1 91.12 14 THR B N 1
ATOM 2726 C CA . THR B 1 14 ? 8.516 -29.594 -2.719 1 91.12 14 THR B CA 1
ATOM 2727 C C . THR B 1 14 ? 7.352 -29.5 -3.701 1 91.12 14 THR B C 1
ATOM 2729 O O . THR B 1 14 ? 6.262 -30.016 -3.439 1 91.12 14 THR B O 1
ATOM 2732 N N . ALA B 1 15 ? 7.566 -28.875 -4.824 1 93.94 15 ALA B N 1
ATOM 2733 C CA . ALA B 1 15 ? 6.496 -28.688 -5.805 1 93.94 15 ALA B CA 1
ATOM 2734 C C . ALA B 1 15 ? 5.922 -30.031 -6.238 1 93.94 15 ALA B C 1
ATOM 2736 O O . ALA B 1 15 ? 4.699 -30.203 -6.293 1 93.94 15 ALA B O 1
ATOM 2737 N N . GLY B 1 16 ? 6.789 -30.984 -6.578 1 96.38 16 GLY B N 1
ATOM 2738 C CA . GLY B 1 16 ? 6.348 -32.281 -7.051 1 96.38 16 GLY B CA 1
ATOM 2739 C C . GLY B 1 16 ? 5.637 -33.094 -5.984 1 96.38 16 GLY B C 1
ATOM 2740 O O . GLY B 1 16 ? 4.5 -33.531 -6.18 1 96.38 16 GLY B O 1
ATOM 2741 N N . ALA B 1 17 ? 6.273 -33.188 -4.828 1 96 17 ALA B N 1
ATOM 2742 C CA . ALA B 1 17 ? 5.816 -34.094 -3.783 1 96 17 ALA B CA 1
ATOM 2743 C C . ALA B 1 17 ? 4.637 -33.5 -3.016 1 96 17 ALA B C 1
ATOM 2745 O O . ALA B 1 17 ? 3.709 -34.219 -2.643 1 96 17 ALA B O 1
ATOM 2746 N N . SER B 1 18 ? 4.648 -32.188 -2.809 1 94.88 18 SER B N 1
ATOM 2747 C CA . SER B 1 18 ? 3.674 -31.578 -1.893 1 94.88 18 SER B CA 1
ATOM 2748 C C . SER B 1 18 ? 2.475 -31.031 -2.646 1 94.88 18 SER B C 1
ATOM 2750 O O . SER B 1 18 ? 1.386 -30.891 -2.082 1 94.88 18 SER B O 1
ATOM 2752 N N . PHE B 1 19 ? 2.652 -30.688 -3.945 1 96.19 19 PHE B N 1
ATOM 2753 C CA . PHE B 1 19 ? 1.562 -30.016 -4.641 1 96.19 19 PHE B CA 1
ATOM 2754 C C . PHE B 1 19 ? 1.079 -30.844 -5.824 1 96.19 19 PHE B C 1
ATOM 2756 O O . PHE B 1 19 ? -0.029 -31.391 -5.797 1 96.19 19 PHE B O 1
ATOM 2763 N N . HIS B 1 20 ? 1.957 -31.172 -6.738 1 98.31 20 HIS B N 1
ATOM 2764 C CA . HIS B 1 20 ? 1.523 -31.766 -7.992 1 98.31 20 HIS B CA 1
ATOM 2765 C C . HIS B 1 20 ? 1.065 -33.219 -7.789 1 98.31 20 HIS B C 1
ATOM 2767 O O . HIS B 1 20 ? -0.039 -33.562 -8.195 1 98.31 20 HIS B O 1
ATOM 2773 N N . ALA B 1 21 ? 1.884 -34.031 -7.113 1 98 21 ALA B N 1
ATOM 2774 C CA . ALA B 1 21 ? 1.567 -35.438 -6.992 1 98 21 ALA B CA 1
ATOM 2775 C C . ALA B 1 21 ? 0.245 -35.656 -6.258 1 98 21 ALA B C 1
ATOM 2777 O O . ALA B 1 21 ? -0.645 -36.344 -6.754 1 98 21 ALA B O 1
ATOM 2778 N N . PRO B 1 22 ? 0.031 -34.938 -5.129 1 96.75 22 PRO B N 1
ATOM 2779 C CA . PRO B 1 22 ? -1.246 -35.125 -4.438 1 96.75 22 PRO B CA 1
ATOM 2780 C C . PRO B 1 22 ? -2.439 -34.625 -5.25 1 96.75 22 PRO B C 1
ATOM 2782 O O . PRO B 1 22 ? -3.514 -35.25 -5.211 1 96.75 22 PRO B O 1
ATOM 2785 N N . LEU B 1 23 ? -2.322 -33.562 -5.957 1 98.06 23 LEU B N 1
ATOM 2786 C CA . LEU B 1 23 ? -3.412 -33.031 -6.773 1 98.06 23 LEU B CA 1
ATOM 2787 C C . LEU B 1 23 ? -3.727 -34 -7.93 1 98.06 23 LEU B C 1
ATOM 2789 O O . LEU B 1 23 ? -4.895 -34.25 -8.227 1 98.06 23 LEU B O 1
ATOM 2793 N N . ILE B 1 24 ? -2.674 -34.531 -8.586 1 98.19 24 ILE B N 1
ATOM 2794 C CA . ILE B 1 24 ? -2.846 -35.469 -9.672 1 98.19 24 ILE B CA 1
ATOM 2795 C C . ILE B 1 24 ? -3.576 -36.719 -9.156 1 98.19 24 ILE B C 1
ATOM 2797 O O . ILE B 1 24 ? -4.508 -37.219 -9.805 1 98.19 24 ILE B O 1
ATOM 2801 N N . ALA B 1 25 ? -3.182 -37.156 -8 1 95.94 25 ALA B N 1
ATOM 2802 C CA . ALA B 1 25 ? -3.762 -38.375 -7.41 1 95.94 25 ALA B CA 1
ATOM 2803 C C . ALA B 1 25 ? -5.234 -38.156 -7.066 1 95.94 25 ALA B C 1
ATOM 2805 O O . ALA B 1 25 ? -6.016 -39.094 -7.051 1 95.94 25 ALA B O 1
ATOM 2806 N N . ALA B 1 26 ? -5.629 -36.906 -6.863 1 96.19 26 ALA B N 1
ATOM 2807 C CA . ALA B 1 26 ? -6.973 -36.625 -6.367 1 96.19 26 ALA B CA 1
ATOM 2808 C C . ALA B 1 26 ? -7.945 -36.375 -7.52 1 96.19 26 ALA B C 1
ATOM 2810 O O . ALA B 1 26 ? -9.156 -36.344 -7.316 1 96.19 26 ALA B O 1
ATOM 2811 N N . VAL B 1 27 ? -7.504 -36.219 -8.688 1 97.38 27 VAL B N 1
ATOM 2812 C CA . VAL B 1 27 ? -8.359 -35.844 -9.812 1 97.38 27 VAL B CA 1
ATOM 2813 C C . VAL B 1 27 ? -8.695 -37.062 -10.641 1 97.38 27 VAL B C 1
ATOM 2815 O O . VAL B 1 27 ? -7.801 -37.75 -11.133 1 97.38 27 VAL B O 1
ATOM 2818 N N . ASP B 1 28 ? -9.992 -37.25 -10.734 1 95.5 28 ASP B N 1
ATOM 2819 C CA . ASP B 1 28 ? -10.445 -38.344 -11.602 1 95.5 28 ASP B CA 1
ATOM 2820 C C . ASP B 1 28 ? -10 -38.125 -13.047 1 95.5 28 ASP B C 1
ATOM 2822 O O . ASP B 1 28 ? -10.078 -37 -13.562 1 95.5 28 ASP B O 1
ATOM 2826 N N . GLY B 1 29 ? -9.445 -39.094 -13.602 1 97.44 29 GLY B N 1
ATOM 2827 C CA . GLY B 1 29 ? -9.031 -39 -14.992 1 97.44 29 GLY B CA 1
ATOM 2828 C C . GLY B 1 29 ? -7.523 -38.906 -15.164 1 97.44 29 GLY B C 1
ATOM 2829 O O . GLY B 1 29 ? -7.02 -38.875 -16.297 1 97.44 29 GLY B O 1
ATOM 2830 N N . LEU B 1 30 ? -6.879 -38.875 -14 1 98.44 30 LEU B N 1
ATOM 2831 C CA . LEU B 1 30 ? -5.422 -38.875 -14.039 1 98.44 30 LEU B CA 1
ATOM 2832 C C . LEU B 1 30 ? -4.848 -40.062 -13.273 1 98.44 30 LEU B C 1
ATOM 2834 O O . LEU B 1 30 ? -5.449 -40.531 -12.297 1 98.44 30 LEU B O 1
ATOM 2838 N N . THR B 1 31 ? -3.779 -40.531 -13.711 1 98.06 31 THR B N 1
ATOM 2839 C CA . THR B 1 31 ? -2.99 -41.531 -12.977 1 98.06 31 THR B CA 1
ATOM 2840 C C . THR B 1 31 ? -1.511 -41.156 -12.992 1 98.06 31 THR B C 1
ATOM 2842 O O . THR B 1 31 ? -0.932 -40.938 -14.055 1 98.06 31 THR B O 1
ATOM 2845 N N . LEU B 1 32 ? -0.942 -41.031 -11.797 1 98.44 32 LEU B N 1
ATOM 2846 C CA . LEU B 1 32 ? 0.501 -40.812 -11.727 1 98.44 32 LEU B CA 1
ATOM 2847 C C . LEU B 1 32 ? 1.246 -42.094 -12.117 1 98.44 32 LEU B C 1
ATOM 2849 O O . LEU B 1 32 ? 1.395 -43 -11.297 1 98.44 32 LEU B O 1
ATOM 2853 N N . SER B 1 33 ? 1.787 -42.125 -13.297 1 98.31 33 SER B N 1
ATOM 2854 C CA . SER B 1 33 ? 2.336 -43.375 -13.844 1 98.31 33 SER B CA 1
ATOM 2855 C C . SER B 1 33 ? 3.846 -43.438 -13.641 1 98.31 33 SER B C 1
ATOM 2857 O O . SER B 1 33 ? 4.41 -44.531 -13.523 1 98.31 33 SER B O 1
ATOM 2859 N N . ALA B 1 34 ? 4.453 -42.312 -13.672 1 98.62 34 ALA B N 1
ATOM 2860 C CA . ALA B 1 34 ? 5.902 -42.281 -13.5 1 98.62 34 ALA B CA 1
ATOM 2861 C C . ALA B 1 34 ? 6.348 -40.969 -12.82 1 98.62 34 ALA B C 1
ATOM 2863 O O . ALA B 1 34 ? 5.691 -39.938 -12.945 1 98.62 34 ALA B O 1
ATOM 2864 N N . VAL B 1 35 ? 7.422 -41.062 -12.062 1 98.81 35 VAL B N 1
ATOM 2865 C CA . VAL B 1 35 ? 8.078 -39.938 -11.438 1 98.81 35 VAL B CA 1
ATOM 2866 C C . VAL B 1 35 ? 9.578 -39.969 -11.734 1 98.81 35 VAL B C 1
ATOM 2868 O O . VAL B 1 35 ? 10.227 -41 -11.547 1 98.81 35 VAL B O 1
ATOM 2871 N N . VAL B 1 36 ? 10.078 -38.875 -12.258 1 98.69 36 VAL B N 1
ATOM 2872 C CA . VAL B 1 36 ? 11.516 -38.719 -12.469 1 98.69 36 VAL B CA 1
ATOM 2873 C C . VAL B 1 36 ? 12.156 -38.062 -11.25 1 98.69 36 VAL B C 1
ATOM 2875 O O . VAL B 1 36 ? 11.93 -36.875 -10.992 1 98.69 36 VAL B O 1
ATOM 2878 N N . THR B 1 37 ? 12.93 -38.719 -10.539 1 98.06 37 THR B N 1
ATOM 2879 C CA . THR B 1 37 ? 13.531 -38.188 -9.32 1 98.06 37 THR B CA 1
ATOM 2880 C C . THR B 1 37 ? 14.633 -39.094 -8.812 1 98.06 37 THR B C 1
ATOM 2882 O O . THR B 1 37 ? 14.703 -40.281 -9.211 1 98.06 37 THR B O 1
ATOM 2885 N N . SER B 1 38 ? 15.492 -38.562 -8.047 1 95.94 38 SER B N 1
ATOM 2886 C CA . SER B 1 38 ? 16.469 -39.375 -7.332 1 95.94 38 SER B CA 1
ATOM 2887 C C . SER B 1 38 ? 15.875 -39.938 -6.047 1 95.94 38 SER B C 1
ATOM 2889 O O . SER B 1 38 ? 16.453 -40.844 -5.434 1 95.94 38 SER B O 1
ATOM 2891 N N . ARG B 1 39 ? 14.695 -39.5 -5.656 1 95.75 39 ARG B N 1
ATOM 2892 C CA . ARG B 1 39 ? 14.086 -39.875 -4.391 1 95.75 39 ARG B CA 1
ATOM 2893 C C . ARG B 1 39 ? 13.18 -41.094 -4.566 1 95.75 39 ARG B C 1
ATOM 2895 O O . ARG B 1 39 ? 12.008 -41.062 -4.176 1 95.75 39 ARG B O 1
ATOM 2902 N N . ARG B 1 40 ? 13.734 -42.188 -4.969 1 95.81 40 ARG B N 1
ATOM 2903 C CA . ARG B 1 40 ? 13 -43.406 -5.355 1 95.81 40 ARG B CA 1
ATOM 2904 C C . ARG B 1 40 ? 12.172 -43.938 -4.191 1 95.81 40 ARG B C 1
ATOM 2906 O O . ARG B 1 40 ? 10.969 -44.156 -4.328 1 95.81 40 ARG B O 1
ATOM 2913 N N . ASP B 1 41 ? 12.773 -44.062 -3.031 1 96.62 41 ASP B N 1
ATOM 2914 C CA . ASP B 1 41 ? 12.109 -44.688 -1.886 1 96.62 41 ASP B CA 1
ATOM 2915 C C . ASP B 1 41 ? 10.914 -43.875 -1.432 1 96.62 41 ASP B C 1
ATOM 2917 O O . ASP B 1 41 ? 9.875 -44.406 -1.063 1 96.62 41 ASP B O 1
ATOM 2921 N N . GLN B 1 42 ? 11.117 -42.562 -1.482 1 96.56 42 GLN B N 1
ATOM 2922 C CA . GLN B 1 42 ? 10.023 -41.688 -1.085 1 96.56 42 GLN B CA 1
ATOM 2923 C C . GLN B 1 42 ? 8.828 -41.812 -2.027 1 96.56 42 GLN B C 1
ATOM 2925 O O . GLN B 1 42 ? 7.688 -41.906 -1.578 1 96.56 42 GLN B O 1
ATOM 2930 N N . VAL B 1 43 ? 9.07 -41.875 -3.326 1 97.31 43 VAL B N 1
ATOM 2931 C CA . VAL B 1 43 ? 8.008 -41.969 -4.32 1 97.31 43 VAL B CA 1
ATOM 2932 C C . VAL B 1 43 ? 7.273 -43.281 -4.152 1 97.31 43 VAL B C 1
ATOM 2934 O O . VAL B 1 43 ? 6.039 -43.344 -4.156 1 97.31 43 VAL B O 1
ATOM 2937 N N . LEU B 1 44 ? 8.023 -44.344 -3.965 1 96.25 44 LEU B N 1
ATOM 2938 C CA . LEU B 1 44 ? 7.418 -45.688 -3.861 1 96.25 44 LEU B CA 1
ATOM 2939 C C . LEU B 1 44 ? 6.555 -45.781 -2.609 1 96.25 44 LEU B C 1
ATOM 2941 O O . LEU B 1 44 ? 5.543 -46.5 -2.605 1 96.25 44 LEU B O 1
ATOM 2945 N N . ARG B 1 45 ? 6.961 -45.062 -1.573 1 95.81 45 ARG B N 1
ATOM 2946 C CA . ARG B 1 45 ? 6.156 -45 -0.355 1 95.81 45 ARG B CA 1
ATOM 2947 C C . ARG B 1 45 ? 4.875 -44.219 -0.576 1 95.81 45 ARG B C 1
ATOM 2949 O O . ARG B 1 45 ? 3.791 -44.656 -0.189 1 95.81 45 ARG B O 1
ATOM 2956 N N . ASP B 1 46 ? 4.977 -43.094 -1.214 1 95.12 46 ASP B N 1
ATOM 2957 C CA . ASP B 1 46 ? 3.859 -42.156 -1.383 1 95.12 46 ASP B CA 1
ATOM 2958 C C . ASP B 1 46 ? 2.906 -42.656 -2.473 1 95.12 46 ASP B C 1
ATOM 2960 O O . ASP B 1 46 ? 1.69 -42.469 -2.367 1 95.12 46 ASP B O 1
ATOM 2964 N N . HIS B 1 47 ? 3.523 -43.219 -3.545 1 96 47 HIS B N 1
ATOM 2965 C CA . HIS B 1 47 ? 2.803 -43.656 -4.742 1 96 47 HIS B CA 1
ATOM 2966 C C . HIS B 1 47 ? 3.316 -45 -5.254 1 96 47 HIS B C 1
ATOM 2968 O O . HIS B 1 47 ? 3.955 -45.062 -6.305 1 96 47 HIS B O 1
ATOM 2974 N N . PRO B 1 48 ? 2.914 -46.062 -4.637 1 95.62 48 PRO B N 1
ATOM 2975 C CA . PRO B 1 48 ? 3.479 -47.375 -4.949 1 95.62 48 PRO B CA 1
ATOM 2976 C C . PRO B 1 48 ? 3.189 -47.812 -6.383 1 95.62 48 PRO B C 1
ATOM 2978 O O . PRO B 1 48 ? 3.902 -48.688 -6.93 1 95.62 48 PRO B O 1
ATOM 2981 N N . GLY B 1 49 ? 2.26 -47.312 -7.008 1 95.69 49 GLY B N 1
ATOM 2982 C CA . GLY B 1 49 ? 1.907 -47.688 -8.367 1 95.69 49 GLY B CA 1
ATOM 2983 C C . GLY B 1 49 ? 2.699 -46.938 -9.43 1 95.69 49 GLY B C 1
ATOM 2984 O O . GLY B 1 49 ? 2.652 -47.312 -10.602 1 95.69 49 GLY B O 1
ATOM 2985 N N . ALA B 1 50 ? 3.459 -45.969 -9.07 1 97.69 50 ALA B N 1
ATOM 2986 C CA . ALA B 1 50 ? 4.191 -45.156 -10.031 1 97.69 50 ALA B CA 1
ATOM 2987 C C . ALA B 1 50 ? 5.574 -45.719 -10.312 1 97.69 50 ALA B C 1
ATOM 2989 O O . ALA B 1 50 ? 6.242 -46.219 -9.398 1 97.69 50 ALA B O 1
ATOM 2990 N N . ARG B 1 51 ? 5.973 -45.719 -11.523 1 97.88 51 ARG B N 1
ATOM 2991 C CA . ARG B 1 51 ? 7.352 -46.062 -11.867 1 97.88 51 ARG B CA 1
ATOM 2992 C C . ARG B 1 51 ? 8.297 -44.906 -11.531 1 97.88 51 ARG B C 1
ATOM 2994 O O . ARG B 1 51 ? 7.973 -43.75 -11.766 1 97.88 51 ARG B O 1
ATOM 3001 N N . VAL B 1 52 ? 9.438 -45.25 -10.977 1 98.5 52 VAL B N 1
ATOM 3002 C CA . VAL B 1 52 ? 10.438 -44.219 -10.703 1 98.5 52 VAL B CA 1
ATOM 3003 C C . VAL B 1 52 ? 11.523 -44.25 -11.773 1 98.5 52 VAL B C 1
ATOM 3005 O O . VAL B 1 52 ? 12.117 -45.312 -12.031 1 98.5 52 VAL B O 1
ATOM 3008 N N . LEU B 1 53 ? 11.703 -43.188 -12.461 1 98.44 53 LEU B N 1
ATOM 3009 C CA . LEU B 1 53 ? 12.688 -43.062 -13.531 1 98.44 53 LEU B CA 1
ATOM 3010 C C . LEU B 1 53 ? 13.852 -42.188 -13.102 1 98.44 53 LEU B C 1
ATOM 3012 O O . LEU B 1 53 ? 13.688 -41.281 -12.266 1 98.44 53 LEU B O 1
ATOM 3016 N N . ALA B 1 54 ? 15 -42.312 -13.719 1 96.19 54 ALA B N 1
ATOM 3017 C CA . ALA B 1 54 ? 16.219 -41.594 -13.32 1 96.19 54 ALA B CA 1
ATOM 3018 C C . ALA B 1 54 ? 16.359 -40.281 -14.078 1 96.19 54 ALA B C 1
ATOM 3020 O O . ALA B 1 54 ? 16.938 -39.312 -13.562 1 96.19 54 ALA B O 1
ATOM 3021 N N . ASP B 1 55 ? 15.766 -40.375 -15.273 1 96.81 55 ASP B N 1
ATOM 3022 C CA . ASP B 1 55 ? 15.969 -39.188 -16.125 1 96.81 55 ASP B CA 1
ATOM 3023 C C . ASP B 1 55 ? 14.773 -38.969 -17.031 1 96.81 55 ASP B C 1
ATOM 3025 O O . ASP B 1 55 ? 14.078 -39.906 -17.406 1 96.81 55 ASP B O 1
ATOM 3029 N N . ALA B 1 56 ? 14.664 -37.656 -17.391 1 98.12 56 ALA B N 1
ATOM 3030 C CA . ALA B 1 56 ? 13.547 -37.281 -18.25 1 98.12 56 ALA B CA 1
ATOM 3031 C C . ALA B 1 56 ? 13.648 -37.938 -19.625 1 98.12 56 ALA B C 1
ATOM 3033 O O . ALA B 1 56 ? 12.633 -38.188 -20.281 1 98.12 56 ALA B O 1
ATOM 3034 N N . GLU B 1 57 ? 14.836 -38.312 -20.031 1 97.81 57 GLU B N 1
ATOM 3035 C CA . GLU B 1 57 ? 15.055 -38.969 -21.328 1 97.81 57 GLU B CA 1
ATOM 3036 C C . GLU B 1 57 ? 14.273 -40.281 -21.422 1 97.81 57 GLU B C 1
ATOM 3038 O O . GLU B 1 57 ? 13.812 -40.656 -22.5 1 97.81 57 GLU B O 1
ATOM 3043 N N . GLU B 1 58 ? 14.164 -40.938 -20.281 1 98.12 58 GLU B N 1
ATOM 3044 C CA . GLU B 1 58 ? 13.406 -42.188 -20.25 1 98.12 58 GLU B CA 1
ATOM 3045 C C . GLU B 1 58 ? 11.93 -41.938 -20.562 1 98.12 58 GLU B C 1
ATOM 3047 O O . GLU B 1 58 ? 11.266 -42.812 -21.141 1 98.12 58 GLU B O 1
ATOM 3052 N N . VAL B 1 59 ? 11.406 -40.812 -20.172 1 98.44 59 VAL B N 1
ATOM 3053 C CA . VAL B 1 59 ? 10.031 -40.438 -20.484 1 98.44 59 VAL B CA 1
ATOM 3054 C C . VAL B 1 59 ? 9.867 -40.219 -21.984 1 98.44 59 VAL B C 1
ATOM 3056 O O . VAL B 1 59 ? 8.93 -40.719 -22.594 1 98.44 59 VAL B O 1
ATOM 3059 N N . TRP B 1 60 ? 10.898 -39.531 -22.578 1 97.81 60 TRP B N 1
ATOM 3060 C CA . TRP B 1 60 ? 10.82 -39.219 -24 1 97.81 60 TRP B CA 1
ATOM 3061 C C . TRP B 1 60 ? 10.93 -40.5 -24.844 1 97.81 60 TRP B C 1
ATOM 3063 O O . TRP B 1 60 ? 10.234 -40.656 -25.844 1 97.81 60 TRP B O 1
ATOM 3073 N N . ALA B 1 61 ? 11.758 -41.375 -24.375 1 96.88 61 ALA B N 1
ATOM 3074 C CA . ALA B 1 61 ? 12 -42.625 -25.094 1 96.88 61 ALA B CA 1
ATOM 3075 C C . ALA B 1 61 ? 10.75 -43.5 -25.094 1 96.88 61 ALA B C 1
ATOM 3077 O O . ALA B 1 61 ? 10.531 -44.281 -26.031 1 96.88 61 ALA B O 1
ATOM 3078 N N . ALA B 1 62 ? 10 -43.344 -24.062 1 97.44 62 ALA B N 1
ATOM 3079 C CA . ALA B 1 62 ? 8.766 -44.125 -23.938 1 97.44 62 ALA B CA 1
ATOM 3080 C C . ALA B 1 62 ? 7.539 -43.219 -24.047 1 97.44 62 ALA B C 1
ATOM 3082 O O . ALA B 1 62 ? 6.566 -43.406 -23.312 1 97.44 62 ALA B O 1
ATOM 3083 N N . ARG B 1 63 ? 7.57 -42.281 -24.953 1 95.62 63 ARG B N 1
ATOM 3084 C CA . ARG B 1 63 ? 6.566 -41.219 -25 1 95.62 63 ARG B CA 1
ATOM 3085 C C . ARG B 1 63 ? 5.168 -41.781 -25.172 1 95.62 63 ARG B C 1
ATOM 3087 O O . ARG B 1 63 ? 4.188 -41.219 -24.703 1 95.62 63 ARG B O 1
ATOM 3094 N N . THR B 1 64 ? 5.035 -42.969 -25.812 1 97.12 64 THR B N 1
ATOM 3095 C CA . THR B 1 64 ? 3.721 -43.562 -26.062 1 97.12 64 THR B CA 1
ATOM 3096 C C . THR B 1 64 ? 3.117 -44.125 -24.781 1 97.12 64 THR B C 1
ATOM 3098 O O . THR B 1 64 ? 1.923 -44.438 -24.734 1 97.12 64 THR B O 1
ATOM 3101 N N . SER B 1 65 ? 3.934 -44.188 -23.781 1 97.62 65 SER B N 1
ATOM 3102 C CA . SER B 1 65 ? 3.48 -44.719 -22.5 1 97.62 65 SER B CA 1
ATOM 3103 C C . SER B 1 65 ? 2.844 -43.656 -21.641 1 97.62 65 SER B C 1
ATOM 3105 O O . SER B 1 65 ? 2.281 -43.938 -20.578 1 97.62 65 SER B O 1
ATOM 3107 N N . TYR B 1 66 ? 2.842 -42.406 -22.078 1 98.56 66 TYR B N 1
ATOM 3108 C CA . TYR B 1 66 ? 2.365 -41.281 -21.281 1 98.56 66 TYR B CA 1
ATOM 3109 C C . TYR B 1 66 ? 1.438 -40.375 -22.094 1 98.56 66 TYR B C 1
ATOM 3111 O O . TYR B 1 66 ? 1.543 -40.312 -23.312 1 98.56 66 TYR B O 1
ATOM 3119 N N . ASP B 1 67 ? 0.541 -39.719 -21.406 1 98.5 67 ASP B N 1
ATOM 3120 C CA . ASP B 1 67 ? -0.436 -38.844 -22.047 1 98.5 67 ASP B CA 1
ATOM 3121 C C . ASP B 1 67 ? -0.217 -37.375 -21.641 1 98.5 67 ASP B C 1
ATOM 3123 O O . ASP B 1 67 ? -0.74 -36.469 -22.281 1 98.5 67 ASP B O 1
ATOM 3127 N N . LEU B 1 68 ? 0.544 -37.156 -20.578 1 98.81 68 LEU B N 1
ATOM 3128 C CA . LEU B 1 68 ? 0.783 -35.844 -20 1 98.81 68 LEU B CA 1
ATOM 3129 C C . LEU B 1 68 ? 2.105 -35.812 -19.25 1 98.81 68 LEU B C 1
ATOM 3131 O O . LEU B 1 68 ? 2.436 -36.781 -18.531 1 98.81 68 LEU B O 1
ATOM 3135 N N . VAL B 1 69 ? 2.816 -34.719 -19.422 1 98.88 69 VAL B N 1
ATOM 3136 C CA . VAL B 1 69 ? 4.027 -34.5 -18.641 1 98.88 69 VAL B CA 1
ATOM 3137 C C . VAL B 1 69 ? 3.842 -33.281 -17.734 1 98.88 69 VAL B C 1
ATOM 3139 O O . VAL B 1 69 ? 3.297 -32.281 -18.156 1 98.88 69 VAL B O 1
ATOM 3142 N N . VAL B 1 70 ? 4.238 -33.375 -16.484 1 98.94 70 VAL B N 1
ATOM 3143 C CA . VAL B 1 70 ? 4.238 -32.281 -15.531 1 98.94 70 VAL B CA 1
ATOM 3144 C C . VAL B 1 70 ? 5.672 -31.953 -15.109 1 98.94 70 VAL B C 1
ATOM 3146 O O . VAL B 1 70 ? 6.371 -32.812 -14.555 1 98.94 70 VAL B O 1
ATOM 3149 N N . VAL B 1 71 ? 6.078 -30.734 -15.398 1 98.81 71 VAL B N 1
ATOM 3150 C CA . VAL B 1 71 ? 7.426 -30.281 -15.055 1 98.81 71 VAL B CA 1
ATOM 3151 C C . VAL B 1 71 ? 7.398 -29.516 -13.734 1 98.81 71 VAL B C 1
ATOM 3153 O O . VAL B 1 71 ? 6.996 -28.359 -13.695 1 98.81 71 VAL B O 1
ATOM 3156 N N . ALA B 1 72 ? 7.828 -30.141 -12.688 1 98 72 ALA B N 1
ATOM 3157 C CA . ALA B 1 72 ? 7.914 -29.562 -11.352 1 98 72 ALA B CA 1
ATOM 3158 C C . ALA B 1 72 ? 9.352 -29.578 -10.836 1 98 72 ALA B C 1
ATOM 3160 O O . ALA B 1 72 ? 9.602 -30 -9.703 1 98 72 ALA B O 1
ATOM 3161 N N . THR B 1 73 ? 10.328 -29.203 -11.688 1 96.38 73 THR B N 1
ATOM 3162 C CA . THR B 1 73 ? 11.766 -29.172 -11.438 1 96.38 73 THR B CA 1
ATOM 3163 C C . THR B 1 73 ? 12.242 -27.75 -11.148 1 96.38 73 THR B C 1
ATOM 3165 O O . THR B 1 73 ? 11.438 -26.812 -11.148 1 96.38 73 THR B O 1
ATOM 3168 N N . PRO B 1 74 ? 13.477 -27.562 -10.812 1 92.81 74 PRO B N 1
ATOM 3169 C CA . PRO B 1 74 ? 13.969 -26.203 -10.602 1 92.81 74 PRO B CA 1
ATOM 3170 C C . PRO B 1 74 ? 13.773 -25.312 -11.828 1 92.81 74 PRO B C 1
ATOM 3172 O O . PRO B 1 74 ? 13.812 -25.797 -12.961 1 92.81 74 PRO B O 1
ATOM 3175 N N . ASN B 1 75 ? 13.672 -24.047 -11.602 1 92.38 75 ASN B N 1
ATOM 3176 C CA . ASN B 1 75 ? 13.25 -23.047 -12.594 1 92.38 75 ASN B CA 1
ATOM 3177 C C . ASN B 1 75 ? 14.102 -23.125 -13.859 1 92.38 75 ASN B C 1
ATOM 3179 O O . ASN B 1 75 ? 13.57 -23.094 -14.969 1 92.38 75 ASN B O 1
ATOM 3183 N N . HIS B 1 76 ? 15.391 -23.297 -13.672 1 91.69 76 HIS B N 1
ATOM 3184 C CA . HIS B 1 76 ? 16.297 -23.219 -14.812 1 91.69 76 HIS B CA 1
ATOM 3185 C C . HIS B 1 76 ? 16.109 -24.406 -15.75 1 91.69 76 HIS B C 1
ATOM 3187 O O . HIS B 1 76 ? 16.562 -24.375 -16.891 1 91.69 76 HIS B O 1
ATOM 3193 N N . THR B 1 77 ? 15.391 -25.438 -15.305 1 95.69 77 THR B N 1
ATOM 3194 C CA . THR B 1 77 ? 15.203 -26.625 -16.109 1 95.69 77 THR B CA 1
ATOM 3195 C C . THR B 1 77 ? 13.852 -26.594 -16.812 1 95.69 77 THR B C 1
ATOM 3197 O O . THR B 1 77 ? 13.57 -27.438 -17.672 1 95.69 77 THR B O 1
ATOM 3200 N N . HIS B 1 78 ? 12.984 -25.641 -16.531 1 97.5 78 HIS B N 1
ATOM 3201 C CA . HIS B 1 78 ? 11.633 -25.594 -17.078 1 97.5 78 HIS B CA 1
ATOM 3202 C C . HIS B 1 78 ? 11.656 -25.562 -18.594 1 97.5 78 HIS B C 1
ATOM 3204 O O . HIS B 1 78 ? 11.047 -26.422 -19.25 1 97.5 78 HIS B O 1
ATOM 3210 N N . LEU B 1 79 ? 12.438 -24.672 -19.156 1 97.81 79 LEU B N 1
ATOM 3211 C CA . LEU B 1 79 ? 12.398 -24.422 -20.594 1 97.81 79 LEU B CA 1
ATOM 3212 C C . LEU B 1 79 ? 12.914 -25.641 -21.359 1 97.81 79 LEU B C 1
ATOM 3214 O O . LEU B 1 79 ? 12.219 -26.156 -22.25 1 97.81 79 LEU B O 1
ATOM 3218 N N . PRO B 1 80 ? 14.102 -26.156 -21 1 98.12 80 PRO B N 1
ATOM 3219 C CA . PRO B 1 80 ? 14.57 -27.312 -21.781 1 98.12 80 PRO B CA 1
ATOM 3220 C C . PRO B 1 80 ? 13.664 -28.531 -21.641 1 98.12 80 PRO B C 1
ATOM 3222 O O . PRO B 1 80 ? 13.438 -29.25 -22.625 1 98.12 80 PRO B O 1
ATOM 3225 N N . LEU B 1 81 ? 13.109 -28.75 -20.516 1 98.69 81 LEU B N 1
ATOM 3226 C CA . LEU B 1 81 ? 12.25 -29.922 -20.312 1 98.69 81 LEU B CA 1
ATOM 3227 C C . LEU B 1 81 ? 10.914 -29.75 -21.031 1 98.69 81 LEU B C 1
ATOM 3229 O O . LEU B 1 81 ? 10.406 -30.703 -21.641 1 98.69 81 LEU B O 1
ATOM 3233 N N . ALA B 1 82 ? 10.367 -28.562 -20.969 1 98.81 82 ALA B N 1
ATOM 3234 C CA . ALA B 1 82 ? 9.125 -28.297 -21.688 1 98.81 82 ALA B CA 1
ATOM 3235 C C . ALA B 1 82 ? 9.328 -28.422 -23.188 1 98.81 82 ALA B C 1
ATOM 3237 O O . ALA B 1 82 ? 8.469 -28.969 -23.891 1 98.81 82 ALA B O 1
ATOM 3238 N N . ARG B 1 83 ? 10.43 -27.906 -23.672 1 98.62 83 ARG B N 1
ATOM 3239 C CA . ARG B 1 83 ? 10.75 -28.031 -25.094 1 98.62 83 ARG B CA 1
ATOM 3240 C C . ARG B 1 83 ? 10.812 -29.5 -25.5 1 98.62 83 ARG B C 1
ATOM 3242 O O . ARG B 1 83 ? 10.289 -29.875 -26.547 1 98.62 83 ARG B O 1
ATOM 3249 N N . ALA B 1 84 ? 11.508 -30.266 -24.703 1 98.69 84 ALA B N 1
ATOM 3250 C CA . ALA B 1 84 ? 11.641 -31.703 -25 1 98.69 84 ALA B CA 1
ATOM 3251 C C . ALA B 1 84 ? 10.273 -32.375 -25.016 1 98.69 84 ALA B C 1
ATOM 3253 O O . ALA B 1 84 ? 10.016 -33.25 -25.844 1 98.69 84 ALA B O 1
ATOM 3254 N N . ALA B 1 85 ? 9.398 -32 -24.094 1 98.75 85 ALA B N 1
ATOM 3255 C CA . ALA B 1 85 ? 8.047 -32.562 -24.062 1 98.75 85 ALA B CA 1
ATOM 3256 C C . ALA B 1 85 ? 7.297 -32.219 -25.344 1 98.75 85 ALA B C 1
ATOM 3258 O O . ALA B 1 85 ? 6.625 -33.062 -25.938 1 98.75 85 ALA B O 1
ATOM 3259 N N . ILE B 1 86 ? 7.402 -30.984 -25.797 1 98.62 86 ILE B N 1
ATOM 3260 C CA . ILE B 1 86 ? 6.75 -30.516 -27.016 1 98.62 86 ILE B CA 1
ATOM 3261 C C . ILE B 1 86 ? 7.281 -31.312 -28.219 1 98.62 86 ILE B C 1
ATOM 3263 O O . ILE B 1 86 ? 6.508 -31.766 -29.062 1 98.62 86 ILE B O 1
ATOM 3267 N N . ASP B 1 87 ? 8.586 -31.531 -28.25 1 98.12 87 ASP B N 1
ATOM 3268 C CA . ASP B 1 87 ? 9.203 -32.312 -29.328 1 98.12 87 ASP B CA 1
ATOM 3269 C C . ASP B 1 87 ? 8.688 -33.75 -29.328 1 98.12 87 ASP B C 1
ATOM 3271 O O . ASP B 1 87 ? 8.555 -34.344 -30.406 1 98.12 87 ASP B O 1
ATOM 3275 N N . ALA B 1 88 ? 8.422 -34.25 -28.203 1 98.19 88 ALA B N 1
ATOM 3276 C CA . ALA B 1 88 ? 7.922 -35.594 -28.062 1 98.19 88 ALA B CA 1
ATOM 3277 C C . ALA B 1 88 ? 6.414 -35.656 -28.297 1 98.19 88 ALA B C 1
ATOM 3279 O O . ALA B 1 88 ? 5.809 -36.75 -28.219 1 98.19 88 ALA B O 1
ATOM 3280 N N . ARG B 1 89 ? 5.805 -34.5 -28.531 1 97.94 89 ARG B N 1
ATOM 3281 C CA . ARG B 1 89 ? 4.379 -34.344 -28.797 1 97.94 89 ARG B CA 1
ATOM 3282 C C . ARG B 1 89 ? 3.549 -34.75 -27.578 1 97.94 89 ARG B C 1
ATOM 3284 O O . ARG B 1 89 ? 2.486 -35.375 -27.719 1 97.94 89 ARG B O 1
ATOM 3291 N N . LEU B 1 90 ? 4.07 -34.5 -26.438 1 98.56 90 LEU B N 1
ATOM 3292 C CA . LEU B 1 90 ? 3.363 -34.781 -25.188 1 98.56 90 LEU B CA 1
ATOM 3293 C C . LEU B 1 90 ? 2.809 -33.469 -24.594 1 98.56 90 LEU B C 1
ATOM 3295 O O . LEU B 1 90 ? 3.551 -32.531 -24.391 1 98.56 90 LEU B O 1
ATOM 3299 N N . PRO B 1 91 ? 1.473 -33.438 -24.328 1 98.75 91 PRO B N 1
ATOM 3300 C CA . PRO B 1 91 ? 0.95 -32.312 -23.547 1 98.75 91 PRO B CA 1
ATOM 3301 C C . PRO B 1 91 ? 1.745 -32.062 -22.266 1 98.75 91 PRO B C 1
ATOM 3303 O O . PRO B 1 91 ? 2.205 -33 -21.625 1 98.75 91 PRO B O 1
ATOM 3306 N N . VAL B 1 92 ? 1.879 -30.75 -21.922 1 98.88 92 VAL B N 1
ATOM 3307 C CA . VAL B 1 92 ? 2.826 -30.484 -20.844 1 98.88 92 VAL B CA 1
ATOM 3308 C C . VAL B 1 92 ? 2.277 -29.406 -19.922 1 98.88 92 VAL B C 1
ATOM 3310 O O . VAL B 1 92 ? 1.729 -28.406 -20.391 1 98.88 92 VAL B O 1
ATOM 3313 N N . VAL B 1 93 ? 2.316 -29.609 -18.609 1 98.94 93 VAL B N 1
ATOM 3314 C CA . VAL B 1 93 ? 2.115 -28.641 -17.531 1 98.94 93 VAL B CA 1
ATOM 3315 C C . VAL B 1 93 ? 3.465 -28.219 -16.953 1 98.94 93 VAL B C 1
ATOM 3317 O O . VAL B 1 93 ? 4.27 -29.078 -16.562 1 98.94 93 VAL B O 1
ATOM 3320 N N . VAL B 1 94 ? 3.734 -26.969 -16.922 1 98.81 94 VAL B N 1
ATOM 3321 C CA . VAL B 1 94 ? 4.957 -26.484 -16.297 1 98.81 94 VAL B CA 1
ATOM 3322 C C . VAL B 1 94 ? 4.613 -25.734 -15.016 1 98.81 94 VAL B C 1
ATOM 3324 O O . VAL B 1 94 ? 3.73 -24.875 -15.008 1 98.81 94 VAL B O 1
ATOM 3327 N N . ASP B 1 95 ? 5.254 -26.094 -13.922 1 97.94 95 ASP B N 1
ATOM 3328 C CA . ASP B 1 95 ? 5.117 -25.312 -12.703 1 97.94 95 ASP B CA 1
ATOM 3329 C C . ASP B 1 95 ? 5.609 -23.875 -12.914 1 97.94 95 ASP B C 1
ATOM 3331 O O . ASP B 1 95 ? 6.586 -23.656 -13.633 1 97.94 95 ASP B O 1
ATOM 3335 N N . LYS B 1 96 ? 4.957 -22.953 -12.32 1 96.69 96 LYS B N 1
ATOM 3336 C CA . LYS B 1 96 ? 5.375 -21.562 -12.484 1 96.69 96 LYS B CA 1
ATOM 3337 C C . LYS B 1 96 ? 6.742 -21.328 -11.844 1 96.69 96 LYS B C 1
ATOM 3339 O O . LYS B 1 96 ? 7.09 -21.969 -10.852 1 96.69 96 LYS B O 1
ATOM 3344 N N . PRO B 1 97 ? 7.562 -20.422 -12.352 1 96.38 97 PRO B N 1
ATOM 3345 C CA . PRO B 1 97 ? 7.316 -19.672 -13.586 1 96.38 97 PRO B CA 1
ATOM 3346 C C . PRO B 1 97 ? 7.652 -20.484 -14.836 1 96.38 97 PRO B C 1
ATOM 3348 O O . PRO B 1 97 ? 8.469 -21.406 -14.781 1 96.38 97 PRO B O 1
ATOM 3351 N N . LEU B 1 98 ? 7 -20.078 -15.977 1 97.56 98 LEU B N 1
ATOM 3352 C CA . LEU B 1 98 ? 7.219 -20.781 -17.234 1 97.56 98 LEU B CA 1
ATOM 3353 C C . LEU B 1 98 ? 8.672 -20.641 -17.688 1 97.56 98 LEU B C 1
ATOM 3355 O O . LEU B 1 98 ? 9.242 -21.594 -18.25 1 97.56 98 LEU B O 1
ATOM 3359 N N . ALA B 1 99 ? 9.227 -19.5 -17.484 1 96.44 99 ALA B N 1
ATOM 3360 C CA . ALA B 1 99 ? 10.602 -19.141 -17.844 1 96.44 99 ALA B CA 1
ATOM 3361 C C . ALA B 1 99 ? 11.109 -17.984 -16.984 1 96.44 99 ALA B C 1
ATOM 3363 O O . ALA B 1 99 ? 10.359 -17.422 -16.172 1 96.44 99 ALA B O 1
ATOM 3364 N N . GLY B 1 100 ? 12.367 -17.719 -17.156 1 94.25 100 GLY B N 1
ATOM 3365 C CA . GLY B 1 100 ? 12.938 -16.594 -16.438 1 94.25 100 GLY B CA 1
ATOM 3366 C C . GLY B 1 100 ? 12.68 -15.258 -17.125 1 94.25 100 GLY B C 1
ATOM 3367 O O . GLY B 1 100 ? 12.75 -14.203 -16.5 1 94.25 100 GLY B O 1
ATOM 3368 N N . ARG B 1 101 ? 12.5 -15.312 -18.422 1 96.44 101 ARG B N 1
ATOM 3369 C CA . ARG B 1 101 ? 12.281 -14.109 -19.203 1 96.44 101 ARG B CA 1
ATOM 3370 C C . ARG B 1 101 ? 11.078 -14.273 -20.125 1 96.44 101 ARG B C 1
ATOM 3372 O O . ARG B 1 101 ? 10.797 -15.375 -20.609 1 96.44 101 ARG B O 1
ATOM 3379 N N . ALA B 1 102 ? 10.453 -13.164 -20.391 1 98.56 102 ALA B N 1
ATOM 3380 C CA . ALA B 1 102 ? 9.258 -13.164 -21.234 1 98.56 102 ALA B CA 1
ATOM 3381 C C . ALA B 1 102 ? 9.57 -13.672 -22.641 1 98.56 102 ALA B C 1
ATOM 3383 O O . ALA B 1 102 ? 8.781 -14.422 -23.219 1 98.56 102 ALA B O 1
ATOM 3384 N N . ALA B 1 103 ? 10.672 -13.234 -23.156 1 98.5 103 ALA B N 1
ATOM 3385 C CA . ALA B 1 103 ? 11.039 -13.602 -24.531 1 98.5 103 ALA B CA 1
ATOM 3386 C C . ALA B 1 103 ? 11.156 -15.117 -24.672 1 98.5 103 ALA B C 1
ATOM 3388 O O . ALA B 1 103 ? 10.68 -15.695 -25.656 1 98.5 103 ALA B O 1
ATOM 3389 N N . ASP B 1 104 ? 11.766 -15.773 -23.703 1 98.44 104 ASP B N 1
ATOM 3390 C CA . ASP B 1 104 ? 11.93 -17.219 -23.734 1 98.44 104 ASP B CA 1
ATOM 3391 C C . ASP B 1 104 ? 10.578 -17.938 -23.641 1 98.44 104 ASP B C 1
ATOM 3393 O O . ASP B 1 104 ? 10.336 -18.922 -24.344 1 98.44 104 ASP B O 1
ATOM 3397 N N . ALA B 1 105 ? 9.75 -17.453 -22.781 1 98.62 105 ALA B N 1
ATOM 3398 C CA . ALA B 1 105 ? 8.414 -18.016 -22.641 1 98.62 105 ALA B CA 1
ATOM 3399 C C . ALA B 1 105 ? 7.625 -17.891 -23.938 1 98.62 105 ALA B C 1
ATOM 3401 O O . ALA B 1 105 ? 6.945 -18.828 -24.344 1 98.62 105 ALA B O 1
ATOM 3402 N N . ARG B 1 106 ? 7.703 -16.734 -24.562 1 98.75 106 ARG B N 1
ATOM 3403 C CA . ARG B 1 106 ? 6.996 -16.484 -25.812 1 98.75 106 ARG B CA 1
ATOM 3404 C C . ARG B 1 106 ? 7.422 -17.469 -26.891 1 98.75 106 ARG B C 1
ATOM 3406 O O . ARG B 1 106 ? 6.582 -18.016 -27.609 1 98.75 106 ARG B O 1
ATOM 3413 N N . GLU B 1 107 ? 8.688 -17.672 -26.953 1 98.69 107 GLU B N 1
ATOM 3414 C CA . GLU B 1 107 ? 9.219 -18.625 -27.938 1 98.69 107 GLU B CA 1
ATOM 3415 C C . GLU B 1 107 ? 8.688 -20.031 -27.672 1 98.69 107 GLU B C 1
ATOM 3417 O O . GLU B 1 107 ? 8.305 -20.734 -28.609 1 98.69 107 GLU B O 1
ATOM 3422 N N . LEU B 1 108 ? 8.703 -20.406 -26.438 1 98.81 108 LEU B N 1
ATOM 3423 C CA . LEU B 1 108 ? 8.219 -21.734 -26.078 1 98.81 108 LEU B CA 1
ATOM 3424 C C . LEU B 1 108 ? 6.742 -21.906 -26.422 1 98.81 108 LEU B C 1
ATOM 3426 O O . LEU B 1 108 ? 6.332 -22.938 -26.953 1 98.81 108 LEU B O 1
ATOM 3430 N N . VAL B 1 109 ? 5.938 -20.906 -26.109 1 98.88 109 VAL B N 1
ATOM 3431 C CA . VAL B 1 109 ? 4.5 -20.938 -26.375 1 98.88 109 VAL B CA 1
ATOM 3432 C C . VAL B 1 109 ? 4.254 -21.062 -27.875 1 98.88 109 VAL B C 1
ATOM 3434 O O . VAL B 1 109 ? 3.432 -21.859 -28.312 1 98.88 109 VAL B O 1
ATOM 3437 N N . LYS B 1 110 ? 4.969 -20.312 -28.641 1 98.69 110 LYS B N 1
ATOM 3438 C CA . LYS B 1 110 ? 4.852 -20.391 -30.109 1 98.69 110 LYS B CA 1
ATOM 3439 C C . LYS B 1 110 ? 5.211 -21.766 -30.625 1 98.69 110 LYS B C 1
ATOM 3441 O O . LYS B 1 110 ? 4.559 -22.297 -31.531 1 98.69 110 LYS B O 1
ATOM 3446 N N . ARG B 1 111 ? 6.285 -22.297 -30.078 1 98.5 111 ARG B N 1
ATOM 3447 C CA . ARG B 1 111 ? 6.707 -23.641 -30.453 1 98.5 111 ARG B CA 1
ATOM 3448 C C . ARG B 1 111 ? 5.605 -24.656 -30.188 1 98.5 111 ARG B C 1
ATOM 3450 O O . ARG B 1 111 ? 5.332 -25.531 -31.016 1 98.5 111 ARG B O 1
ATOM 3457 N N . ALA B 1 112 ? 5.016 -24.609 -29.031 1 98.81 112 ALA B N 1
ATOM 3458 C CA . ALA B 1 112 ? 3.936 -25.516 -28.656 1 98.81 112 ALA B CA 1
ATOM 3459 C C . ALA B 1 112 ? 2.752 -25.375 -29.609 1 98.81 112 ALA B C 1
ATOM 3461 O O . ALA B 1 112 ? 2.174 -26.375 -30.047 1 98.81 112 ALA B O 1
ATOM 3462 N N . GLU B 1 113 ? 2.412 -24.156 -29.922 1 98.44 113 GLU B N 1
ATOM 3463 C CA . GLU B 1 113 ? 1.305 -23.875 -30.828 1 98.44 113 GLU B CA 1
ATOM 3464 C C . GLU B 1 113 ? 1.58 -24.453 -32.219 1 98.44 113 GLU B C 1
ATOM 3466 O O . GLU B 1 113 ? 0.717 -25.094 -32.812 1 98.44 113 GLU B O 1
ATOM 3471 N N . LYS B 1 114 ? 2.75 -24.203 -32.75 1 98.19 114 LYS B N 1
ATOM 3472 C CA . LYS B 1 114 ? 3.133 -24.703 -34.062 1 98.19 114 LYS B CA 1
ATOM 3473 C C . LYS B 1 114 ? 3.072 -26.234 -34.094 1 98.19 114 LYS B C 1
ATOM 3475 O O . LYS B 1 114 ? 2.643 -26.812 -35.094 1 98.19 114 LYS B O 1
ATOM 3480 N N . ALA B 1 115 ? 3.48 -26.828 -33.031 1 98.25 115 ALA B N 1
ATOM 3481 C CA . ALA B 1 115 ? 3.502 -28.281 -32.938 1 98.25 115 ALA B CA 1
ATOM 3482 C C . ALA B 1 115 ? 2.123 -28.828 -32.594 1 98.25 115 ALA B C 1
ATOM 3484 O O . ALA B 1 115 ? 1.908 -30.047 -32.594 1 98.25 115 ALA B O 1
ATOM 3485 N N . GLN B 1 116 ? 1.21 -27.906 -32.219 1 97.81 116 GLN B N 1
ATOM 3486 C CA . GLN B 1 116 ? -0.13 -28.266 -31.781 1 97.81 116 GLN B CA 1
ATOM 3487 C C . GLN B 1 116 ? -0.071 -29.172 -30.547 1 97.81 116 GLN B C 1
ATOM 3489 O O . GLN B 1 116 ? -0.772 -30.172 -30.484 1 97.81 116 GLN B O 1
ATOM 3494 N N . VAL B 1 117 ? 0.816 -28.938 -29.688 1 98.44 117 VAL B N 1
ATOM 3495 C CA . VAL B 1 117 ? 0.946 -29.641 -28.406 1 98.44 117 VAL B CA 1
ATOM 3496 C C . VAL B 1 117 ? 0.398 -28.766 -27.281 1 98.44 117 VAL B C 1
ATOM 3498 O O . VAL B 1 117 ? 0.846 -27.625 -27.094 1 98.44 117 VAL B O 1
ATOM 3501 N N . PRO B 1 118 ? -0.602 -29.234 -26.453 1 98.56 118 PRO B N 1
ATOM 3502 C CA . PRO B 1 118 ? -1.143 -28.438 -25.344 1 98.56 118 PRO B CA 1
ATOM 3503 C C . PRO B 1 118 ? -0.095 -28.125 -24.281 1 98.56 118 PRO B C 1
ATOM 3505 O O . PRO B 1 118 ? 0.631 -29.016 -23.844 1 98.56 118 PRO B O 1
ATOM 3508 N N . LEU B 1 119 ? 0.058 -26.859 -24 1 98.81 119 LEU B N 1
ATOM 3509 C CA . LEU B 1 119 ? 0.952 -26.328 -22.969 1 98.81 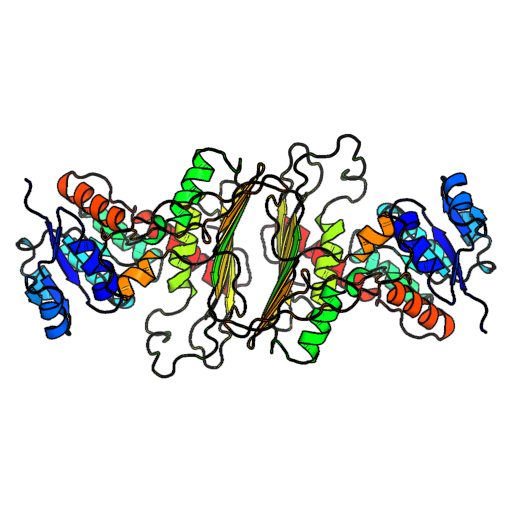119 LEU B CA 1
ATOM 3510 C C . LEU B 1 119 ? 0.189 -25.453 -21.984 1 98.81 119 LEU B C 1
ATOM 3512 O O . LEU B 1 119 ? -0.651 -24.641 -22.391 1 98.81 119 LEU B O 1
ATOM 3516 N N . THR B 1 120 ? 0.413 -25.641 -20.719 1 98.88 120 THR B N 1
ATOM 3517 C CA . THR B 1 120 ? -0.158 -24.75 -19.703 1 98.88 120 THR B CA 1
ATOM 3518 C C . THR B 1 120 ? 0.795 -24.594 -18.531 1 98.88 120 THR B C 1
ATOM 3520 O O . THR B 1 120 ? 1.843 -25.234 -18.469 1 98.88 120 THR B O 1
ATOM 3523 N N . VAL B 1 121 ? 0.522 -23.609 -17.719 1 98.88 121 VAL B N 1
ATOM 3524 C CA . VAL B 1 121 ? 1.355 -23.266 -16.578 1 98.88 121 VAL B CA 1
ATOM 3525 C C . VAL B 1 121 ? 0.542 -23.406 -15.289 1 98.88 121 VAL B C 1
ATOM 3527 O O . VAL B 1 121 ? -0.61 -22.969 -15.227 1 98.88 121 VAL B O 1
ATOM 3530 N N . PHE B 1 122 ? 1.149 -24 -14.266 1 98.62 122 PHE B N 1
ATOM 3531 C CA . PHE B 1 122 ? 0.469 -24.266 -13.008 1 98.62 122 PHE B CA 1
ATOM 3532 C C . PHE B 1 122 ? 0.363 -22.984 -12.18 1 98.62 122 PHE B C 1
ATOM 3534 O O . PHE B 1 122 ? 1.171 -22.75 -11.273 1 98.62 122 PHE B O 1
ATOM 3541 N N . GLN B 1 123 ? -0.67 -22.219 -12.445 1 98.31 123 GLN B N 1
ATOM 3542 C CA . GLN B 1 123 ? -1.045 -21.047 -11.656 1 98.31 123 GLN B CA 1
ATOM 3543 C C . GLN B 1 123 ? -2.172 -21.375 -10.68 1 98.31 123 GLN B C 1
ATOM 3545 O O . GLN B 1 123 ? -3.27 -20.828 -10.781 1 98.31 123 GLN B O 1
ATOM 3550 N N . ASN B 1 124 ? -1.802 -22.156 -9.719 1 97.88 124 ASN B N 1
ATOM 3551 C CA . ASN B 1 124 ? -2.777 -22.734 -8.805 1 97.88 124 ASN B CA 1
ATOM 3552 C C . ASN B 1 124 ? -3.508 -21.656 -8.008 1 97.88 124 ASN B C 1
ATOM 3554 O O . ASN B 1 124 ? -4.664 -21.844 -7.621 1 97.88 124 ASN B O 1
ATOM 3558 N N . ARG B 1 125 ? -2.922 -20.5 -7.84 1 98.5 125 ARG B N 1
ATOM 3559 C CA . ARG B 1 125 ? -3.482 -19.516 -6.93 1 98.5 125 ARG B CA 1
ATOM 3560 C C . ARG B 1 125 ? -4.641 -18.766 -7.582 1 98.5 125 ARG B C 1
ATOM 3562 O O . ARG B 1 125 ? -5.297 -17.938 -6.938 1 98.5 125 ARG B O 1
ATOM 3569 N N . ARG B 1 126 ? -4.926 -19.062 -8.883 1 98.75 126 ARG B N 1
ATOM 3570 C CA . ARG B 1 126 ? -6.176 -18.609 -9.484 1 98.75 126 ARG B CA 1
ATOM 3571 C C . ARG B 1 126 ? -7.375 -19.281 -8.82 1 98.75 126 ARG B C 1
ATOM 3573 O O . ARG B 1 126 ? -8.508 -18.797 -8.953 1 98.75 126 ARG B O 1
ATOM 3580 N N . TRP B 1 127 ? -7.07 -20.391 -8.086 1 98.75 127 TRP B N 1
ATOM 3581 C CA . TRP B 1 127 ? -8.164 -21.141 -7.473 1 98.75 127 TRP B CA 1
ATOM 3582 C C . TRP B 1 127 ? -8.078 -21.062 -5.949 1 98.75 127 TRP B C 1
ATOM 3584 O O . TRP B 1 127 ? -8.641 -21.906 -5.254 1 98.75 127 TRP B O 1
ATOM 3594 N N . ASP B 1 128 ? -7.285 -20.094 -5.383 1 98.75 128 ASP B N 1
ATOM 3595 C CA . ASP B 1 128 ? -7.414 -19.75 -3.969 1 98.75 128 ASP B CA 1
ATOM 3596 C C . ASP B 1 128 ? -8.852 -19.375 -3.621 1 98.75 128 ASP B C 1
ATOM 3598 O O . ASP B 1 128 ? -9.523 -18.688 -4.402 1 98.75 128 ASP B O 1
ATOM 3602 N N . GLY B 1 129 ? -9.266 -19.766 -2.438 1 98.81 129 GLY B N 1
ATOM 3603 C CA . GLY B 1 129 ? -10.617 -19.438 -2.018 1 98.81 129 GLY B CA 1
ATOM 3604 C C . GLY B 1 129 ? -10.883 -17.938 -1.988 1 98.81 129 GLY B C 1
ATOM 3605 O O . GLY B 1 129 ? -11.914 -17.484 -2.467 1 98.81 129 GLY B O 1
ATOM 3606 N N . ASP B 1 130 ? -10.016 -17.188 -1.419 1 98.75 130 ASP B N 1
ATOM 3607 C CA . ASP B 1 130 ? -10.195 -15.75 -1.304 1 98.75 130 ASP B CA 1
ATOM 3608 C C . ASP B 1 130 ? -10.156 -15.078 -2.676 1 98.75 130 ASP B C 1
ATOM 3610 O O . ASP B 1 130 ? -10.891 -14.117 -2.924 1 98.75 130 ASP B O 1
ATOM 3614 N N . PHE B 1 131 ? -9.383 -15.594 -3.641 1 98.88 131 PHE B N 1
ATOM 3615 C CA . PHE B 1 131 ? -9.336 -15.047 -4.992 1 98.88 131 PHE B CA 1
ATOM 3616 C C . PHE B 1 131 ? -10.625 -15.359 -5.75 1 98.88 131 PHE B C 1
ATOM 3618 O O . PHE B 1 131 ? -11.18 -14.492 -6.426 1 98.88 131 PHE B O 1
ATOM 3625 N N . ARG B 1 132 ? -11.07 -16.609 -5.609 1 98.81 132 ARG B N 1
ATOM 3626 C CA . ARG B 1 132 ? -12.367 -16.969 -6.184 1 98.81 132 ARG B CA 1
ATOM 3627 C C . ARG B 1 132 ? -13.477 -16.078 -5.645 1 98.81 132 ARG B C 1
ATOM 3629 O O . ARG B 1 132 ? -14.367 -15.672 -6.391 1 98.81 132 ARG B O 1
ATOM 3636 N N . THR B 1 133 ? -13.43 -15.82 -4.391 1 98.88 133 THR B N 1
ATOM 3637 C CA . THR B 1 133 ? -14.422 -14.953 -3.77 1 98.88 133 THR B CA 1
ATOM 3638 C C . THR B 1 133 ? -14.359 -13.547 -4.359 1 98.88 133 THR B C 1
ATOM 3640 O O . THR B 1 133 ? -15.391 -12.953 -4.684 1 98.88 133 THR B O 1
ATOM 3643 N N . MET B 1 134 ? -13.148 -13.039 -4.469 1 98.69 134 MET B N 1
ATOM 3644 C CA . MET B 1 134 ? -12.969 -11.711 -5.055 1 98.69 134 MET B CA 1
ATOM 3645 C C . MET B 1 134 ? -13.539 -11.656 -6.465 1 98.69 134 MET B C 1
ATOM 3647 O O . MET B 1 134 ? -14.219 -10.695 -6.828 1 98.69 134 MET B O 1
ATOM 3651 N N . ARG B 1 135 ? -13.297 -12.672 -7.293 1 98.62 135 ARG B N 1
ATOM 3652 C CA . ARG B 1 135 ? -13.836 -12.727 -8.648 1 98.62 135 ARG B CA 1
ATOM 3653 C C . ARG B 1 135 ? -15.359 -12.719 -8.633 1 98.62 135 ARG B C 1
ATOM 3655 O O . ARG B 1 135 ? -15.992 -12.039 -9.438 1 98.62 135 ARG B O 1
ATOM 3662 N N . ARG B 1 136 ? -15.914 -13.5 -7.73 1 98.62 136 ARG B N 1
ATOM 3663 C CA . ARG B 1 136 ? -17.359 -13.531 -7.59 1 98.62 136 ARG B CA 1
ATOM 3664 C C . ARG B 1 136 ? -17.906 -12.156 -7.223 1 98.62 136 ARG B C 1
ATOM 3666 O O . ARG B 1 136 ? -18.922 -11.719 -7.773 1 98.62 136 ARG B O 1
ATOM 3673 N N . LEU B 1 137 ? -17.281 -11.484 -6.285 1 98.69 137 LEU B N 1
ATOM 3674 C CA . LEU B 1 137 ? -17.734 -10.18 -5.812 1 98.69 137 LEU B CA 1
ATOM 3675 C C . LEU B 1 137 ? -17.625 -9.133 -6.922 1 98.69 137 LEU B C 1
ATOM 3677 O O . LEU B 1 137 ? -18.469 -8.227 -7.008 1 98.69 137 LEU B O 1
ATOM 3681 N N . LEU B 1 138 ? -16.594 -9.234 -7.773 1 98.62 138 LEU B N 1
ATOM 3682 C CA . LEU B 1 138 ? -16.453 -8.336 -8.914 1 98.62 138 LEU B CA 1
ATOM 3683 C C . LEU B 1 138 ? -17.562 -8.594 -9.938 1 98.62 138 LEU B C 1
ATOM 3685 O O . LEU B 1 138 ? -18.172 -7.648 -10.445 1 98.62 138 LEU B O 1
ATOM 3689 N N . THR B 1 139 ? -17.859 -9.875 -10.195 1 97.94 139 THR B N 1
ATOM 3690 C CA . THR B 1 139 ? -18.844 -10.25 -11.203 1 97.94 139 THR B CA 1
ATOM 3691 C C . THR B 1 139 ? -20.25 -9.883 -10.742 1 97.94 139 THR B C 1
ATOM 3693 O O . THR B 1 139 ? -21.078 -9.453 -11.547 1 97.94 139 THR B O 1
ATOM 3696 N N . SER B 1 140 ? -20.5 -10 -9.422 1 97.81 140 SER B N 1
ATOM 3697 C CA . SER B 1 140 ? -21.828 -9.719 -8.883 1 97.81 140 SER B CA 1
ATOM 3698 C C . SER B 1 140 ? -22.047 -8.219 -8.719 1 97.81 140 SER B C 1
ATOM 3700 O O . SER B 1 140 ? -23.156 -7.773 -8.461 1 97.81 140 SER B O 1
ATOM 3702 N N . GLY B 1 141 ? -20.969 -7.453 -8.781 1 97.56 141 GLY B N 1
ATOM 3703 C CA . GLY B 1 141 ? -21.062 -6.012 -8.617 1 97.56 141 GLY B CA 1
ATOM 3704 C C . GLY B 1 141 ? -21.094 -5.578 -7.168 1 97.56 141 GLY B C 1
ATOM 3705 O O . GLY B 1 141 ? -21.438 -4.434 -6.863 1 97.56 141 GLY B O 1
ATOM 3706 N N . ALA B 1 142 ? -20.719 -6.457 -6.285 1 97.62 142 ALA B N 1
ATOM 3707 C CA . ALA B 1 142 ? -20.844 -6.203 -4.852 1 97.62 142 ALA B CA 1
ATOM 3708 C C . ALA B 1 142 ? -19.953 -5.043 -4.418 1 97.62 142 ALA B C 1
ATOM 3710 O O . ALA B 1 142 ? -20.25 -4.34 -3.455 1 97.62 142 ALA B O 1
ATOM 3711 N N . VAL B 1 143 ? -18.875 -4.777 -5.125 1 98.25 143 VAL B N 1
ATOM 3712 C CA . VAL B 1 143 ? -17.969 -3.691 -4.746 1 98.25 143 VAL B CA 1
ATOM 3713 C C . VAL B 1 143 ? -18.047 -2.576 -5.789 1 98.25 143 VAL B C 1
ATOM 3715 O O . VAL B 1 143 ? -17.25 -1.633 -5.75 1 98.25 143 VAL B O 1
ATOM 3718 N N . GLY B 1 144 ? -18.938 -2.691 -6.773 1 97.94 144 GLY B N 1
ATOM 3719 C CA . GLY B 1 144 ? -19 -1.734 -7.867 1 97.94 144 GLY B CA 1
ATOM 3720 C C . GLY B 1 144 ? -17.828 -1.835 -8.82 1 97.94 144 GLY B C 1
ATOM 3721 O O . GLY B 1 144 ? -17.266 -2.916 -9.016 1 97.94 144 GLY B O 1
ATOM 3722 N N . HIS B 1 145 ? -17.531 -0.696 -9.516 1 97.62 145 HIS B N 1
ATOM 3723 C CA . HIS B 1 145 ? -16.375 -0.63 -10.398 1 97.62 145 HIS B CA 1
ATOM 3724 C C . HIS B 1 145 ? -15.078 -0.664 -9.609 1 97.62 145 HIS B C 1
ATOM 3726 O O . HIS B 1 145 ? -14.883 0.134 -8.688 1 97.62 145 HIS B O 1
ATOM 3732 N N . PRO B 1 146 ? -14.211 -1.625 -9.938 1 98.62 146 PRO B N 1
ATOM 3733 C CA . PRO B 1 146 ? -12.945 -1.693 -9.203 1 98.62 146 PRO B CA 1
ATOM 3734 C C . PRO B 1 146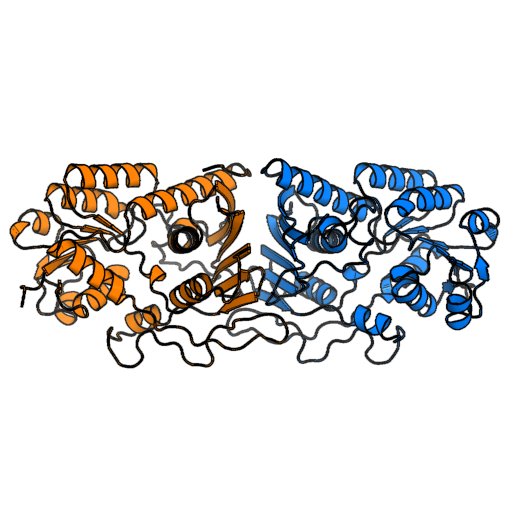 ? -12.055 -0.48 -9.445 1 98.62 146 PRO B C 1
ATOM 3736 O O . PRO B 1 146 ? -11.961 0.001 -10.578 1 98.62 146 PRO B O 1
ATOM 3739 N N . LEU B 1 147 ? -11.445 0.014 -8.391 1 98.56 147 LEU B N 1
ATOM 3740 C CA . LEU B 1 147 ? -10.578 1.184 -8.469 1 98.56 147 LEU B CA 1
ATOM 3741 C C . LEU B 1 147 ? -9.125 0.807 -8.172 1 98.56 147 LEU B C 1
ATOM 3743 O O . LEU B 1 147 ? -8.211 1.216 -8.898 1 98.56 147 LEU B O 1
ATOM 3747 N N . ARG B 1 148 ? -8.891 0.019 -7.125 1 98.88 148 ARG B N 1
ATOM 3748 C CA . ARG B 1 148 ? -7.551 -0.304 -6.652 1 98.88 148 ARG B CA 1
ATOM 3749 C C . ARG B 1 148 ? -7.512 -1.684 -6.004 1 98.88 148 ARG B C 1
ATOM 3751 O O . ARG B 1 148 ? -8.422 -2.049 -5.258 1 98.88 148 ARG B O 1
ATOM 3758 N N . LEU B 1 149 ? -6.48 -2.426 -6.305 1 98.94 149 LEU B N 1
ATOM 3759 C CA . LEU B 1 149 ? -6.188 -3.682 -5.625 1 98.94 149 LEU B CA 1
ATOM 3760 C C . LEU B 1 149 ? -4.859 -3.594 -4.875 1 98.94 149 LEU B C 1
ATOM 3762 O O . LEU B 1 149 ? -3.842 -3.205 -5.449 1 98.94 149 LEU B O 1
ATOM 3766 N N . GLU B 1 150 ? -4.855 -3.832 -3.623 1 98.94 150 GLU B N 1
ATOM 3767 C CA . GLU B 1 150 ? -3.66 -4.152 -2.85 1 98.94 150 GLU B CA 1
ATOM 3768 C C . GLU B 1 150 ? -3.543 -5.652 -2.607 1 98.94 150 GLU B C 1
ATOM 3770 O O . GLU B 1 150 ? -4.484 -6.285 -2.119 1 98.94 150 GLU B O 1
ATOM 3775 N N . SER B 1 151 ? -2.502 -6.219 -3.029 1 98.88 151 SER B N 1
ATOM 3776 C CA . SER B 1 151 ? -2.271 -7.656 -2.936 1 98.88 151 SER B CA 1
ATOM 3777 C C . SER B 1 151 ? -0.89 -7.957 -2.361 1 98.88 151 SER B C 1
ATOM 3779 O O . SER B 1 151 ? 0.105 -7.359 -2.775 1 98.88 151 SER B O 1
ATOM 3781 N N . ARG B 1 152 ? -0.859 -8.914 -1.359 1 98.62 152 ARG B N 1
ATOM 3782 C CA . ARG B 1 152 ? 0.403 -9.07 -0.645 1 98.62 152 ARG B CA 1
ATOM 3783 C C . ARG B 1 152 ? 0.715 -10.547 -0.409 1 98.62 152 ARG B C 1
ATOM 3785 O O . ARG B 1 152 ? -0.185 -11.336 -0.121 1 98.62 152 ARG B O 1
ATOM 3792 N N . PHE B 1 153 ? 1.963 -10.898 -0.578 1 98.06 153 PHE B N 1
ATOM 3793 C CA . PHE B 1 153 ? 2.602 -12.055 0.048 1 98.06 153 PHE B CA 1
ATOM 3794 C C . PHE B 1 153 ? 3.666 -11.609 1.044 1 98.06 153 PHE B C 1
ATOM 3796 O O . PHE B 1 153 ? 4.855 -11.586 0.722 1 98.06 153 PHE B O 1
ATOM 3803 N N . ASP B 1 154 ? 3.236 -11.297 2.258 1 96.12 154 ASP B N 1
ATOM 3804 C CA . ASP B 1 154 ? 4.105 -10.812 3.324 1 96.12 154 ASP B CA 1
ATOM 3805 C C . ASP B 1 154 ? 4.508 -11.945 4.262 1 96.12 154 ASP B C 1
ATOM 3807 O O . ASP B 1 154 ? 3.695 -12.82 4.574 1 96.12 154 ASP B O 1
ATOM 3811 N N . ARG B 1 155 ? 5.715 -11.93 4.617 1 96.06 155 ARG B N 1
ATOM 3812 C CA . ARG B 1 155 ? 6.238 -12.867 5.602 1 96.06 155 ARG B CA 1
ATOM 3813 C C . ARG B 1 155 ? 7.203 -12.172 6.559 1 96.06 155 ARG B C 1
ATOM 3815 O O . ARG B 1 155 ? 7.613 -11.031 6.32 1 96.06 155 ARG B O 1
ATOM 3822 N N . TRP B 1 156 ? 7.492 -12.812 7.676 1 96.62 156 TRP B N 1
ATOM 3823 C CA . TRP B 1 156 ? 8.555 -12.391 8.586 1 96.62 156 TRP B CA 1
ATOM 3824 C C . TRP B 1 156 ? 9.617 -13.477 8.719 1 96.62 156 TRP B C 1
ATOM 3826 O O . TRP B 1 156 ? 9.461 -14.414 9.508 1 96.62 156 TRP B O 1
ATOM 3836 N N . ARG B 1 157 ? 10.586 -13.328 7.863 1 94.31 157 ARG B N 1
ATOM 3837 C CA . ARG B 1 157 ? 11.758 -14.195 7.836 1 94.31 157 ARG B CA 1
ATOM 3838 C C . ARG B 1 157 ? 13.047 -13.383 7.824 1 94.31 157 ARG B C 1
ATOM 3840 O O . ARG B 1 157 ? 13.766 -13.367 6.824 1 94.31 157 ARG B O 1
ATOM 3847 N N . PRO B 1 158 ? 13.43 -12.812 8.938 1 92.38 158 PRO B N 1
ATOM 3848 C CA . PRO B 1 158 ? 14.5 -11.812 8.945 1 92.38 158 PRO B CA 1
ATOM 3849 C C . PRO B 1 158 ? 15.883 -12.43 8.711 1 92.38 158 PRO B C 1
ATOM 3851 O O . PRO B 1 158 ? 16.812 -11.727 8.289 1 92.38 158 PRO B O 1
ATOM 3854 N N . ALA B 1 159 ? 16.047 -13.695 8.992 1 89.69 159 ALA B N 1
ATOM 3855 C CA . ALA B 1 159 ? 17.344 -14.344 8.766 1 89.69 159 ALA B CA 1
ATOM 3856 C C . ALA B 1 159 ? 17.344 -15.125 7.457 1 89.69 159 ALA B C 1
ATOM 3858 O O . ALA B 1 159 ? 16.344 -15.758 7.102 1 89.69 159 ALA B O 1
ATOM 3859 N N . VAL B 1 160 ? 18.469 -14.945 6.703 1 85.19 160 VAL B N 1
ATOM 3860 C CA . VAL B 1 160 ? 18.641 -15.758 5.504 1 85.19 160 VAL B CA 1
ATOM 3861 C C . VAL B 1 160 ? 19.031 -17.188 5.898 1 85.19 160 VAL B C 1
ATOM 3863 O O . VAL B 1 160 ? 19.922 -17.391 6.727 1 85.19 160 VAL B O 1
ATOM 3866 N N . ALA B 1 161 ? 18.25 -18.125 5.551 1 68.44 161 ALA B N 1
ATOM 3867 C CA . ALA B 1 161 ? 18.578 -19.516 5.914 1 68.44 161 ALA B CA 1
ATOM 3868 C C . ALA B 1 161 ? 19.938 -19.922 5.363 1 68.44 161 ALA B C 1
ATOM 3870 O O . ALA B 1 161 ? 20.297 -19.547 4.246 1 68.44 161 ALA B O 1
ATOM 3871 N N . THR B 1 162 ? 20.953 -20.328 6.211 1 56.94 162 THR B N 1
ATOM 3872 C CA . THR B 1 162 ? 22.312 -20.781 5.91 1 56.94 162 THR B CA 1
ATOM 3873 C C . THR B 1 162 ? 22.312 -21.719 4.707 1 56.94 162 THR B C 1
ATOM 3875 O O . THR B 1 162 ? 23.219 -21.672 3.867 1 56.94 162 THR B O 1
ATOM 3878 N N . ASP B 1 163 ? 21.688 -22.922 4.707 1 48.25 163 ASP B N 1
ATOM 3879 C CA . ASP B 1 163 ? 21.688 -23.953 3.68 1 48.25 163 ASP B CA 1
ATOM 3880 C C . ASP B 1 163 ? 20.844 -23.547 2.479 1 48.25 163 ASP B C 1
ATOM 3882 O O . ASP B 1 163 ? 20.453 -24.391 1.674 1 48.25 163 ASP B O 1
ATOM 3886 N N . ALA B 1 164 ? 20.469 -22.359 2.363 1 49.5 164 ALA B N 1
ATOM 3887 C CA . ALA B 1 164 ? 19.5 -21.891 1.394 1 49.5 164 ALA B CA 1
ATOM 3888 C C . ALA B 1 164 ? 20.109 -21.766 0.003 1 49.5 164 ALA B C 1
ATOM 3890 O O . ALA B 1 164 ? 20.5 -20.672 -0.417 1 49.5 164 ALA B O 1
ATOM 3891 N N . TRP B 1 165 ? 20.797 -22.578 -0.42 1 43.5 165 TRP B N 1
ATOM 3892 C CA . TRP B 1 165 ? 21.062 -22.75 -1.844 1 43.5 165 TRP B CA 1
ATOM 3893 C C . TRP B 1 165 ? 19.875 -22.328 -2.684 1 43.5 165 TRP B C 1
ATOM 3895 O O . TRP B 1 165 ? 20 -22.031 -3.871 1 43.5 165 TRP B O 1
ATOM 3905 N N . LYS B 1 166 ? 18.75 -22.359 -2.127 1 48.06 166 LYS B N 1
ATOM 3906 C CA . LYS B 1 166 ? 17.5 -22 -2.789 1 48.06 166 LYS B CA 1
ATOM 3907 C C . LYS B 1 166 ? 17.422 -20.5 -3.066 1 48.06 166 LYS B C 1
ATOM 3909 O O . LYS B 1 166 ? 16.688 -20.062 -3.953 1 48.06 166 LYS B O 1
ATOM 3914 N N . GLU B 1 167 ? 18.234 -19.75 -2.176 1 52.5 167 GLU B N 1
ATOM 3915 C CA . GLU B 1 167 ? 18.188 -18.312 -2.404 1 52.5 167 GLU B CA 1
ATOM 3916 C C . GLU B 1 167 ? 19.375 -17.844 -3.24 1 52.5 167 GLU B C 1
ATOM 3918 O O . GLU B 1 167 ? 19.844 -16.719 -3.09 1 52.5 167 GLU B O 1
ATOM 3923 N N . SER B 1 168 ? 19.938 -18.781 -3.943 1 51.03 168 SER B N 1
ATOM 3924 C CA . SER B 1 168 ? 21.078 -18.359 -4.754 1 51.03 168 SER B CA 1
ATOM 3925 C C . SER B 1 168 ? 20.625 -17.688 -6.043 1 51.03 168 SER B C 1
ATOM 3927 O O . SER B 1 168 ? 19.594 -18.047 -6.602 1 51.03 168 SER B O 1
ATOM 3929 N N . ALA B 1 169 ? 21.281 -16.672 -6.375 1 51.66 169 ALA B N 1
ATOM 3930 C CA . ALA B 1 169 ? 21.141 -15.945 -7.633 1 51.66 169 ALA B CA 1
ATOM 3931 C C . ALA B 1 169 ? 21.188 -16.906 -8.82 1 51.66 169 ALA B C 1
ATOM 3933 O O . ALA B 1 169 ? 20.516 -16.688 -9.836 1 51.66 169 ALA B O 1
ATOM 3934 N N . ALA B 1 170 ? 22 -17.922 -8.836 1 44.75 170 ALA B N 1
ATOM 3935 C CA . ALA B 1 170 ? 22.234 -18.859 -9.93 1 44.75 170 ALA B CA 1
ATOM 3936 C C . ALA B 1 170 ? 20.969 -19.641 -10.25 1 44.75 170 ALA B C 1
ATOM 3938 O O . ALA B 1 170 ? 20.766 -20.078 -11.391 1 44.75 170 ALA B O 1
ATOM 3939 N N . ASN B 1 171 ? 20.109 -19.828 -9.305 1 52.28 171 ASN B N 1
ATOM 3940 C CA . ASN B 1 171 ? 18.906 -20.625 -9.539 1 52.28 171 ASN B CA 1
ATOM 3941 C C . ASN B 1 171 ? 17.703 -19.75 -9.867 1 52.28 171 ASN B C 1
ATOM 3943 O O . ASN B 1 171 ? 16.562 -20.188 -9.75 1 52.28 171 ASN B O 1
ATOM 3947 N N . ALA B 1 172 ? 18.125 -18.594 -10.523 1 53.69 172 ALA B N 1
ATOM 3948 C CA . ALA B 1 172 ? 17.062 -17.703 -10.984 1 53.69 172 ALA B CA 1
ATOM 3949 C C . ALA B 1 172 ? 16.078 -17.391 -9.875 1 53.69 172 ALA B C 1
ATOM 3951 O O . ALA B 1 172 ? 14.859 -17.422 -10.094 1 53.69 172 ALA B O 1
ATOM 3952 N N . GLY B 1 173 ? 16.594 -17.141 -8.625 1 68.94 173 GLY B N 1
ATOM 3953 C CA . GLY B 1 173 ? 16.047 -17.078 -7.277 1 68.94 173 GLY B CA 1
ATOM 3954 C C . GLY B 1 173 ? 15.75 -15.672 -6.809 1 68.94 173 GLY B C 1
ATOM 3955 O O . GLY B 1 173 ? 16.047 -14.703 -7.512 1 68.94 173 GLY B O 1
ATOM 3956 N N . GLY B 1 174 ? 14.672 -15.227 -6.305 1 89.56 174 GLY B N 1
ATOM 3957 C CA . GLY B 1 174 ? 14.18 -14 -5.688 1 89.56 174 GLY B CA 1
ATOM 3958 C C . GLY B 1 174 ? 12.672 -13.977 -5.531 1 89.56 174 GLY B C 1
ATOM 3959 O O . GLY B 1 174 ? 11.953 -14.633 -6.281 1 89.56 174 GLY B O 1
ATOM 3960 N N . ILE B 1 175 ? 12.422 -13.133 -4.754 1 95.19 175 ILE B N 1
ATOM 3961 C CA . ILE B 1 175 ? 11.023 -13.133 -4.359 1 95.19 175 ILE B CA 1
ATOM 3962 C C . ILE B 1 175 ? 10.164 -12.547 -5.48 1 95.19 175 ILE B C 1
ATOM 3964 O O . ILE B 1 175 ? 8.977 -12.844 -5.582 1 95.19 175 ILE B O 1
ATOM 3968 N N . LEU B 1 176 ? 10.766 -11.742 -6.379 1 96.75 176 LEU B N 1
ATOM 3969 C CA . LEU B 1 176 ? 10.023 -11.172 -7.5 1 96.75 176 LEU B CA 1
ATOM 3970 C C . LEU B 1 176 ? 9.516 -12.266 -8.43 1 96.75 176 LEU B C 1
ATOM 3972 O O . LEU B 1 176 ? 8.32 -12.328 -8.727 1 96.75 176 LEU B O 1
ATOM 3976 N N . LEU B 1 177 ? 10.406 -13.094 -8.859 1 95.31 177 LEU B N 1
ATOM 3977 C CA . LEU B 1 177 ? 9.992 -14.172 -9.758 1 95.31 177 LEU B CA 1
ATOM 3978 C C . LEU B 1 177 ? 9.148 -15.203 -9.023 1 95.31 177 LEU B C 1
ATOM 3980 O O . LEU B 1 177 ? 8.156 -15.695 -9.562 1 95.31 177 LEU B O 1
ATOM 3984 N N . ASP B 1 178 ? 9.477 -15.5 -7.82 1 93.38 178 ASP B N 1
ATOM 3985 C CA . ASP B 1 178 ? 8.812 -16.547 -7.047 1 93.38 178 ASP B CA 1
ATOM 3986 C C . ASP B 1 178 ? 7.379 -16.156 -6.703 1 93.38 178 ASP B C 1
ATOM 3988 O O . ASP B 1 178 ? 6.43 -16.828 -7.105 1 93.38 178 ASP B O 1
ATOM 3992 N N . LEU B 1 179 ? 7.25 -15.023 -5.996 1 96.5 179 LEU B N 1
ATOM 3993 C CA . LEU B 1 179 ? 5.934 -14.625 -5.5 1 96.5 179 LEU B CA 1
ATOM 3994 C C . LEU B 1 179 ? 5.309 -13.57 -6.406 1 96.5 179 LEU B C 1
ATOM 3996 O O . LEU B 1 179 ? 4.082 -13.492 -6.52 1 96.5 179 LEU B O 1
ATOM 4000 N N . GLY B 1 180 ? 6.137 -12.781 -7.047 1 97.56 180 GLY B N 1
ATOM 4001 C CA . GLY B 1 180 ? 5.625 -11.789 -7.977 1 97.56 180 GLY B CA 1
ATOM 4002 C C . GLY B 1 180 ? 4.848 -12.391 -9.125 1 97.56 180 GLY B C 1
ATOM 4003 O O . GLY B 1 180 ? 3.893 -11.789 -9.625 1 97.56 180 GLY B O 1
ATOM 4004 N N . THR B 1 181 ? 5.234 -13.57 -9.516 1 97.88 181 THR B N 1
ATOM 4005 C CA . THR B 1 181 ? 4.543 -14.273 -10.586 1 97.88 181 THR B CA 1
ATOM 4006 C C . THR B 1 181 ? 3.076 -14.492 -10.234 1 97.88 181 THR B C 1
ATOM 4008 O O . THR B 1 181 ? 2.188 -14.242 -11.047 1 97.88 181 THR B O 1
ATOM 4011 N N . HIS B 1 182 ? 2.803 -14.906 -8.977 1 98.25 182 HIS B N 1
ATOM 4012 C CA . HIS B 1 182 ? 1.429 -15.094 -8.523 1 98.25 182 HIS B CA 1
ATOM 4013 C C . HIS B 1 182 ? 0.689 -13.766 -8.438 1 98.25 182 HIS B C 1
ATOM 4015 O O . HIS B 1 182 ? -0.466 -13.664 -8.859 1 98.25 182 HIS B O 1
ATOM 4021 N N . LEU B 1 183 ? 1.349 -12.758 -7.926 1 98.81 183 LEU B N 1
ATOM 4022 C CA . LEU B 1 183 ? 0.737 -11.453 -7.715 1 98.81 183 LEU B CA 1
ATOM 4023 C C . LEU B 1 183 ? 0.303 -10.836 -9.039 1 98.81 183 LEU B C 1
ATOM 4025 O O . LEU B 1 183 ? -0.842 -10.406 -9.188 1 98.81 183 LEU B O 1
ATOM 4029 N N . VAL B 1 184 ? 1.217 -10.852 -9.977 1 98.88 184 VAL B N 1
ATOM 4030 C CA . VAL B 1 184 ? 0.946 -10.25 -11.273 1 98.88 184 VAL B CA 1
ATOM 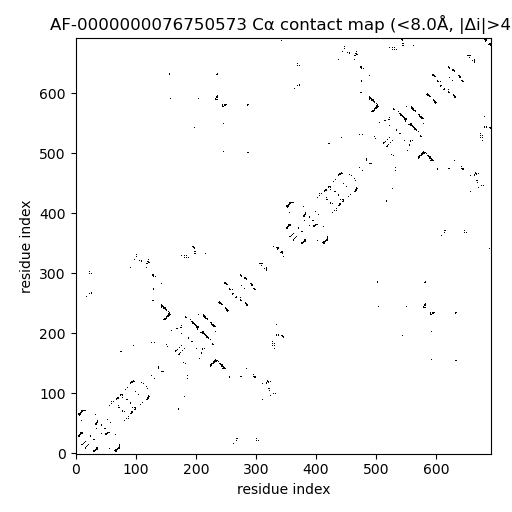4031 C C . VAL B 1 184 ? -0.097 -11.07 -12.023 1 98.88 184 VAL B C 1
ATOM 4033 O O . VAL B 1 184 ? -0.992 -10.516 -12.664 1 98.88 184 VAL B O 1
ATOM 4036 N N . ASP B 1 185 ? -0.019 -12.398 -11.922 1 98.88 185 ASP B N 1
ATOM 4037 C CA . ASP B 1 185 ? -0.986 -13.273 -12.578 1 98.88 185 ASP B CA 1
ATOM 4038 C C . ASP B 1 185 ? -2.406 -12.977 -12.102 1 98.88 185 ASP B C 1
ATOM 4040 O O . ASP B 1 185 ? -3.32 -12.82 -12.914 1 98.88 185 ASP B O 1
ATOM 4044 N N . GLN B 1 186 ? -2.59 -12.891 -10.797 1 98.88 186 GLN B N 1
ATOM 4045 C CA . GLN B 1 186 ? -3.908 -12.617 -10.227 1 98.88 186 GLN B CA 1
ATOM 4046 C C . GLN B 1 186 ? -4.406 -11.234 -10.641 1 98.88 186 GLN B C 1
ATOM 4048 O O . GLN B 1 186 ? -5.582 -11.07 -10.969 1 98.88 186 GLN B O 1
ATOM 4053 N N . ALA B 1 187 ? -3.537 -10.258 -10.672 1 98.94 187 ALA B N 1
ATOM 4054 C CA . ALA B 1 187 ? -3.918 -8.906 -11.062 1 98.94 187 ALA B CA 1
ATOM 4055 C C . ALA B 1 187 ? -4.387 -8.859 -12.516 1 98.94 187 ALA B C 1
ATOM 4057 O O . ALA B 1 187 ? -5.426 -8.266 -12.828 1 98.94 187 ALA B O 1
ATOM 4058 N N . ILE B 1 188 ? -3.631 -9.539 -13.414 1 98.75 188 ILE B N 1
ATOM 4059 C CA . ILE B 1 188 ? -3.965 -9.539 -14.836 1 98.75 188 ILE B CA 1
ATOM 4060 C C . ILE B 1 188 ? -5.258 -10.32 -15.055 1 98.75 188 ILE B C 1
ATOM 4062 O O . ILE B 1 188 ? -6.094 -9.93 -15.875 1 98.75 188 ILE B O 1
ATOM 4066 N N . THR B 1 189 ? -5.398 -11.414 -14.32 1 98.56 189 THR B N 1
ATOM 4067 C CA . THR B 1 189 ? -6.605 -12.227 -14.438 1 98.56 189 THR B CA 1
ATOM 4068 C C . THR B 1 189 ? -7.844 -11.406 -14.094 1 98.56 189 THR B C 1
ATOM 4070 O O . THR B 1 189 ? -8.891 -11.547 -14.734 1 98.56 189 THR B O 1
ATOM 4073 N N . LEU B 1 190 ? -7.742 -10.523 -13.109 1 98.62 190 LEU B N 1
ATOM 4074 C CA . LEU B 1 190 ? -8.891 -9.766 -12.633 1 98.62 190 LEU B CA 1
ATOM 4075 C C . LEU B 1 190 ? -9.133 -8.539 -13.516 1 98.62 190 LEU B C 1
ATOM 4077 O O . LEU B 1 190 ? -10.281 -8.211 -13.82 1 98.62 190 LEU B O 1
ATOM 4081 N N . PHE B 1 191 ? -8.047 -7.859 -13.914 1 98.69 191 PHE B N 1
ATOM 4082 C CA . PHE B 1 191 ? -8.273 -6.496 -14.383 1 98.69 191 PHE B CA 1
ATOM 4083 C C . PHE B 1 191 ? -7.758 -6.324 -15.805 1 98.69 191 PHE B C 1
ATOM 4085 O O . PHE B 1 191 ? -7.871 -5.242 -16.391 1 98.69 191 PHE B O 1
ATOM 4092 N N . GLY B 1 192 ? -7.133 -7.383 -16.375 1 98.25 192 GLY B N 1
ATOM 4093 C CA . GLY B 1 192 ? -6.73 -7.359 -17.781 1 98.25 192 GLY B CA 1
ATOM 4094 C C . GLY B 1 192 ? -5.336 -6.805 -17.984 1 98.25 192 GLY B C 1
ATOM 4095 O O . GLY B 1 192 ? -4.508 -6.828 -17.078 1 98.25 192 GLY B O 1
ATOM 4096 N N . PRO B 1 193 ? -5.047 -6.34 -19.188 1 98.44 193 PRO B N 1
ATOM 4097 C CA . PRO B 1 193 ? -3.688 -5.961 -19.562 1 98.44 193 PRO B CA 1
ATOM 4098 C C . PRO B 1 193 ? -3.129 -4.816 -18.734 1 98.44 193 PRO B C 1
ATOM 4100 O O . PRO B 1 193 ? -3.871 -3.91 -18.344 1 98.44 193 PRO B O 1
ATOM 4103 N N . VAL B 1 194 ? -1.882 -4.859 -18.469 1 98.81 194 VAL B N 1
ATOM 4104 C CA . VAL B 1 194 ? -1.143 -3.818 -17.75 1 98.81 194 VAL B CA 1
ATOM 4105 C C . VAL B 1 194 ? -0.546 -2.834 -18.75 1 98.81 194 VAL B C 1
ATOM 4107 O O . VAL B 1 194 ? 0.089 -3.24 -19.734 1 98.81 194 VAL B O 1
ATOM 4110 N N . ARG B 1 195 ? -0.79 -1.595 -18.484 1 98.56 195 ARG B N 1
ATOM 4111 C CA . ARG B 1 195 ? -0.275 -0.543 -19.344 1 98.56 195 ARG B CA 1
ATOM 4112 C C . ARG B 1 195 ? 1.115 -0.099 -18.906 1 98.56 195 ARG B C 1
ATOM 4114 O O . ARG B 1 195 ? 1.979 0.174 -19.75 1 98.56 195 ARG B O 1
ATOM 4121 N N . SER B 1 196 ? 1.344 -0.011 -17.625 1 98.75 196 SER B N 1
ATOM 4122 C CA . SER B 1 196 ? 2.633 0.469 -17.141 1 98.75 196 SER B CA 1
ATOM 4123 C C . SER B 1 196 ? 2.951 -0.096 -15.758 1 98.75 196 SER B C 1
ATOM 4125 O O . SER B 1 196 ? 2.053 -0.553 -15.047 1 98.75 196 SER B O 1
ATOM 4127 N N . VAL B 1 197 ? 4.289 -0.076 -15.477 1 98.81 197 VAL B N 1
ATOM 4128 C CA . VAL B 1 197 ? 4.797 -0.656 -14.234 1 98.81 197 VAL B CA 1
ATOM 4129 C C . VAL B 1 197 ? 5.777 0.312 -13.578 1 98.81 197 VAL B C 1
ATOM 4131 O O . VAL B 1 197 ? 6.664 0.856 -14.242 1 98.81 197 VAL B O 1
ATOM 4134 N N . TYR B 1 198 ? 5.566 0.618 -12.312 1 98.94 198 TYR B N 1
ATOM 4135 C CA . TYR B 1 198 ? 6.582 1.129 -11.398 1 98.94 198 TYR B CA 1
ATOM 4136 C C . TYR B 1 198 ? 6.988 0.067 -10.383 1 98.94 198 TYR B C 1
ATOM 4138 O O . TYR B 1 198 ? 6.137 -0.655 -9.859 1 98.94 198 TYR B O 1
ATOM 4146 N N . ALA B 1 199 ? 8.336 -0.039 -10.086 1 98.94 199 ALA B N 1
ATOM 4147 C CA . ALA B 1 199 ? 8.734 -1.125 -9.195 1 98.94 199 ALA B CA 1
ATOM 4148 C C . ALA B 1 199 ? 9.852 -0.685 -8.258 1 98.94 199 ALA B C 1
ATOM 4150 O O . ALA B 1 199 ? 10.688 0.144 -8.633 1 98.94 199 ALA B O 1
ATOM 4151 N N . GLU B 1 200 ? 9.773 -1.148 -7.047 1 98.88 200 GLU B N 1
ATOM 4152 C CA . GLU B 1 200 ? 10.828 -1.125 -6.039 1 98.88 200 GLU B CA 1
ATOM 4153 C C . GLU B 1 200 ? 11.297 -2.537 -5.699 1 98.88 200 GLU B C 1
ATOM 4155 O O . GLU B 1 200 ? 10.508 -3.375 -5.27 1 98.88 200 GLU B O 1
ATOM 4160 N N . ILE B 1 201 ? 12.562 -2.84 -5.934 1 98.44 201 ILE B N 1
ATOM 4161 C CA . ILE B 1 201 ? 13.125 -4.168 -5.723 1 98.44 201 ILE B CA 1
ATOM 4162 C C . ILE B 1 201 ? 14.391 -4.066 -4.875 1 98.44 201 ILE B C 1
ATOM 4164 O O . ILE B 1 201 ? 15.375 -3.451 -5.285 1 98.44 201 ILE B O 1
ATOM 4168 N N . ASP B 1 202 ? 14.367 -4.68 -3.652 1 97.5 202 ASP B N 1
ATOM 4169 C CA . ASP B 1 202 ? 15.469 -4.512 -2.707 1 97.5 202 ASP B CA 1
ATOM 4170 C C . ASP B 1 202 ? 15.898 -5.852 -2.121 1 97.5 202 ASP B C 1
ATOM 4172 O O . ASP B 1 202 ? 15.117 -6.805 -2.088 1 97.5 202 ASP B O 1
ATOM 4176 N N . ALA B 1 203 ? 17.125 -5.969 -1.805 1 96.12 203 ALA B N 1
ATOM 4177 C CA . ALA B 1 203 ? 17.672 -7.008 -0.937 1 96.12 203 ALA B CA 1
ATOM 4178 C C . ALA B 1 203 ? 18 -6.449 0.442 1 96.12 203 ALA B C 1
ATOM 4180 O O . ALA B 1 203 ? 19.031 -5.789 0.616 1 96.12 203 ALA B O 1
ATOM 4181 N N . ARG B 1 204 ? 17.125 -6.742 1.414 1 95.31 204 ARG B N 1
ATOM 4182 C CA . ARG B 1 204 ? 17.156 -6.02 2.68 1 95.31 204 ARG B CA 1
ATOM 4183 C C . ARG B 1 204 ? 17.828 -6.852 3.771 1 95.31 204 ARG B C 1
ATOM 4185 O O . ARG B 1 204 ? 18.438 -6.305 4.688 1 95.31 204 ARG B O 1
ATOM 4192 N N . ARG B 1 205 ? 17.641 -8.133 3.76 1 94.38 205 ARG B N 1
ATOM 4193 C CA . ARG B 1 205 ? 18.188 -8.992 4.809 1 94.38 205 ARG B CA 1
ATOM 4194 C C . ARG B 1 205 ? 19.719 -9.039 4.734 1 94.38 205 ARG B C 1
ATOM 4196 O O . ARG B 1 205 ? 20.281 -9.102 3.643 1 94.38 205 ARG B O 1
ATOM 4203 N N . PRO B 1 206 ? 20.359 -9.039 5.879 1 90.94 206 PRO B N 1
ATOM 4204 C CA . PRO B 1 206 ? 21.828 -9.188 5.844 1 90.94 206 PRO B CA 1
ATOM 4205 C C . PRO B 1 206 ? 22.266 -10.461 5.129 1 90.94 206 PRO B C 1
ATOM 4207 O O . PRO B 1 206 ? 21.812 -11.555 5.465 1 90.94 206 PRO B O 1
ATOM 4210 N N . GLY B 1 207 ? 23.094 -10.242 4.133 1 89.5 207 GLY B N 1
ATOM 4211 C CA . GLY B 1 207 ? 23.656 -11.391 3.441 1 89.5 207 GLY B CA 1
ATOM 4212 C C . GLY B 1 207 ? 22.781 -11.883 2.301 1 89.5 207 GLY B C 1
ATOM 4213 O O . GLY B 1 207 ? 23.094 -12.898 1.676 1 89.5 207 GLY B O 1
ATOM 4214 N N . ALA B 1 208 ? 21.766 -11.148 2.047 1 90.19 208 ALA B N 1
ATOM 4215 C CA . ALA B 1 208 ? 20.859 -11.586 0.975 1 90.19 208 ALA B CA 1
ATOM 4216 C C . ALA B 1 208 ? 21.547 -11.484 -0.384 1 90.19 208 ALA B C 1
ATOM 4218 O O . ALA B 1 208 ? 22.141 -10.453 -0.72 1 90.19 208 ALA B O 1
ATOM 4219 N N . ALA B 1 209 ? 21.438 -12.578 -1.152 1 88.94 209 ALA B N 1
ATOM 4220 C CA . ALA B 1 209 ? 22.047 -12.617 -2.484 1 88.94 209 ALA B CA 1
ATOM 4221 C C . ALA B 1 209 ? 21.016 -12.258 -3.559 1 88.94 209 ALA B C 1
ATOM 4223 O O . ALA B 1 209 ? 21.391 -11.961 -4.699 1 88.94 209 ALA B O 1
ATOM 4224 N N . VAL B 1 210 ? 19.766 -12.344 -3.189 1 92.12 210 VAL B N 1
ATOM 4225 C CA . VAL B 1 210 ? 18.688 -12.031 -4.109 1 92.12 210 VAL B CA 1
ATOM 4226 C C . VAL B 1 210 ? 17.688 -11.094 -3.428 1 92.12 210 VAL B C 1
ATOM 4228 O O . VAL B 1 210 ? 17.688 -10.953 -2.203 1 92.12 210 VAL B O 1
ATOM 4231 N N . GLU B 1 211 ? 16.875 -10.438 -4.273 1 95.62 211 GLU B N 1
ATOM 4232 C CA . GLU B 1 211 ? 15.898 -9.5 -3.725 1 95.62 211 GLU B CA 1
ATOM 4233 C C . GLU B 1 211 ? 14.898 -10.219 -2.824 1 95.62 211 GLU B C 1
ATOM 4235 O O . GLU B 1 211 ? 14.508 -11.352 -3.102 1 95.62 211 GLU B O 1
ATOM 4240 N N . ASP B 1 212 ? 14.531 -9.578 -1.696 1 97.06 212 ASP B N 1
ATOM 4241 C CA . ASP B 1 212 ? 13.633 -10.188 -0.72 1 97.06 212 ASP B CA 1
ATOM 4242 C C . ASP B 1 212 ? 12.578 -9.188 -0.244 1 97.06 212 ASP B C 1
ATOM 4244 O O . ASP B 1 212 ? 11.891 -9.438 0.748 1 97.06 212 ASP B O 1
ATOM 4248 N N . ASP B 1 213 ? 12.453 -8.078 -0.886 1 97.88 213 ASP B N 1
ATOM 4249 C CA . ASP B 1 213 ? 11.461 -7.043 -0.636 1 97.88 213 ASP B CA 1
ATOM 4250 C C . ASP B 1 213 ? 11.094 -6.305 -1.924 1 97.88 213 ASP B C 1
ATOM 4252 O O . ASP B 1 213 ? 11.906 -5.559 -2.469 1 97.88 213 ASP B O 1
ATOM 4256 N N . VAL B 1 214 ? 9.844 -6.492 -2.396 1 98.56 214 VAL B N 1
ATOM 4257 C CA . VAL B 1 214 ? 9.461 -5.941 -3.693 1 98.56 214 VAL B CA 1
ATOM 4258 C C . VAL B 1 214 ? 8.117 -5.238 -3.584 1 98.56 214 VAL B C 1
ATOM 4260 O O . VAL B 1 214 ? 7.25 -5.656 -2.809 1 98.56 214 VAL B O 1
ATOM 4263 N N . PHE B 1 215 ? 7.996 -4.172 -4.25 1 98.88 215 PHE B N 1
ATOM 4264 C CA . PHE B 1 215 ? 6.746 -3.455 -4.473 1 98.88 215 PHE B CA 1
ATOM 4265 C C . PHE B 1 215 ? 6.551 -3.148 -5.949 1 98.88 215 PHE B C 1
ATOM 4267 O O . PHE B 1 215 ? 7.469 -2.654 -6.613 1 98.88 215 PHE B O 1
ATOM 4274 N N . LEU B 1 216 ? 5.398 -3.488 -6.492 1 98.94 216 LEU B N 1
ATOM 4275 C CA . LEU B 1 216 ? 5.004 -3.143 -7.852 1 98.94 216 LEU B CA 1
ATOM 4276 C C . LEU B 1 216 ? 3.73 -2.303 -7.852 1 98.94 216 LEU B C 1
ATOM 4278 O O . LEU B 1 216 ? 2.756 -2.645 -7.176 1 98.94 216 LEU B O 1
ATOM 4282 N N . ALA B 1 217 ? 3.707 -1.244 -8.57 1 98.94 217 ALA B N 1
ATOM 4283 C CA . ALA B 1 217 ? 2.496 -0.505 -8.914 1 98.94 217 ALA B CA 1
ATOM 4284 C C . ALA B 1 217 ? 2.154 -0.673 -10.398 1 98.94 217 ALA B C 1
ATOM 4286 O O . ALA B 1 217 ? 2.92 -0.253 -11.266 1 98.94 217 ALA B O 1
ATOM 4287 N N . LEU B 1 218 ? 1.082 -1.32 -10.625 1 98.94 218 LEU B N 1
ATOM 4288 C CA . LEU B 1 218 ? 0.618 -1.546 -11.992 1 98.94 218 LEU B CA 1
ATOM 4289 C C . LEU B 1 218 ? -0.553 -0.629 -12.328 1 98.94 218 LEU B C 1
ATOM 4291 O O . LEU B 1 218 ? -1.457 -0.445 -11.508 1 98.94 218 LEU B O 1
ATOM 4295 N N . THR B 1 219 ? -0.525 -0.058 -13.5 1 98.88 219 THR B N 1
ATOM 4296 C CA . THR B 1 219 ? -1.707 0.566 -14.078 1 98.88 219 THR B CA 1
ATOM 4297 C C . THR B 1 219 ? -2.277 -0.296 -15.203 1 98.88 219 THR B C 1
ATOM 4299 O O . THR B 1 219 ? -1.603 -0.545 -16.203 1 98.88 219 THR B O 1
ATOM 4302 N N . HIS B 1 220 ? -3.477 -0.768 -15 1 98.81 220 HIS B N 1
ATOM 4303 C CA . HIS B 1 220 ? -4.133 -1.577 -16.016 1 98.81 220 HIS B CA 1
ATOM 4304 C C . HIS B 1 220 ? -4.75 -0.7 -17.109 1 98.81 220 HIS B C 1
ATOM 4306 O O . HIS B 1 220 ? -5.047 0.473 -16.875 1 98.81 220 HIS B O 1
ATOM 4312 N N . ALA B 1 221 ? -4.969 -1.255 -18.297 1 98.38 221 ALA B N 1
ATOM 4313 C CA . ALA B 1 221 ? -5.645 -0.542 -19.375 1 98.38 221 ALA B CA 1
ATOM 4314 C C . ALA B 1 221 ? -7.035 -0.09 -18.953 1 98.38 221 ALA B C 1
ATOM 4316 O O . ALA B 1 221 ? -7.535 0.932 -19.422 1 98.38 221 ALA B O 1
ATOM 4317 N N . SER B 1 222 ? -7.664 -0.807 -18.016 1 97.19 222 SER B N 1
ATOM 4318 C CA . SER B 1 222 ? -9 -0.508 -17.516 1 97.19 222 SER B CA 1
ATOM 4319 C C . SER B 1 222 ? -8.984 0.725 -16.609 1 97.19 222 SER B C 1
ATOM 4321 O O . SER B 1 222 ? -10.039 1.275 -16.297 1 97.19 222 SER B O 1
ATOM 4323 N N . GLY B 1 223 ? -7.824 1.156 -16.188 1 97.25 223 GLY B N 1
ATOM 4324 C CA . GLY B 1 223 ? -7.715 2.285 -15.273 1 97.25 223 GLY B CA 1
ATOM 4325 C C . GLY B 1 223 ? -7.539 1.867 -13.82 1 97.25 223 GLY B C 1
ATOM 4326 O O . GLY B 1 223 ? -7.254 2.701 -12.961 1 97.25 223 GLY B O 1
ATOM 4327 N N . VAL B 1 224 ? -7.66 0.579 -13.523 1 98.69 224 VAL B N 1
ATOM 4328 C CA . VAL B 1 224 ? -7.473 0.055 -12.172 1 98.69 224 VAL B CA 1
ATOM 4329 C C . VAL B 1 224 ? -5.996 0.105 -11.797 1 98.69 224 VAL B C 1
ATOM 4331 O O . VAL B 1 224 ? -5.129 -0.16 -12.633 1 98.69 224 VAL B O 1
ATOM 4334 N N . HIS B 1 225 ? -5.684 0.502 -10.547 1 98.88 225 HIS B N 1
ATOM 4335 C CA . HIS B 1 225 ? -4.332 0.42 -10.008 1 98.88 225 HIS B CA 1
ATOM 4336 C C . HIS B 1 225 ? -4.156 -0.833 -9.156 1 98.88 225 HIS B C 1
ATOM 4338 O O . HIS B 1 225 ? -4.961 -1.097 -8.258 1 98.88 225 HIS B O 1
ATOM 4344 N N . SER B 1 226 ? -3.135 -1.624 -9.445 1 98.94 226 SER B N 1
ATOM 4345 C CA . SER B 1 226 ? -2.758 -2.73 -8.57 1 98.94 226 SER B CA 1
ATOM 4346 C C . SER B 1 226 ? -1.44 -2.447 -7.859 1 98.94 226 SER B C 1
ATOM 4348 O O . SER B 1 226 ? -0.432 -2.15 -8.508 1 98.94 226 SER B O 1
ATOM 4350 N N . HIS B 1 227 ? -1.481 -2.447 -6.566 1 98.94 227 HIS B N 1
ATOM 4351 C CA . HIS B 1 227 ? -0.285 -2.369 -5.734 1 98.94 227 HIS B CA 1
ATOM 4352 C C . HIS B 1 227 ? 0.058 -3.729 -5.137 1 98.94 227 HIS B C 1
ATOM 4354 O O . HIS B 1 227 ? -0.726 -4.289 -4.363 1 98.94 227 HIS B O 1
ATOM 4360 N N . LEU B 1 228 ? 1.226 -4.234 -5.449 1 98.94 228 LEU B N 1
ATOM 4361 C CA . LEU B 1 228 ? 1.603 -5.609 -5.145 1 98.94 228 LEU B CA 1
ATOM 4362 C C . LEU B 1 228 ? 2.863 -5.648 -4.285 1 98.94 228 LEU B C 1
ATOM 4364 O O . LEU B 1 228 ? 3.861 -5 -4.613 1 98.94 228 LEU B O 1
ATOM 4368 N N . TRP B 1 229 ? 2.793 -6.418 -3.162 1 98.75 229 TRP B N 1
ATOM 4369 C CA . TRP B 1 229 ? 3.945 -6.555 -2.279 1 98.75 229 TRP B CA 1
ATOM 4370 C C . TRP B 1 229 ? 4.34 -8.016 -2.115 1 98.75 229 TRP B C 1
ATOM 4372 O O . TRP B 1 229 ? 3.473 -8.891 -2.027 1 98.75 229 TRP B O 1
ATOM 4382 N N . ALA B 1 230 ? 5.59 -8.25 -2.082 1 98.19 230 ALA B N 1
ATOM 4383 C CA . ALA B 1 230 ? 6.168 -9.461 -1.503 1 98.19 230 ALA B CA 1
ATOM 4384 C C . ALA B 1 230 ? 7.387 -9.125 -0.646 1 98.19 230 ALA B C 1
ATOM 4386 O O . ALA B 1 230 ? 8.336 -8.5 -1.122 1 98.19 230 ALA B O 1
ATOM 4387 N N . SER B 1 231 ? 7.324 -9.508 0.596 1 97.88 231 SER B N 1
ATOM 4388 C CA . SER B 1 231 ? 8.43 -9.148 1.478 1 97.88 231 SER B CA 1
ATOM 4389 C C . SER B 1 231 ? 8.719 -10.258 2.482 1 97.88 231 SER B C 1
ATOM 4391 O O . SER B 1 231 ? 7.797 -10.875 3.016 1 97.88 231 SER B O 1
ATOM 4393 N N . ALA B 1 232 ? 9.992 -10.492 2.711 1 96.69 232 ALA B N 1
ATOM 4394 C CA . ALA B 1 232 ? 10.422 -11.398 3.77 1 96.69 232 ALA B CA 1
ATOM 4395 C C . ALA B 1 232 ? 10.5 -10.68 5.113 1 96.69 232 ALA B C 1
ATOM 4397 O O . ALA B 1 232 ? 10.727 -11.312 6.148 1 96.69 232 ALA B O 1
ATOM 4398 N N . LEU B 1 233 ? 10.273 -9.328 5.129 1 97.25 233 LEU B N 1
ATOM 4399 C CA . LEU B 1 233 ? 10.539 -8.531 6.32 1 97.25 233 LEU B CA 1
ATOM 4400 C C . LEU B 1 233 ? 9.305 -7.75 6.742 1 97.25 233 LEU B C 1
ATOM 4402 O O . LEU B 1 233 ? 9.398 -6.574 7.105 1 97.25 233 LEU B O 1
ATOM 4406 N N . ALA B 1 234 ? 8.195 -8.367 6.617 1 98.12 234 ALA B N 1
ATOM 4407 C CA . ALA B 1 234 ? 6.965 -7.777 7.141 1 98.12 234 ALA B CA 1
ATOM 4408 C C . ALA B 1 234 ? 6.715 -8.227 8.578 1 98.12 234 ALA B C 1
ATOM 4410 O O . ALA B 1 234 ? 6.035 -9.234 8.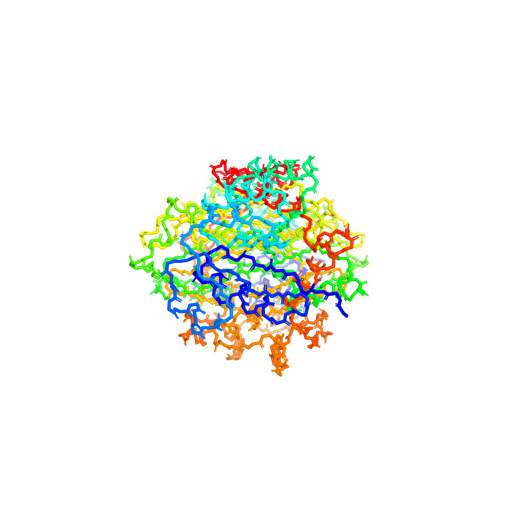812 1 98.12 234 ALA B O 1
ATOM 4411 N N . GLY B 1 235 ? 7.246 -7.473 9.531 1 98.19 235 GLY B N 1
ATOM 4412 C CA . GLY B 1 235 ? 7.09 -7.836 10.93 1 98.19 235 GLY B CA 1
ATOM 4413 C C . GLY B 1 235 ? 5.641 -7.988 11.344 1 98.19 235 GLY B C 1
ATOM 4414 O O . GLY B 1 235 ? 5.316 -8.82 12.195 1 98.19 235 GLY B O 1
ATOM 4415 N N . GLN B 1 236 ? 4.793 -7.16 10.883 1 98.5 236 GLN B N 1
ATOM 4416 C CA . GLN B 1 236 ? 3.34 -7.27 10.969 1 98.5 236 GLN B CA 1
ATOM 4417 C C . GLN B 1 236 ? 2.707 -7.305 9.586 1 98.5 236 GLN B C 1
ATOM 4419 O O . GLN B 1 236 ? 2.852 -6.359 8.805 1 98.5 236 GLN B O 1
ATOM 4424 N N . LEU B 1 237 ? 2.012 -8.344 9.281 1 98.06 237 LEU B N 1
ATOM 4425 C CA . LEU B 1 237 ? 1.484 -8.594 7.945 1 98.06 237 LEU B CA 1
ATOM 4426 C C . LEU B 1 237 ? 0.373 -7.605 7.605 1 98.06 237 LEU B C 1
ATOM 4428 O O . LEU B 1 237 ? -0.353 -7.152 8.492 1 98.06 237 LEU B O 1
ATOM 4432 N N . GLY B 1 238 ? 0.24 -7.191 6.328 1 97.5 238 GLY B N 1
ATOM 4433 C CA . GLY B 1 238 ? -0.936 -6.5 5.824 1 97.5 238 GLY B CA 1
ATOM 4434 C C . GLY B 1 238 ? -2.012 -7.445 5.32 1 97.5 238 GLY B C 1
ATOM 4435 O O . GLY B 1 238 ? -1.822 -8.664 5.312 1 97.5 238 GLY B O 1
ATOM 4436 N N . PRO B 1 239 ? -3.16 -6.84 4.895 1 98.25 239 PRO B N 1
ATOM 4437 C CA . PRO B 1 239 ? -4.184 -7.707 4.305 1 98.25 239 PRO B CA 1
ATOM 4438 C C . PRO B 1 239 ? -3.678 -8.477 3.086 1 98.25 239 PRO B C 1
ATOM 4440 O O . PRO B 1 239 ? -2.891 -7.938 2.301 1 98.25 239 PRO B O 1
ATOM 4443 N N . ARG B 1 240 ? -4.156 -9.711 3.031 1 98.69 240 ARG B N 1
ATOM 4444 C CA . ARG B 1 240 ? -3.84 -10.492 1.838 1 98.69 240 ARG B CA 1
ATOM 4445 C C . ARG B 1 240 ? -4.348 -9.797 0.579 1 98.69 240 ARG B C 1
ATOM 4447 O O . ARG B 1 240 ? -3.617 -9.672 -0.407 1 98.69 240 ARG B O 1
ATOM 4454 N N . PHE B 1 241 ? -5.578 -9.414 0.62 1 98.81 241 PHE B N 1
ATOM 4455 C CA . PHE B 1 241 ? -6.211 -8.617 -0.423 1 98.81 241 PHE B CA 1
ATOM 4456 C C . PHE B 1 241 ? -6.977 -7.445 0.181 1 98.81 241 PHE B C 1
ATOM 4458 O O . PHE B 1 241 ? -7.617 -7.59 1.225 1 98.81 241 PHE B O 1
ATOM 4465 N N . ARG B 1 242 ? -6.906 -6.312 -0.409 1 98.88 242 ARG B N 1
ATOM 4466 C CA . ARG B 1 242 ? -7.812 -5.18 -0.24 1 98.88 242 ARG B CA 1
ATOM 4467 C C . ARG B 1 242 ? -8.242 -4.617 -1.591 1 98.88 242 ARG B C 1
ATOM 4469 O O . ARG B 1 242 ? -7.445 -3.975 -2.281 1 98.88 242 ARG B O 1
ATOM 4476 N N . LEU B 1 243 ? -9.406 -4.969 -1.932 1 98.94 243 LEU B N 1
ATOM 4477 C CA . LEU B 1 243 ? -10 -4.508 -3.186 1 98.94 243 LEU B CA 1
ATOM 4478 C C . LEU B 1 243 ? -10.969 -3.357 -2.939 1 98.94 243 LEU B C 1
ATOM 4480 O O . LEU B 1 243 ? -11.961 -3.518 -2.234 1 98.94 243 LEU B O 1
ATOM 4484 N N . LEU B 1 244 ? -10.656 -2.227 -3.488 1 98.81 244 LEU B N 1
ATOM 4485 C CA . LEU B 1 244 ? -11.508 -1.046 -3.359 1 98.81 244 LEU B CA 1
ATOM 4486 C C . LEU B 1 244 ? -12.289 -0.797 -4.645 1 98.81 244 LEU B C 1
ATOM 4488 O O . LEU B 1 244 ? -11.711 -0.721 -5.727 1 98.81 244 LEU B O 1
ATOM 4492 N N . GLY B 1 245 ? -13.539 -0.727 -4.531 1 98.5 245 GLY B N 1
ATOM 4493 C CA . GLY B 1 245 ? -14.43 -0.298 -5.602 1 98.5 245 GLY B CA 1
ATOM 4494 C C . GLY B 1 245 ? -15.234 0.941 -5.246 1 98.5 245 GLY B C 1
ATOM 4495 O O . GLY B 1 245 ? -15.172 1.427 -4.117 1 98.5 245 GLY B O 1
ATOM 4496 N N . ASP B 1 246 ? -15.938 1.476 -6.211 1 97.56 246 ASP B N 1
ATOM 4497 C CA . ASP B 1 246 ? -16.641 2.734 -6 1 97.56 246 ASP B CA 1
ATOM 4498 C C . ASP B 1 246 ? -17.938 2.51 -5.227 1 97.56 246 ASP B C 1
ATOM 4500 O O . ASP B 1 246 ? -18.625 3.469 -4.855 1 97.56 246 ASP B O 1
ATOM 4504 N N . ALA B 1 247 ? -18.297 1.239 -4.914 1 97.06 247 ALA B N 1
ATOM 4505 C CA . ALA B 1 247 ? -19.5 0.966 -4.133 1 97.06 247 ALA B CA 1
ATOM 4506 C C . ALA B 1 247 ? -19.156 0.201 -2.855 1 97.06 247 ALA B C 1
ATOM 4508 O O . ALA B 1 247 ? -20.047 -0.118 -2.064 1 97.06 247 ALA B O 1
ATOM 4509 N N . GLY B 1 248 ? -17.969 -0.103 -2.662 1 97.88 248 GLY B N 1
ATOM 4510 C CA . GLY B 1 248 ? -17.531 -0.848 -1.49 1 97.88 248 GLY B CA 1
ATOM 4511 C C . GLY B 1 248 ? -16.172 -1.479 -1.652 1 97.88 248 GLY B C 1
ATOM 4512 O O . GLY B 1 248 ? -15.43 -1.141 -2.58 1 97.88 248 GLY B O 1
ATOM 4513 N N . ALA B 1 249 ? -15.836 -2.404 -0.708 1 98.88 249 ALA B N 1
ATOM 4514 C CA . ALA B 1 249 ? -14.516 -3.035 -0.697 1 98.88 249 ALA B CA 1
ATOM 4515 C C . ALA B 1 249 ? -14.609 -4.488 -0.234 1 98.88 249 ALA B C 1
ATOM 4517 O O . ALA B 1 249 ? -15.633 -4.91 0.299 1 98.88 249 ALA B O 1
ATOM 4518 N N . TYR B 1 250 ? -13.648 -5.207 -0.56 1 98.94 250 TYR B N 1
ATOM 4519 C CA . TYR B 1 250 ? -13.422 -6.547 -0.032 1 98.94 250 TYR B CA 1
ATOM 4520 C C . TYR B 1 250 ? -12.031 -6.668 0.57 1 98.94 250 TYR B C 1
ATOM 4522 O O . TYR B 1 250 ? -11.031 -6.32 -0.075 1 98.94 250 TYR B O 1
ATOM 4530 N N . VAL B 1 251 ? -11.93 -7.078 1.831 1 98.94 251 VAL B N 1
ATOM 4531 C CA . VAL B 1 251 ? -10.648 -7.223 2.51 1 98.94 251 VAL B CA 1
ATOM 4532 C C . VAL B 1 251 ? -10.539 -8.617 3.123 1 98.94 251 VAL B C 1
ATOM 4534 O O . VAL B 1 251 ? -11.484 -9.094 3.768 1 98.94 251 VAL B O 1
ATOM 4537 N N . THR B 1 252 ? -9.461 -9.289 2.895 1 98.75 252 THR B N 1
ATOM 4538 C CA . THR B 1 252 ? -9.211 -10.602 3.488 1 98.75 252 THR B CA 1
ATOM 4539 C C . THR B 1 252 ? -7.766 -10.703 3.971 1 98.75 252 THR B C 1
ATOM 4541 O O . THR B 1 252 ? -6.902 -9.938 3.525 1 98.75 252 THR B O 1
ATOM 4544 N N . TRP B 1 253 ? -7.516 -11.594 4.898 1 98.06 253 TRP B N 1
ATOM 4545 C CA . TRP B 1 253 ? -6.215 -11.805 5.527 1 98.06 253 TRP B CA 1
ATOM 4546 C C . TRP B 1 253 ? -5.801 -13.273 5.445 1 98.06 253 TRP B C 1
ATOM 4548 O O . TRP B 1 253 ? -6.645 -14.156 5.27 1 98.06 253 TRP B O 1
ATOM 4558 N N . GLY B 1 254 ? -4.48 -13.438 5.559 1 96.75 254 GLY B N 1
ATOM 4559 C CA . GLY B 1 254 ? -3.973 -14.797 5.613 1 96.75 254 GLY B CA 1
ATOM 4560 C C . GLY B 1 254 ? -3.867 -15.453 4.25 1 96.75 254 GLY B C 1
ATOM 4561 O O . GLY B 1 254 ? -4.262 -14.867 3.24 1 96.75 254 GLY B O 1
ATOM 4562 N N . MET B 1 255 ? -3.328 -16.625 4.227 1 96.5 255 MET B N 1
ATOM 4563 C CA . MET B 1 255 ? -3.096 -17.359 2.984 1 96.5 255 MET B CA 1
ATOM 4564 C C . MET B 1 255 ? -4.117 -18.484 2.812 1 96.5 255 MET B C 1
ATOM 4566 O O . MET B 1 255 ? -4.719 -18.938 3.789 1 96.5 255 MET B O 1
ATOM 4570 N N . ASP B 1 256 ? -4.375 -18.859 1.591 1 97.62 256 ASP B N 1
ATOM 4571 C CA . ASP B 1 256 ? -5.246 -20 1.305 1 97.62 256 ASP B CA 1
ATOM 4572 C C . ASP B 1 256 ? -4.785 -21.25 2.055 1 97.62 256 ASP B C 1
ATOM 4574 O O . ASP B 1 256 ? -3.588 -21.547 2.102 1 97.62 256 ASP B O 1
ATOM 4578 N N . PRO B 1 257 ? -5.73 -22 2.621 1 97.25 257 PRO B N 1
ATOM 4579 C CA . PRO B 1 257 ? -5.34 -23.094 3.523 1 97.25 257 PRO B CA 1
ATOM 4580 C C . PRO B 1 257 ? -4.852 -24.328 2.779 1 97.25 257 PRO B C 1
ATOM 4582 O O . PRO B 1 257 ? -4.305 -25.25 3.393 1 97.25 257 PRO B O 1
ATOM 4585 N N . GLN B 1 258 ? -5.016 -24.438 1.494 1 97.69 258 GLN B N 1
ATOM 4586 C CA . GLN B 1 258 ? -4.711 -25.641 0.745 1 97.69 258 GLN B CA 1
ATOM 4587 C C . GLN B 1 258 ? -3.221 -25.969 0.807 1 97.69 258 GLN B C 1
ATOM 4589 O O . GLN B 1 258 ? -2.838 -27.141 0.896 1 97.69 258 GLN B O 1
ATOM 4594 N N . GLU B 1 259 ? -2.424 -24.938 0.727 1 95.06 259 GLU B N 1
ATOM 4595 C CA . GLU B 1 259 ? -0.985 -25.188 0.76 1 95.06 259 GLU B CA 1
ATOM 4596 C C . GLU B 1 259 ? -0.569 -25.859 2.066 1 95.06 259 GLU B C 1
ATOM 4598 O O . GLU B 1 259 ? 0.12 -26.875 2.055 1 95.06 259 GLU B O 1
ATOM 4603 N N . SER B 1 260 ? -0.968 -25.203 3.15 1 94.88 260 SER B N 1
ATOM 4604 C CA . SER B 1 260 ? -0.617 -25.766 4.453 1 94.88 260 SER B CA 1
ATOM 4605 C C . SER B 1 260 ? -1.213 -27.156 4.637 1 94.88 260 SER B C 1
ATOM 4607 O O . SER B 1 260 ? -0.592 -28.031 5.25 1 94.88 260 SER B O 1
ATOM 4609 N N . ALA B 1 261 ? -2.404 -27.391 4.133 1 96.5 261 ALA B N 1
ATOM 4610 C CA . ALA B 1 261 ? -3.051 -28.703 4.219 1 96.5 261 ALA B CA 1
ATOM 4611 C C . ALA B 1 261 ? -2.258 -29.75 3.457 1 96.5 261 ALA B C 1
ATOM 4613 O O . ALA B 1 261 ? -2.018 -30.844 3.969 1 96.5 261 ALA B O 1
ATOM 4614 N N . LEU B 1 262 ? -1.802 -29.406 2.256 1 95.88 262 LEU B N 1
ATOM 4615 C CA . LEU B 1 262 ? -1.038 -30.344 1.431 1 95.88 262 LEU B CA 1
ATOM 4616 C C . LEU B 1 262 ? 0.313 -30.656 2.066 1 95.88 262 LEU B C 1
ATOM 4618 O O . LEU B 1 262 ? 0.733 -31.812 2.109 1 95.88 262 LEU B O 1
ATOM 4622 N N . ARG B 1 263 ? 0.931 -29.625 2.586 1 92.81 263 ARG B N 1
ATOM 4623 C CA . ARG B 1 263 ? 2.225 -29.812 3.238 1 92.81 263 ARG B CA 1
ATOM 4624 C C . ARG B 1 263 ? 2.094 -30.688 4.477 1 92.81 263 ARG B C 1
ATOM 4626 O O . ARG B 1 263 ? 3.021 -31.422 4.828 1 92.81 263 ARG B O 1
ATOM 4633 N N . ALA B 1 264 ? 0.901 -30.625 5.094 1 93.5 264 ALA B N 1
ATOM 4634 C CA . ALA B 1 264 ? 0.631 -31.438 6.281 1 93.5 264 ALA B CA 1
ATOM 4635 C C . ALA B 1 264 ? 0.205 -32.844 5.898 1 93.5 264 ALA B C 1
ATOM 4637 O O . ALA B 1 264 ? -0.089 -33.656 6.77 1 93.5 264 ALA B O 1
ATOM 4638 N N . GLY B 1 265 ? 0.113 -33.094 4.629 1 92.25 265 GLY B N 1
ATOM 4639 C CA . GLY B 1 265 ? -0.164 -34.438 4.156 1 92.25 265 GLY B CA 1
ATOM 4640 C C . GLY B 1 265 ? -1.643 -34.719 3.947 1 92.25 265 GLY B C 1
ATOM 4641 O O . GLY B 1 265 ? -2.045 -35.844 3.705 1 92.25 265 GLY B O 1
ATOM 4642 N N . ARG B 1 266 ? -2.41 -33.625 4.062 1 94.62 266 ARG B N 1
ATOM 4643 C CA . ARG B 1 266 ? -3.834 -33.812 3.801 1 94.62 266 ARG B CA 1
ATOM 4644 C C . ARG B 1 266 ? -4.098 -34 2.309 1 94.62 266 ARG B C 1
ATOM 4646 O O . ARG B 1 266 ? -3.393 -33.406 1.479 1 94.62 266 ARG B O 1
ATOM 4653 N N . LYS B 1 267 ? -5.09 -34.75 1.973 1 91.94 267 LYS B N 1
ATOM 4654 C CA . LYS B 1 267 ? -5.426 -35.062 0.585 1 91.94 267 LYS B CA 1
ATOM 4655 C C . LYS B 1 267 ? -6.551 -34.156 0.08 1 91.94 267 LYS B C 1
ATOM 4657 O O . LYS B 1 267 ? -7.527 -33.906 0.792 1 91.94 267 LYS B O 1
ATOM 4662 N N . PRO B 1 268 ? -6.332 -33.719 -1.155 1 94.56 268 PRO B N 1
ATOM 4663 C CA . PRO B 1 268 ? -7.465 -33 -1.733 1 94.56 268 PRO B CA 1
ATOM 4664 C C . PRO B 1 268 ? -8.75 -33.812 -1.749 1 94.56 268 PRO B C 1
ATOM 4666 O O . PRO B 1 268 ? -8.703 -35.031 -1.988 1 94.56 268 PRO B O 1
ATOM 4669 N N . GLY B 1 269 ? -9.867 -33.25 -1.438 1 88.12 269 GLY B N 1
ATOM 4670 C CA . GLY B 1 269 ? -11.133 -33.969 -1.38 1 88.12 269 GLY B CA 1
ATOM 4671 C C . GLY B 1 269 ? -11.516 -34.406 0.027 1 88.12 269 GLY B C 1
ATOM 4672 O O . GLY B 1 269 ? -12.664 -34.781 0.273 1 88.12 269 GLY B O 1
ATOM 4673 N N . SER B 1 270 ? -10.516 -34.406 0.889 1 92.81 270 SER B N 1
ATOM 4674 C CA . SER B 1 270 ? -10.844 -34.688 2.283 1 92.81 270 SER B CA 1
ATOM 4675 C C . SER B 1 270 ? -11.805 -33.625 2.842 1 92.81 270 SER B C 1
ATOM 4677 O O . SER B 1 270 ? -11.992 -32.562 2.24 1 92.81 270 SER B O 1
ATOM 4679 N N . PRO B 1 271 ? -12.414 -33.969 3.932 1 92.31 271 PRO B N 1
ATOM 4680 C CA . PRO B 1 271 ? -13.383 -33.031 4.504 1 92.31 271 PRO B CA 1
ATOM 4681 C C . PRO B 1 271 ? -12.789 -31.641 4.797 1 92.31 271 PRO B C 1
ATOM 4683 O O . PRO B 1 271 ? -11.688 -31.562 5.352 1 92.31 271 PRO B O 1
ATOM 4686 N N . ASN B 1 272 ? -13.438 -30.578 4.391 1 93.62 272 ASN B N 1
ATOM 4687 C CA . ASN B 1 272 ? -13.133 -29.172 4.66 1 93.62 272 ASN B CA 1
ATOM 4688 C C . ASN B 1 272 ? -11.828 -28.75 3.992 1 93.62 272 ASN B C 1
ATOM 4690 O O . ASN B 1 272 ? -11.219 -27.75 4.383 1 93.62 272 ASN B O 1
ATOM 4694 N N . PHE B 1 273 ? -11.336 -29.625 3.111 1 96.25 273 PHE B N 1
ATOM 4695 C CA . PHE B 1 273 ? -10.141 -29.234 2.373 1 96.25 273 PHE B CA 1
ATOM 4696 C C . PHE B 1 273 ? -10.391 -27.969 1.565 1 96.25 273 PHE B C 1
ATOM 4698 O O . PHE B 1 273 ? -11.367 -27.875 0.824 1 96.25 273 PHE B O 1
ATOM 4705 N N . GLY B 1 274 ? -9.57 -26.969 1.749 1 97.06 274 GLY B N 1
ATOM 4706 C CA . GLY B 1 274 ? -9.664 -25.719 1.023 1 97.06 274 GLY B CA 1
ATOM 4707 C C . GLY B 1 274 ? -10.625 -24.734 1.659 1 97.06 274 GLY B C 1
ATOM 4708 O O . GLY B 1 274 ? -10.781 -23.609 1.183 1 97.06 274 GLY B O 1
ATOM 4709 N N . GLU B 1 275 ? -11.297 -25.156 2.719 1 97.44 275 GLU B N 1
ATOM 4710 C CA . GLU B 1 275 ? -12.273 -24.297 3.389 1 97.44 275 GLU B CA 1
ATOM 4711 C C . GLU B 1 275 ? -11.609 -23.453 4.465 1 97.44 275 GLU B C 1
ATOM 4713 O O . GLU B 1 275 ? -10.742 -23.922 5.195 1 97.44 275 GLU B O 1
ATOM 4718 N N . ARG B 1 276 ? -12.023 -22.219 4.488 1 96.94 276 ARG B N 1
ATOM 4719 C CA . ARG B 1 276 ? -11.578 -21.328 5.555 1 96.94 276 ARG B CA 1
ATOM 4720 C C . ARG B 1 276 ? -12.617 -21.25 6.672 1 96.94 276 ARG B C 1
ATOM 4722 O O . ARG B 1 276 ? -13.82 -21.188 6.406 1 96.94 276 ARG B O 1
ATOM 4729 N N . PRO B 1 277 ? -12.18 -21.328 7.898 1 96.25 277 PRO B N 1
ATOM 4730 C CA . PRO B 1 277 ? -13.141 -21.156 8.984 1 96.25 277 PRO B CA 1
ATOM 4731 C C . PRO B 1 277 ? -13.781 -19.766 9 1 96.25 277 PRO B C 1
ATOM 4733 O O . PRO B 1 277 ? -13.219 -18.812 8.438 1 96.25 277 PRO B O 1
ATOM 4736 N N . ALA B 1 278 ? -14.883 -19.656 9.633 1 96.88 278 ALA B N 1
ATOM 4737 C CA . ALA B 1 278 ? -15.719 -18.453 9.578 1 96.88 278 ALA B CA 1
ATOM 4738 C C . ALA B 1 278 ? -14.969 -17.25 10.109 1 96.88 278 ALA B C 1
ATOM 4740 O O . ALA B 1 278 ? -15.133 -16.141 9.594 1 96.88 278 ALA B O 1
ATOM 4741 N N . ASP B 1 279 ? -14.148 -17.406 11.055 1 96.56 279 ASP B N 1
ATOM 4742 C CA . ASP B 1 279 ? -13.445 -16.297 11.68 1 96.56 279 ASP B CA 1
ATOM 4743 C C . ASP B 1 279 ? -12.312 -15.789 10.789 1 96.56 279 ASP B C 1
ATOM 4745 O O . ASP B 1 279 ? -11.68 -14.773 11.094 1 96.56 279 ASP B O 1
ATOM 4749 N N . GLU B 1 280 ? -12.07 -16.469 9.664 1 97.31 280 GLU B N 1
ATOM 4750 C CA . GLU B 1 280 ? -11.023 -16.062 8.719 1 97.31 280 GLU B CA 1
ATOM 4751 C C . GLU B 1 280 ? -11.633 -15.586 7.402 1 97.31 280 GLU B C 1
ATOM 4753 O O . GLU B 1 280 ? -10.906 -15.297 6.449 1 97.31 280 GLU B O 1
ATOM 4758 N N . TRP B 1 281 ? -12.961 -15.508 7.387 1 98.62 281 TRP B N 1
ATOM 4759 C CA . TRP B 1 281 ? -13.617 -15.008 6.18 1 98.62 281 TRP B CA 1
ATOM 4760 C C . TRP B 1 281 ? -13.234 -13.547 5.926 1 98.62 281 TRP B C 1
ATOM 4762 O O . TRP B 1 281 ? -12.93 -12.805 6.863 1 98.62 281 TRP B O 1
ATOM 4772 N N . GLY B 1 282 ? -13.188 -13.156 4.688 1 98.62 282 GLY B N 1
ATOM 4773 C CA . GLY B 1 282 ? -13.047 -11.742 4.371 1 98.62 282 GLY B CA 1
ATOM 4774 C C . GLY B 1 282 ? -14.289 -10.938 4.672 1 98.62 282 GLY B C 1
ATOM 4775 O O . GLY B 1 282 ? -15.297 -11.477 5.129 1 98.62 282 GLY B O 1
ATOM 4776 N N . LYS B 1 283 ? -14.156 -9.664 4.527 1 98.88 283 LYS B N 1
ATOM 4777 C CA . LYS B 1 283 ? -15.273 -8.758 4.75 1 98.88 283 LYS B CA 1
ATOM 4778 C C . LYS B 1 283 ? -15.586 -7.953 3.492 1 98.88 283 LYS B C 1
ATOM 4780 O O . LYS B 1 283 ? -14.68 -7.547 2.768 1 98.88 283 LYS B O 1
ATOM 4785 N N . VAL B 1 284 ? -16.891 -7.73 3.242 1 98.81 284 VAL B N 1
ATOM 4786 C CA . VAL B 1 284 ? -17.328 -6.969 2.082 1 98.81 284 VAL B CA 1
ATOM 4787 C C . VAL B 1 284 ? -18.203 -5.801 2.537 1 98.81 284 VAL B C 1
ATOM 4789 O O . VAL B 1 284 ? -18.844 -5.871 3.59 1 98.81 284 VAL B O 1
ATOM 4792 N N . GLY B 1 285 ? -18.172 -4.738 1.788 1 98.62 285 GLY B N 1
ATOM 4793 C CA . GLY B 1 285 ? -19 -3.582 2.082 1 98.62 285 GLY B CA 1
ATOM 4794 C C . GLY B 1 285 ? -18.203 -2.322 2.338 1 98.62 285 GLY B C 1
ATOM 4795 O O . GLY B 1 285 ? -17 -2.283 2.078 1 98.62 285 GLY B O 1
ATOM 4796 N N . ALA B 1 286 ? -18.859 -1.313 2.822 1 98.31 286 ALA B N 1
ATOM 4797 C CA . ALA B 1 286 ? -18.203 -0.036 3.1 1 98.31 286 ALA B CA 1
ATOM 4798 C C . ALA B 1 286 ? -18.766 0.597 4.371 1 98.31 286 ALA B C 1
ATOM 4800 O O . ALA B 1 286 ? -19.953 0.483 4.66 1 98.31 286 ALA B O 1
ATOM 4801 N N . GLY B 1 287 ? -17.875 1.289 5.051 1 95.06 287 GLY B N 1
ATOM 4802 C CA . GLY B 1 287 ? -18.312 1.949 6.27 1 95.06 287 GLY B CA 1
ATOM 4803 C C . GLY B 1 287 ? -19.047 1.022 7.219 1 95.06 287 GLY B C 1
ATOM 4804 O O . GLY B 1 287 ? -18.562 -0.057 7.551 1 95.06 287 GLY B O 1
ATOM 4805 N N . ASP B 1 288 ? -20.219 1.415 7.574 1 94.12 288 ASP B N 1
ATOM 4806 C CA . ASP B 1 288 ? -21 0.688 8.562 1 94.12 288 ASP B CA 1
ATOM 4807 C C . ASP B 1 288 ? -21.625 -0.564 7.949 1 94.12 288 ASP B C 1
ATOM 4809 O O . ASP B 1 288 ? -22.141 -1.429 8.672 1 94.12 288 ASP B O 1
ATOM 4813 N N . ALA B 1 289 ? -21.516 -0.712 6.66 1 97.12 289 ALA B N 1
ATOM 4814 C CA . ALA B 1 289 ? -22.156 -1.831 5.973 1 97.12 289 ALA B CA 1
ATOM 4815 C C . ALA B 1 289 ? -21.188 -2.994 5.797 1 97.12 289 ALA B C 1
ATOM 4817 O O . ALA B 1 289 ? -21.516 -4 5.164 1 97.12 289 ALA B O 1
ATOM 4818 N N . VAL B 1 290 ? -20.078 -2.896 6.402 1 98.5 290 VAL B N 1
ATOM 4819 C CA . VAL B 1 290 ? -19.078 -3.947 6.297 1 98.5 290 VAL B CA 1
ATOM 4820 C C . VAL B 1 290 ? -19.547 -5.188 7.055 1 98.5 290 VAL B C 1
ATOM 4822 O O . VAL B 1 290 ? -19.984 -5.09 8.203 1 98.5 290 VAL B O 1
ATOM 4825 N N . ARG B 1 291 ? -19.406 -6.336 6.441 1 98.5 291 ARG B N 1
ATOM 4826 C CA . ARG B 1 291 ? -19.828 -7.594 7.051 1 98.5 291 ARG B CA 1
ATOM 4827 C C . ARG B 1 291 ? -18.984 -8.758 6.539 1 98.5 291 ARG B C 1
ATOM 4829 O O . ARG B 1 291 ? -18.422 -8.688 5.441 1 98.5 291 ARG B O 1
ATOM 4836 N N . PRO B 1 292 ? -18.875 -9.781 7.375 1 98.56 292 PRO B N 1
ATOM 4837 C CA . PRO B 1 292 ? -18.188 -10.969 6.863 1 98.56 292 PRO B CA 1
ATOM 4838 C C . PRO B 1 292 ? -18.844 -11.539 5.609 1 98.56 292 PRO B C 1
ATOM 4840 O O . PRO B 1 292 ? -20.062 -11.445 5.449 1 98.56 292 PRO B O 1
ATOM 4843 N N . TYR B 1 293 ? -18.062 -12.008 4.77 1 98.75 293 TYR B N 1
ATOM 4844 C CA . TYR B 1 293 ? -18.516 -12.711 3.576 1 98.75 293 TYR B CA 1
ATOM 4845 C C . TYR B 1 293 ? -17.844 -14.078 3.465 1 98.75 293 TYR B C 1
ATOM 4847 O O . TYR B 1 293 ? -16.609 -14.172 3.445 1 98.75 293 TYR B O 1
ATOM 4855 N N . ARG B 1 294 ? -18.641 -15.102 3.404 1 98.62 294 ARG B N 1
ATOM 4856 C CA . ARG B 1 294 ? -18.094 -16.453 3.361 1 98.62 294 ARG B CA 1
ATOM 4857 C C . ARG B 1 294 ? -17.109 -16.609 2.215 1 98.62 294 ARG B C 1
ATOM 4859 O O . ARG B 1 294 ? -17.453 -16.375 1.055 1 98.62 294 ARG B O 1
ATOM 4866 N N . THR B 1 295 ? -15.875 -17 2.588 1 98.75 295 THR B N 1
ATOM 4867 C CA . THR B 1 295 ? -14.867 -17.266 1.568 1 98.75 295 THR B CA 1
ATOM 4868 C C . THR B 1 295 ? -15.18 -18.562 0.83 1 98.75 295 THR B C 1
ATOM 4870 O O . THR B 1 295 ? -15.461 -19.594 1.456 1 98.75 295 THR B O 1
ATOM 4873 N N . LEU B 1 296 ? -15.172 -18.516 -0.442 1 98.69 296 LEU B N 1
ATOM 4874 C CA . LEU B 1 296 ? -15.383 -19.734 -1.221 1 98.69 296 LEU B CA 1
ATOM 4875 C C . LEU B 1 296 ? -14.289 -20.75 -0.949 1 98.69 296 LEU B C 1
ATOM 4877 O O . LEU B 1 296 ? -13.164 -20.375 -0.586 1 98.69 296 LEU B O 1
ATOM 4881 N N . THR B 1 297 ? -14.664 -21.984 -1.087 1 98.31 297 THR B N 1
ATOM 4882 C CA . THR B 1 297 ? -13.68 -23.047 -0.91 1 98.31 297 THR B CA 1
ATOM 4883 C C . THR B 1 297 ? -12.594 -22.969 -1.976 1 98.31 297 THR B C 1
ATOM 4885 O O . THR B 1 297 ? -12.883 -22.766 -3.154 1 98.31 297 THR B O 1
ATOM 4888 N N . GLY B 1 298 ? -11.289 -23.016 -1.516 1 98.5 298 GLY B N 1
ATOM 4889 C CA . GLY B 1 298 ? -10.219 -23.188 -2.488 1 98.5 298 GLY B CA 1
ATOM 4890 C C . GLY B 1 298 ? -10.328 -24.484 -3.266 1 98.5 298 GLY B C 1
ATOM 4891 O O . GLY B 1 298 ? -10.703 -25.531 -2.711 1 98.5 298 GLY B O 1
ATOM 4892 N N . GLU B 1 299 ? -10.016 -24.453 -4.551 1 97.94 299 GLU B N 1
ATOM 4893 C CA . GLU B 1 299 ? -10.227 -25.609 -5.406 1 97.94 299 GLU B CA 1
ATOM 4894 C C . GLU B 1 299 ? -9.062 -25.797 -6.379 1 97.94 299 GLU B C 1
ATOM 4896 O O . GLU B 1 299 ? -9.258 -25.812 -7.594 1 97.94 299 GLU B O 1
ATOM 4901 N N . TRP B 1 300 ? -7.902 -26.125 -5.816 1 98.38 300 TRP B N 1
ATOM 4902 C CA . TRP B 1 300 ? -6.723 -26.266 -6.656 1 98.38 300 TRP B CA 1
ATOM 4903 C C . TRP B 1 300 ? -6.879 -27.453 -7.609 1 98.38 300 TRP B C 1
ATOM 4905 O O . TRP B 1 300 ? -6.258 -27.484 -8.672 1 98.38 300 TRP B O 1
ATOM 4915 N N . THR B 1 301 ? -7.758 -28.453 -7.297 1 98.06 301 THR B N 1
ATOM 4916 C CA . THR B 1 301 ? -7.977 -29.609 -8.148 1 98.06 301 THR B CA 1
ATOM 4917 C C . THR B 1 301 ? -8.578 -29.203 -9.492 1 98.06 301 THR B C 1
ATOM 4919 O O . THR B 1 301 ? -8.406 -29.891 -10.5 1 98.06 301 THR B O 1
ATOM 4922 N N . ARG B 1 302 ? -9.219 -28.062 -9.461 1 98.12 302 ARG B N 1
ATOM 4923 C CA . ARG B 1 302 ? -9.875 -27.594 -10.672 1 98.12 302 ARG B CA 1
ATOM 4924 C C . ARG B 1 302 ? -8.859 -27.344 -11.781 1 98.12 302 ARG B C 1
ATOM 4926 O O . ARG B 1 302 ? -9.18 -27.484 -12.969 1 98.12 302 ARG B O 1
ATOM 4933 N N . PHE B 1 303 ? -7.676 -27.016 -11.43 1 98.56 303 PHE B N 1
ATOM 4934 C CA . PHE B 1 303 ? -6.629 -26.859 -12.438 1 98.56 303 PHE B CA 1
ATOM 4935 C C . PHE B 1 303 ? -6.457 -28.141 -13.234 1 98.56 303 PHE B C 1
ATOM 4937 O O . PHE B 1 303 ? -6.574 -28.141 -14.469 1 98.56 303 PHE B O 1
ATOM 4944 N N . TYR B 1 304 ? -6.215 -29.266 -12.555 1 98.69 304 TYR B N 1
ATOM 4945 C CA . TYR B 1 304 ? -5.934 -30.531 -13.234 1 98.69 304 TYR B CA 1
ATOM 4946 C C . TYR B 1 304 ? -7.199 -31.109 -13.867 1 98.69 304 TYR B C 1
ATOM 4948 O O . TYR B 1 304 ? -7.137 -31.781 -14.898 1 98.69 304 TYR B O 1
ATOM 4956 N N . GLU B 1 305 ? -8.391 -30.812 -13.242 1 98.56 305 GLU B N 1
ATOM 4957 C CA . GLU B 1 305 ? -9.641 -31.156 -13.922 1 98.56 305 GLU B CA 1
ATOM 4958 C C . GLU B 1 305 ? -9.742 -30.484 -15.281 1 98.56 305 GLU B C 1
ATOM 4960 O O . GLU B 1 305 ? -10.18 -31.094 -16.25 1 98.56 305 GLU B O 1
ATOM 4965 N N . GLY B 1 306 ? -9.336 -29.234 -15.273 1 98.62 306 GLY B N 1
ATOM 4966 C CA . GLY B 1 306 ? -9.289 -28.516 -16.531 1 98.62 306 GLY B CA 1
ATOM 4967 C C . GLY B 1 306 ? -8.289 -29.109 -17.516 1 98.62 306 GLY B C 1
ATOM 4968 O O . GLY B 1 306 ? -8.547 -29.156 -18.719 1 98.62 306 GLY B O 1
ATOM 4969 N N . VAL B 1 307 ? -7.164 -29.578 -17.031 1 98.81 307 VAL B N 1
ATOM 4970 C CA . VAL B 1 307 ? -6.152 -30.203 -17.875 1 98.81 307 VAL B CA 1
ATOM 4971 C C . VAL B 1 307 ? -6.715 -31.484 -18.5 1 98.81 307 VAL B C 1
ATOM 4973 O O . VAL B 1 307 ? -6.551 -31.719 -19.703 1 98.81 307 VAL B O 1
ATOM 4976 N N . VAL B 1 308 ? -7.422 -32.281 -17.688 1 98.62 308 VAL B N 1
ATOM 4977 C CA . VAL B 1 308 ? -8.039 -33.531 -18.203 1 98.62 308 VAL B CA 1
ATOM 4978 C C . VAL B 1 308 ? -8.992 -33.188 -19.344 1 98.62 308 VAL B C 1
ATOM 4980 O O . VAL B 1 308 ? -8.922 -33.781 -20.406 1 98.62 308 VAL B O 1
ATOM 4983 N N . THR B 1 309 ? -9.805 -32.219 -19.094 1 98.38 309 THR B N 1
ATOM 4984 C CA . THR B 1 309 ? -10.773 -31.812 -20.094 1 98.38 309 THR B CA 1
ATOM 4985 C C . THR B 1 309 ? -10.078 -31.344 -21.375 1 98.38 309 THR B C 1
ATOM 4987 O O . THR B 1 309 ? -10.445 -31.766 -22.469 1 98.38 309 THR B O 1
ATOM 4990 N N . ALA B 1 310 ? -9.062 -30.562 -21.234 1 98.31 310 ALA B N 1
ATOM 4991 C CA . ALA B 1 310 ? -8.344 -30.016 -22.391 1 98.31 310 ALA B CA 1
ATOM 4992 C C . ALA B 1 310 ? -7.688 -31.125 -23.203 1 98.31 310 ALA B C 1
ATOM 4994 O O . ALA B 1 310 ? -7.816 -31.156 -24.422 1 98.31 310 ALA B O 1
ATOM 4995 N N . VAL B 1 311 ? -7.039 -32.094 -22.547 1 98 311 VAL B N 1
ATOM 4996 C CA . VAL B 1 311 ? -6.273 -33.125 -23.219 1 98 311 VAL B CA 1
ATOM 4997 C C . VAL B 1 311 ? -7.223 -34.125 -23.891 1 98 311 VAL B C 1
ATOM 4999 O O . VAL B 1 311 ? -6.926 -34.656 -24.969 1 98 311 VAL B O 1
ATOM 5002 N N . THR B 1 312 ? -8.406 -34.344 -23.328 1 97.31 312 THR B N 1
ATOM 5003 C CA . THR B 1 312 ? -9.305 -35.375 -23.828 1 97.31 312 THR B CA 1
ATOM 5004 C C . THR B 1 312 ? -10.258 -34.812 -24.875 1 97.31 312 THR B C 1
ATOM 5006 O O . THR B 1 312 ? -10.719 -35.531 -25.75 1 97.31 312 THR B O 1
ATOM 5009 N N . THR B 1 313 ? -10.516 -33.5 -24.828 1 97.12 313 THR B N 1
ATOM 5010 C CA . THR B 1 313 ? -11.555 -32.969 -25.703 1 97.12 313 THR B CA 1
ATOM 5011 C C . THR B 1 313 ? -10.977 -31.953 -26.688 1 97.12 313 THR B C 1
ATOM 5013 O O . THR B 1 313 ? -11.641 -31.578 -27.656 1 97.12 313 THR B O 1
ATOM 5016 N N . GLY B 1 314 ? -9.891 -31.516 -26.375 1 96.56 314 GLY B N 1
ATOM 5017 C CA . GLY B 1 314 ? -9.312 -30.469 -27.219 1 96.56 314 GLY B CA 1
ATOM 5018 C C . GLY B 1 314 ? -9.711 -29.078 -26.797 1 96.56 314 GLY B C 1
ATOM 5019 O O . GLY B 1 314 ? -9.383 -28.094 -27.469 1 96.56 314 GLY B O 1
ATOM 5020 N N . ALA B 1 315 ? -10.398 -28.953 -25.656 1 97.38 315 ALA B N 1
ATOM 5021 C CA . ALA B 1 315 ? -10.75 -27.656 -25.094 1 97.38 315 ALA B CA 1
ATOM 5022 C C . ALA B 1 315 ? -9.5 -26.891 -24.656 1 97.38 315 ALA B C 1
ATOM 5024 O O . ALA B 1 315 ? -8.406 -27.469 -24.578 1 97.38 315 ALA B O 1
ATOM 5025 N N . PRO B 1 316 ? -9.656 -25.578 -24.453 1 97.44 316 PRO B N 1
ATOM 5026 C CA . PRO B 1 316 ? -8.508 -24.797 -23.984 1 97.44 316 PRO B CA 1
ATOM 5027 C C . PRO B 1 316 ? -7.996 -25.25 -22.625 1 97.44 316 PRO B C 1
ATOM 5029 O O . PRO B 1 316 ? -8.781 -25.688 -21.781 1 97.44 316 PRO B O 1
ATOM 5032 N N . MET B 1 317 ? -6.719 -25.156 -22.469 1 98.5 317 MET B N 1
ATOM 5033 C CA . MET B 1 317 ? -6.109 -25.422 -21.172 1 98.5 317 MET B CA 1
ATOM 5034 C C . MET B 1 317 ? -6.641 -24.469 -20.109 1 98.5 317 MET B C 1
ATOM 5036 O O . MET B 1 317 ? -7.082 -23.359 -20.438 1 98.5 317 MET B O 1
ATOM 5040 N N . PRO B 1 318 ? -6.629 -24.844 -18.812 1 98.38 318 PRO B N 1
ATOM 5041 C CA . PRO B 1 318 ? -7.215 -24.016 -17.766 1 98.38 318 PRO B CA 1
ATOM 5042 C C . PRO B 1 318 ? -6.492 -22.688 -17.578 1 98.38 318 PRO B C 1
ATOM 5044 O O . PRO B 1 318 ? -7.086 -21.719 -17.109 1 98.38 318 PRO B O 1
ATOM 5047 N N . VAL B 1 319 ? -5.211 -22.609 -17.875 1 98.75 319 VAL B N 1
ATOM 5048 C CA . VAL B 1 319 ? -4.418 -21.391 -17.922 1 98.75 319 VAL B CA 1
ATOM 5049 C C . VAL B 1 319 ? -3.83 -21.203 -19.312 1 98.75 319 VAL B C 1
ATOM 5051 O O . VAL B 1 319 ? -3.088 -22.062 -19.797 1 98.75 319 VAL B O 1
ATOM 5054 N N . ASP B 1 320 ? -4.23 -20.141 -19.969 1 98.5 320 ASP B N 1
ATOM 5055 C CA . ASP B 1 320 ? -3.623 -19.812 -21.25 1 98.5 320 ASP B CA 1
ATOM 5056 C C . ASP B 1 320 ? -2.133 -19.516 -21.094 1 98.5 320 ASP B C 1
ATOM 5058 O O . ASP B 1 320 ? -1.745 -18.609 -20.344 1 98.5 320 ASP B O 1
ATOM 5062 N N . PRO B 1 321 ? -1.299 -20.312 -21.734 1 98.5 321 PRO B N 1
ATOM 5063 C CA . PRO B 1 321 ? 0.137 -20.094 -21.562 1 98.5 321 PRO B CA 1
ATOM 5064 C C . PRO B 1 321 ? 0.571 -18.688 -21.953 1 98.5 321 PRO B C 1
ATOM 5066 O O . PRO B 1 321 ? 1.61 -18.203 -21.5 1 98.5 321 PRO B O 1
ATOM 5069 N N . HIS B 1 322 ? -0.226 -17.984 -22.781 1 98.56 322 HIS B N 1
ATOM 5070 C CA . HIS B 1 322 ? 0.065 -16.609 -23.125 1 98.56 322 HIS B CA 1
ATOM 5071 C C . HIS B 1 322 ? -0.06 -15.703 -21.891 1 98.56 322 HIS B C 1
ATOM 5073 O O . HIS B 1 322 ? 0.559 -14.641 -21.844 1 98.56 322 HIS B O 1
ATOM 5079 N N . ASP B 1 323 ? -0.877 -16.094 -20.938 1 98.44 323 ASP B N 1
ATOM 5080 C CA . ASP B 1 323 ? -0.959 -15.352 -19.688 1 98.44 323 ASP B CA 1
ATOM 5081 C C . ASP B 1 323 ? 0.384 -15.344 -18.969 1 98.44 323 ASP B C 1
ATOM 5083 O O . ASP B 1 323 ? 0.772 -14.336 -18.375 1 98.44 323 ASP B O 1
ATOM 5087 N N . ALA B 1 324 ? 1.05 -16.531 -19.016 1 98.31 324 ALA B N 1
ATOM 5088 C CA . ALA B 1 324 ? 2.367 -16.609 -18.375 1 98.31 324 ALA B CA 1
ATOM 5089 C C . ALA B 1 324 ? 3.355 -15.664 -19.062 1 98.31 324 ALA B C 1
ATOM 5091 O O . ALA B 1 324 ? 4.211 -15.07 -18.406 1 98.31 324 ALA B O 1
ATOM 5092 N N . VAL B 1 325 ? 3.24 -15.523 -20.391 1 98.69 325 VAL B N 1
ATOM 5093 C CA . VAL B 1 325 ? 4.086 -14.594 -21.125 1 98.69 325 VAL B CA 1
ATOM 5094 C C . VAL B 1 325 ? 3.801 -13.164 -20.672 1 98.69 325 VAL B C 1
ATOM 5096 O O . VAL B 1 325 ? 4.727 -12.391 -20.422 1 98.69 325 VAL B O 1
ATOM 5099 N N . ARG B 1 326 ? 2.527 -12.82 -20.547 1 98.75 326 ARG B N 1
ATOM 5100 C CA . ARG B 1 326 ? 2.137 -11.484 -20.094 1 98.75 326 ARG B CA 1
ATOM 5101 C C . ARG B 1 326 ? 2.662 -11.203 -18.688 1 98.75 326 ARG B C 1
ATOM 5103 O O . ARG B 1 326 ? 3.146 -10.109 -18.422 1 98.75 326 ARG B O 1
ATOM 5110 N N . VAL B 1 327 ? 2.568 -12.18 -17.828 1 98.81 327 VAL B N 1
ATOM 5111 C CA . VAL B 1 327 ? 3.049 -12.047 -16.453 1 98.81 327 VAL B CA 1
ATOM 5112 C C . VAL B 1 327 ? 4.551 -11.766 -16.453 1 98.81 327 VAL B C 1
ATOM 5114 O O . VAL B 1 327 ? 5.012 -10.82 -15.805 1 98.81 327 VAL B O 1
ATOM 5117 N N . LEU B 1 328 ? 5.305 -12.555 -17.219 1 98.62 328 LEU B N 1
ATOM 5118 C CA . LEU B 1 328 ? 6.754 -12.391 -17.266 1 98.62 328 LEU B CA 1
ATOM 5119 C C . LEU B 1 328 ? 7.137 -11.062 -17.906 1 98.62 328 LEU B C 1
ATOM 5121 O O . LEU B 1 328 ? 8.141 -10.453 -17.547 1 98.62 328 LEU B O 1
ATOM 5125 N N . THR B 1 329 ? 6.297 -10.617 -18.891 1 98.88 329 THR B N 1
ATOM 5126 C CA . THR B 1 329 ? 6.527 -9.305 -19.5 1 98.88 329 THR B CA 1
ATOM 5127 C C . THR B 1 329 ? 6.453 -8.203 -18.453 1 98.88 329 THR B C 1
ATOM 5129 O O . THR B 1 329 ? 7.297 -7.305 -18.422 1 98.88 329 THR B O 1
ATOM 5132 N N . VAL B 1 330 ? 5.516 -8.281 -17.578 1 98.88 330 VAL B N 1
ATOM 5133 C CA . VAL B 1 330 ? 5.359 -7.316 -16.5 1 98.88 330 VAL B CA 1
ATOM 5134 C C . VAL B 1 330 ? 6.539 -7.418 -15.539 1 98.88 330 VAL B C 1
ATOM 5136 O O . VAL B 1 330 ? 7.074 -6.398 -15.094 1 98.88 330 VAL B O 1
ATOM 5139 N N . LEU B 1 331 ? 6.969 -8.633 -15.211 1 98.69 331 LEU B N 1
ATOM 5140 C CA . LEU B 1 331 ? 8.086 -8.82 -14.281 1 98.69 331 LEU B CA 1
ATOM 5141 C C . LEU B 1 331 ? 9.383 -8.289 -14.883 1 98.69 331 LEU B C 1
ATOM 5143 O O . LEU B 1 331 ? 10.195 -7.68 -14.18 1 98.69 331 LEU B O 1
ATOM 5147 N N . ASP B 1 332 ? 9.586 -8.531 -16.203 1 98.69 332 ASP B N 1
ATOM 5148 C CA . ASP B 1 332 ? 10.742 -7.957 -16.875 1 98.69 332 ASP B CA 1
ATOM 5149 C C . ASP B 1 332 ? 10.711 -6.434 -16.812 1 98.69 332 ASP B C 1
ATOM 5151 O O . ASP B 1 332 ? 11.734 -5.797 -16.547 1 98.69 332 ASP B O 1
ATOM 5155 N N . ALA B 1 333 ? 9.547 -5.898 -17.078 1 98.81 333 ALA B N 1
ATOM 5156 C CA . ALA B 1 333 ? 9.375 -4.449 -17 1 98.81 333 ALA B CA 1
ATOM 5157 C C . ALA B 1 333 ? 9.648 -3.938 -15.586 1 98.81 333 ALA B C 1
ATOM 5159 O O . ALA B 1 333 ? 10.219 -2.861 -15.406 1 98.81 333 ALA B O 1
ATOM 5160 N N . ALA B 1 334 ? 9.258 -4.672 -14.594 1 98.81 334 ALA B N 1
ATOM 5161 C CA . ALA B 1 334 ? 9.477 -4.297 -13.203 1 98.81 334 ALA B CA 1
ATOM 5162 C C . ALA B 1 334 ? 10.969 -4.203 -12.891 1 98.81 334 ALA B C 1
ATOM 5164 O O . ALA B 1 334 ? 11.406 -3.262 -12.227 1 98.81 334 ALA B O 1
ATOM 5165 N N . ARG B 1 335 ? 11.727 -5.188 -13.344 1 98.38 335 ARG B N 1
ATOM 5166 C CA . ARG B 1 335 ? 13.172 -5.164 -13.125 1 98.38 335 ARG B CA 1
ATOM 5167 C C . ARG B 1 335 ? 13.797 -3.93 -13.766 1 98.38 335 ARG B C 1
ATOM 5169 O O . ARG B 1 335 ? 14.648 -3.273 -13.164 1 98.38 335 ARG B O 1
ATOM 5176 N N . ARG B 1 336 ? 13.32 -3.641 -14.984 1 98.56 336 ARG B N 1
ATOM 5177 C CA . ARG B 1 336 ? 13.82 -2.451 -15.664 1 98.56 336 ARG B CA 1
ATOM 5178 C C . ARG B 1 336 ? 13.422 -1.184 -14.922 1 98.56 336 ARG B C 1
ATOM 5180 O O . ARG B 1 336 ? 14.227 -0.26 -14.773 1 98.56 336 ARG B O 1
ATOM 5187 N N . SER B 1 337 ? 12.188 -1.142 -14.469 1 98.81 337 SER B N 1
ATOM 5188 C CA . SER B 1 337 ? 11.672 0.007 -13.727 1 98.81 337 SER B CA 1
ATOM 5189 C C . SER B 1 337 ? 12.523 0.292 -12.492 1 98.81 337 SER B C 1
ATOM 5191 O O . SER B 1 337 ? 12.953 1.429 -12.273 1 98.81 337 SER B O 1
ATOM 5193 N N . ALA B 1 338 ? 12.773 -0.711 -11.711 1 98.25 338 ALA B N 1
ATOM 5194 C CA . ALA B 1 338 ? 13.531 -0.565 -10.477 1 98.25 338 ALA B CA 1
ATOM 5195 C C . ALA B 1 338 ? 14.977 -0.147 -10.766 1 98.25 338 ALA B C 1
ATOM 5197 O O . ALA B 1 338 ? 15.516 0.734 -10.094 1 98.25 338 ALA B O 1
ATOM 5198 N N . SER B 1 339 ? 15.602 -0.762 -11.727 1 97.38 339 SER B N 1
ATOM 5199 C CA . SER B 1 339 ? 17 -0.511 -12.031 1 97.38 339 SER B CA 1
ATOM 5200 C C . SER B 1 339 ? 17.203 0.891 -12.594 1 97.38 339 SER B C 1
ATOM 5202 O O . SER B 1 339 ? 18.156 1.58 -12.242 1 97.38 339 SER B O 1
ATOM 5204 N N . ALA B 1 340 ? 16.266 1.336 -13.477 1 97.19 340 ALA B N 1
ATOM 5205 C CA . ALA B 1 340 ? 16.422 2.619 -14.156 1 97.19 340 ALA B CA 1
ATOM 5206 C C . ALA B 1 340 ? 15.664 3.721 -13.422 1 97.19 340 ALA B C 1
ATOM 5208 O O . ALA B 1 340 ? 15.719 4.891 -13.812 1 97.19 340 ALA B O 1
ATOM 5209 N N . ARG B 1 341 ? 14.938 3.357 -12.375 1 95.81 341 ARG B N 1
ATOM 5210 C CA . ARG B 1 341 ? 14.133 4.305 -11.617 1 95.81 341 ARG B CA 1
ATOM 5211 C C . ARG B 1 341 ? 13.188 5.078 -12.539 1 95.81 341 ARG B C 1
ATOM 5213 O O . ARG B 1 341 ? 13.172 6.309 -12.531 1 95.81 341 ARG B O 1
ATOM 5220 N N . THR B 1 342 ? 12.414 4.34 -13.242 1 98.06 342 THR B N 1
ATOM 5221 C CA . THR B 1 342 ? 11.477 4.906 -14.203 1 98.06 342 THR B CA 1
ATOM 5222 C C . THR B 1 342 ? 10.18 4.102 -14.227 1 98.06 342 THR B C 1
ATOM 5224 O O . THR B 1 342 ? 10.094 3.031 -13.625 1 98.06 342 THR B O 1
ATOM 5227 N N . VAL B 1 343 ? 9.18 4.68 -14.852 1 98.81 343 VAL B N 1
ATOM 5228 C CA . VAL B 1 343 ? 7.973 3.941 -15.195 1 98.81 343 VAL B CA 1
ATOM 5229 C C . VAL B 1 343 ? 8.148 3.275 -16.562 1 98.81 343 VAL B C 1
ATOM 5231 O O . VAL B 1 343 ? 8.602 3.912 -17.516 1 98.81 343 VAL B O 1
ATOM 5234 N N . VAL B 1 344 ? 7.809 1.995 -16.641 1 98.81 344 VAL B N 1
ATOM 5235 C CA . VAL B 1 344 ? 7.988 1.28 -17.891 1 98.81 344 VAL B CA 1
ATOM 5236 C C . VAL B 1 344 ? 6.629 0.984 -18.516 1 98.81 344 VAL B C 1
ATOM 5238 O O . VAL B 1 344 ? 5.762 0.379 -17.891 1 98.81 344 VAL B O 1
ATOM 5241 N N . ASP B 1 345 ? 6.441 1.405 -19.75 1 98.25 345 ASP B N 1
ATOM 5242 C CA . ASP B 1 345 ? 5.238 1.074 -20.5 1 98.25 345 ASP B CA 1
ATOM 5243 C C . ASP B 1 345 ? 5.328 -0.331 -21.094 1 98.25 345 ASP B C 1
ATOM 5245 O O . ASP B 1 345 ? 6.402 -0.76 -21.516 1 98.25 345 ASP B O 1
ATOM 5249 N N . ILE B 1 346 ? 4.176 -0.981 -21.078 1 97.31 346 ILE B N 1
ATOM 5250 C CA . ILE B 1 346 ? 4.109 -2.34 -21.609 1 97.31 346 ILE B CA 1
ATOM 5251 C C . ILE B 1 346 ? 3.484 -2.32 -23 1 97.31 346 ILE B C 1
ATOM 5253 O O . ILE B 1 346 ? 2.467 -1.66 -23.219 1 97.31 346 ILE B O 1
#